Protein AF-0000000066778768 (afdb_homodimer)

Secondary structure (DSSP, 8-state):
--------------HHHHHHHHHHHHHIIIIIHHHHHHHHHHTB-TTSSB-SHHHHHHHT-HHHHHHHHHHHHHHHHHHHHHHHHHHHHHHHHHHS--TTHHHHHHHHHHHHTS-THHHHHHHHHHHSTTSHHHHHHHHHHT-SS-S---TTSHHHHHHHHHHHHHHHHHHHHHHHHTTS-HHHHHHHHHTT--HHHHIIIIIHHHHHHHHHHHHHHHHHHHHT--HHHHHHT-TT---HHHHHHIIIIIS--HHHHHHHHHHHHHHHHHHHHHHHHHHHHHHH--/--------------HHHHHHHHHHHHHIIIIIHHHHHHHHHHTB-TTSSB-SHHHHHHHT-HHHHHHHHHHHHHHHHHHHHHHHHHHHHHHHHHHS--TTHHHHHHHHHHHHTS-THHHHHHHHHHHSTTSHHHHHHHHHHT-SS-S---TTSHHHHHHHHHHHHHHHHHHHHHHHHTTS-HHHHHHHHHTT--HHHHIIIIIHHHHHHHHHHHHHHHHHHHHH--HHHHHHT-TT---HHHHHHIIIIIS--HHHHHHHHHHHHHHHHHHHHHHHHHHHHHHHT-

Radius of gyration: 27.24 Å; Cα contacts (8 Å, |Δi|>4): 718; chains: 2; bounding box: 98×98×71 Å

pLDDT: mean 83.71, std 12.96, range [35.28, 97.88]

Foldseek 3Di:
DPPPPPPPPPDPPCVVVVVVCVVVVVCCVVPVVVLVVLVLLLQADPVSDGHCVLVVVQVPDPLNVLQAVLLVVLLVLLLVLLLVVLLVVLVCLQPPPDPCSVVVLVVLVVLLPDDLLVLLVVCCQDQNFPHPPQVVCCVVVVDPGRPGDPCLDSVVLSVSLSVNLSSLLNVLQNVQQNVADVVVVVVCVVVVHDPVCCCVPPSCLSRLVSSLVSSLVSSLCSSQPDSNCVSSVRPSNHHLNNVLCCCCPVVVNSNSSSNSVVVSVCVSVVSSVVSNVVSVVVNVVD/DPPPPPVPPPDPPCVVVVVVCVVVVVCCVVPVVVLVVLVLLLQADPVSDGHCVLVVVQVPDPLNVLQAVLLVVLLVLLLVLLLVVLLVVLVCLQPPPDPCSVVVLVVLVVLLPDDLLVLLVVCCQDQNFPHPPQVVCCVVVVDPGRPGDPCLDSVVLSVSLSVNLSSLLNVLQNVQQNVADVVVVVVCVVVVHDPVCCCVPPSCLSRLVSSLVSSLVSSLCSSQPDSNCVSSVRPSHHHLNNVLCCCCPVVVNSNSSSNSVVVSVCVSVVSSVVSNVVSVVVNVVD

Organism: Klebsiella pneumoniae subsp. pneumoniae (strain HS11286) (NCBI:txid1125630)

Solvent-accessible surface area (backbone atoms only — not comparable to full-atom values): 29341 Å² total; per-residue (Å²): 134,84,75,73,74,72,71,69,70,70,72,76,71,58,60,67,52,58,65,45,45,50,52,49,46,48,46,41,51,64,59,46,41,37,54,50,48,32,49,50,43,21,34,31,43,98,86,66,43,83,36,63,60,55,51,54,56,46,71,70,28,65,68,47,50,50,12,49,51,43,28,50,49,40,15,51,52,19,29,50,44,14,50,51,52,14,47,56,44,26,52,52,58,66,73,38,95,53,93,55,53,64,57,51,51,49,52,44,53,53,54,63,60,46,52,65,37,56,53,42,59,22,40,45,52,38,44,25,67,86,6,53,52,24,48,49,48,24,69,75,67,66,47,92,58,57,81,51,75,49,48,54,32,68,62,28,48,27,51,51,46,21,61,59,44,16,51,57,26,21,53,46,28,37,60,39,52,67,66,52,57,64,64,58,53,49,49,38,51,71,72,61,53,52,68,66,53,49,41,63,67,50,49,41,66,54,29,44,65,26,47,38,54,21,41,28,51,37,32,28,48,47,44,45,53,43,52,45,56,61,66,49,56,21,77,90,60,45,32,50,52,50,46,26,46,43,26,39,70,76,62,62,35,50,48,57,16,23,35,47,44,46,50,46,49,50,48,36,53,47,53,29,47,51,45,47,52,56,41,51,57,60,58,66,73,102,133,83,76,73,72,71,72,70,70,70,70,76,68,57,58,67,53,57,63,44,46,51,52,49,46,48,48,41,51,62,60,46,42,37,56,50,49,32,48,50,44,22,33,31,43,98,86,66,42,83,36,63,62,55,51,53,56,45,71,69,29,66,68,48,51,50,11,49,50,44,28,50,50,41,15,53,53,19,29,51,45,13,51,51,53,16,48,55,46,28,53,52,57,66,74,39,95,54,94,56,51,64,56,52,51,50,50,43,54,52,56,64,60,46,53,66,37,56,54,42,59,22,42,43,53,38,44,25,69,85,5,54,51,23,48,48,48,24,68,73,67,65,45,92,58,57,81,50,76,49,49,54,34,67,63,27,48,26,50,50,46,22,62,59,43,14,52,56,27,21,52,47,29,37,60,39,52,66,67,52,58,62,66,59,54,50,50,39,52,73,72,62,53,53,67,67,54,47,40,62,68,50,50,42,66,52,28,42,66,25,46,39,53,21,41,29,51,37,33,29,49,48,46,46,54,43,54,45,55,61,66,50,54,22,77,90,61,45,30,50,52,51,47,26,46,44,25,38,69,75,62,63,36,50,47,57,15,22,37,49,46,46,51,48,49,52,48,34,53,48,54,30,50,50,45,48,52,56,42,52,55,60,59,65,72,104

InterPro domains:
  IPR000515 ABC transporter type 1, transmembrane domain MetI-like [PF00528] (84-282)
  IPR000515 ABC transporter type 1, transmembrane domain MetI-like [PS50928] (68-275)
  IPR000515 ABC transporter type 1, transmembrane domain MetI-like [cd06261] (68-269)
  IPR017636 2-aminoethylphosphonate ABC transporter system, permease protein PhnU [TIGR03226] (7-286)
  IPR035906 MetI-like superfamily [G3DSA:1.10.3720.10] (16-284)
  IPR035906 MetI-like superfamily [SSF161098] (12-277)

Structure (mmCIF, N/CA/C/O backbone):
data_AF-0000000066778768-model_v1
#
loop_
_entity.id
_entity.type
_entity.pdbx_description
1 polymer '2-aminoethylphosphonate transport system memrane component'
#
loop_
_atom_site.group_PDB
_atom_site.id
_atom_site.type_symbol
_atom_site.label_atom_id
_atom_site.label_alt_id
_atom_site.label_comp_id
_atom_site.label_asym_id
_atom_site.label_entity_id
_atom_site.label_seq_id
_atom_site.pdbx_PDB_ins_code
_atom_site.Cartn_x
_atom_site.Cartn_y
_atom_site.Cartn_z
_atom_site.occupancy
_atom_site.B_iso_or_equiv
_atom_site.auth_seq_id
_atom_site.auth_comp_id
_atom_site.auth_asym_id
_atom_site.auth_atom_id
_atom_site.pdbx_PDB_model_num
ATOM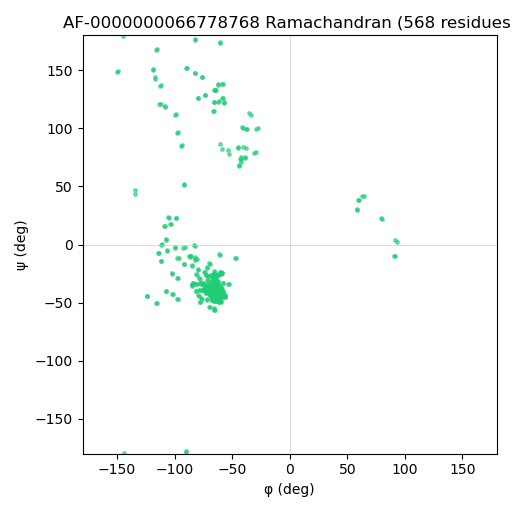 1 N N . MET A 1 1 ? -57.75 14.617 40.844 1 36.44 1 MET A N 1
ATOM 2 C CA . MET A 1 1 ? -57.531 13.391 40.094 1 36.44 1 MET A CA 1
ATOM 3 C C . MET A 1 1 ? -56.562 13.633 38.938 1 36.44 1 MET A C 1
ATOM 5 O O . MET A 1 1 ? -56.969 14.195 37.906 1 36.44 1 MET A O 1
ATOM 9 N N . ALA A 1 2 ? -55.25 13.891 39.188 1 47.84 2 ALA A N 1
ATOM 10 C CA . ALA A 1 2 ? -54.156 14.227 38.281 1 47.84 2 ALA A CA 1
ATOM 11 C C . ALA A 1 2 ? -53.938 13.109 37.281 1 47.84 2 ALA A C 1
ATOM 13 O O . ALA A 1 2 ? -53.688 11.953 37.656 1 47.84 2 ALA A O 1
ATOM 14 N N . GLN A 1 3 ? -54.688 13.102 36.125 1 45.66 3 GLN A N 1
ATOM 15 C CA . GLN A 1 3 ? -54.438 12.219 35 1 45.66 3 GLN A CA 1
ATOM 16 C C . GLN A 1 3 ? -52.969 12.148 34.656 1 45.66 3 GLN A C 1
ATOM 18 O O . GLN A 1 3 ? -52.344 13.164 34.312 1 45.66 3 GLN A O 1
ATOM 23 N N . THR A 1 4 ? -52.25 11.328 35.344 1 46.06 4 THR A N 1
ATOM 24 C CA . THR A 1 4 ? -50.906 10.938 34.938 1 46.06 4 THR A CA 1
ATOM 25 C C . THR A 1 4 ? -50.844 10.633 33.469 1 46.06 4 THR A C 1
ATOM 27 O O . THR A 1 4 ? -51.438 9.656 33 1 46.06 4 THR A O 1
ATOM 30 N N . LEU A 1 5 ? -51 11.664 32.594 1 44.91 5 LEU A N 1
ATOM 31 C CA . LEU A 1 5 ? -50.719 11.453 31.172 1 44.91 5 LEU A CA 1
ATOM 32 C C . LEU A 1 5 ? -49.438 10.625 30.984 1 44.91 5 LEU A C 1
ATOM 34 O O . LEU A 1 5 ? -48.344 11.039 31.406 1 44.91 5 LEU A O 1
ATOM 38 N N . THR A 1 6 ? -49.562 9.305 31.234 1 47.59 6 THR A N 1
ATOM 39 C CA . THR A 1 6 ? -48.5 8.398 30.844 1 47.59 6 THR A CA 1
ATOM 40 C C . THR A 1 6 ? -48 8.734 29.453 1 47.59 6 THR A C 1
ATOM 42 O O . THR A 1 6 ? -48.719 8.609 28.469 1 47.59 6 THR A O 1
ATOM 45 N N . LEU A 1 7 ? -47.281 9.797 29.328 1 48.59 7 LEU A N 1
ATOM 46 C CA . LEU A 1 7 ? -46.594 10.078 28.078 1 48.59 7 LEU A CA 1
ATOM 47 C C . LEU A 1 7 ? -46 8.805 27.484 1 48.59 7 LEU A C 1
ATOM 49 O O . LEU A 1 7 ? -45.219 8.117 28.125 1 48.59 7 LEU A O 1
ATOM 53 N N . ALA A 1 8 ? -46.812 8.07 26.766 1 45.66 8 ALA A N 1
ATOM 54 C CA . ALA A 1 8 ? -46.312 6.938 25.984 1 45.66 8 ALA A CA 1
ATOM 55 C C . ALA A 1 8 ? -44.938 7.254 25.375 1 45.66 8 ALA A C 1
ATOM 57 O O . ALA A 1 8 ? -44.781 8.297 24.734 1 45.66 8 ALA A O 1
ATOM 58 N N . ARG A 1 9 ? -43.969 6.773 26.031 1 49.91 9 ARG A N 1
ATOM 59 C CA . ARG A 1 9 ? -42.656 6.879 25.422 1 49.91 9 ARG A CA 1
ATOM 60 C C . ARG A 1 9 ? -42.719 6.598 23.938 1 49.91 9 ARG A C 1
ATOM 62 O O . ARG A 1 9 ? -43.281 5.594 23.5 1 49.91 9 ARG A O 1
ATOM 69 N N . PRO A 1 10 ? -42.719 7.582 23.094 1 48.91 10 PRO A N 1
ATOM 70 C CA . PRO A 1 10 ? -42.719 7.309 21.656 1 48.91 10 PRO A CA 1
ATOM 71 C C . PRO A 1 10 ? -41.938 6.055 21.281 1 48.91 10 PRO A C 1
ATOM 73 O O . PRO A 1 10 ? -41 5.688 21.984 1 48.91 10 PRO A O 1
ATOM 76 N N . ALA A 1 11 ? -42.594 5.066 20.844 1 46.16 11 ALA A N 1
ATOM 77 C CA . ALA A 1 11 ? -42 3.861 20.281 1 46.16 11 ALA A CA 1
ATOM 78 C C . ALA A 1 11 ? -40.656 4.172 19.625 1 46.16 11 ALA A C 1
ATOM 80 O O . ALA A 1 11 ? -40.531 5.125 18.859 1 46.16 11 ALA A O 1
ATOM 81 N N . ARG A 1 12 ? -39.656 3.881 20.359 1 49.19 12 ARG A N 1
ATOM 82 C CA . ARG A 1 12 ? -38.344 4.02 19.781 1 49.19 12 ARG A CA 1
ATOM 83 C C . ARG A 1 12 ? -38.312 3.58 18.328 1 49.19 12 ARG A C 1
ATOM 85 O O . ARG A 1 12 ? -38.594 2.418 18.016 1 49.19 12 ARG A O 1
ATOM 92 N N . ASN A 1 13 ? -38.812 4.32 17.359 1 50.97 13 ASN A N 1
ATOM 93 C CA . ASN A 1 13 ? -38.781 4.09 15.922 1 50.97 13 ASN A CA 1
ATOM 94 C C . ASN A 1 13 ? -37.531 3.348 15.492 1 50.97 13 ASN A C 1
ATOM 96 O O . ASN A 1 13 ? -36.406 3.893 15.578 1 50.97 13 ASN A O 1
ATOM 100 N N . LEU A 1 14 ? -37.562 2.057 15.719 1 52.25 14 LEU A N 1
ATOM 101 C CA . LEU A 1 14 ? -36.531 1.119 15.32 1 52.25 14 LEU A CA 1
ATOM 102 C C . LEU A 1 14 ? -36.125 1.349 13.867 1 52.25 14 LEU A C 1
ATOM 104 O O . LEU A 1 14 ? -35.188 0.698 13.367 1 52.25 14 LEU A O 1
ATOM 108 N N . ARG A 1 15 ? -36.875 2.139 13.156 1 57.22 15 ARG A N 1
ATOM 109 C CA . ARG A 1 15 ? -36.656 2.379 11.734 1 57.22 15 ARG A CA 1
ATOM 110 C C . ARG A 1 15 ? -35.25 2.893 11.461 1 57.22 15 ARG A C 1
ATOM 112 O O . ARG A 1 15 ? -34.594 2.443 10.523 1 57.22 15 ARG A O 1
ATOM 119 N N . PRO A 1 16 ? -34.875 3.762 12.281 1 59.44 16 PRO A N 1
ATOM 120 C CA . PRO A 1 16 ? -33.5 4.227 12 1 59.44 16 PRO A CA 1
ATOM 121 C C . PRO A 1 16 ? -32.469 3.113 12.109 1 59.44 16 PRO A C 1
ATOM 123 O O . PRO A 1 16 ? -31.484 3.098 11.359 1 59.44 16 PRO A O 1
ATOM 126 N N . TYR A 1 17 ? -32.812 2.107 12.93 1 60.81 17 TYR A N 1
ATOM 127 C CA . TYR A 1 17 ? -31.828 1.028 13.102 1 60.81 17 TYR A CA 1
ATOM 128 C C . TYR A 1 17 ? -31.828 0.103 11.891 1 60.81 17 TYR A C 1
ATOM 130 O O . TYR A 1 17 ? -30.781 -0.449 11.531 1 60.81 17 TYR A O 1
ATOM 138 N N . LEU A 1 18 ? -33 -0.078 11.305 1 62.75 18 LEU A N 1
ATOM 139 C CA . LEU A 1 18 ? -33.062 -0.951 10.133 1 62.75 18 LEU A CA 1
ATOM 140 C C . LEU A 1 18 ? -32.281 -0.357 8.969 1 62.75 18 LEU A C 1
ATOM 142 O O . LEU A 1 18 ? -31.625 -1.085 8.211 1 62.75 18 LEU A O 1
ATOM 146 N N . TRP A 1 19 ? -32.375 0.965 8.844 1 60.88 19 TRP A N 1
ATOM 147 C CA . TRP A 1 19 ? -31.625 1.604 7.77 1 60.88 19 TRP A CA 1
ATOM 148 C C . TRP A 1 19 ? -30.125 1.475 8.008 1 60.88 19 TRP A C 1
ATOM 150 O O . TRP A 1 19 ? -29.344 1.419 7.055 1 60.88 19 TRP A O 1
ATOM 160 N N . LEU A 1 20 ? -29.828 1.286 9.258 1 63.19 20 LEU A N 1
ATOM 161 C CA . LEU A 1 20 ? -28.422 1.13 9.602 1 63.19 20 LEU A CA 1
ATOM 162 C C . LEU A 1 20 ? -27.953 -0.296 9.336 1 63.19 20 LEU A C 1
ATOM 164 O O . LEU A 1 20 ? -26.75 -0.534 9.141 1 63.19 20 LEU A O 1
ATOM 168 N N . ALA A 1 21 ? -28.891 -1.095 9.391 1 71.25 21 ALA A N 1
ATOM 169 C CA . ALA A 1 21 ? -28.547 -2.506 9.242 1 71.25 21 ALA A CA 1
ATOM 170 C C . ALA A 1 21 ? -27.969 -2.785 7.852 1 71.25 21 ALA A C 1
ATOM 172 O O . ALA A 1 21 ? -27.047 -3.59 7.707 1 71.25 21 ALA A O 1
ATOM 173 N N . LEU A 1 22 ? -28.359 -1.954 6.941 1 70.38 22 LEU A N 1
ATOM 174 C CA . LEU A 1 22 ? -27.969 -2.27 5.57 1 70.38 22 LEU A CA 1
ATOM 175 C C . LEU A 1 22 ? -26.5 -1.898 5.324 1 70.38 22 LEU A C 1
ATOM 177 O O . LEU A 1 22 ? -25.703 -2.742 4.906 1 70.38 22 LEU A O 1
ATOM 181 N N . PRO A 1 23 ? -26.188 -0.627 5.73 1 69.75 23 PRO A N 1
ATOM 182 C CA . PRO A 1 23 ? -24.766 -0.31 5.508 1 69.75 23 PRO A CA 1
ATOM 183 C C . PRO A 1 23 ? -23.828 -1.135 6.387 1 69.75 23 PRO A C 1
ATOM 185 O O . PRO A 1 23 ? -22.75 -1.528 5.945 1 69.75 23 PRO A O 1
ATOM 188 N N . LEU A 1 24 ? -24.281 -1.385 7.535 1 72.56 24 LEU A N 1
ATOM 189 C CA . LEU A 1 24 ? -23.469 -2.197 8.43 1 72.56 24 LEU A CA 1
ATOM 190 C C . LEU A 1 24 ? -23.328 -3.621 7.898 1 72.56 24 LEU A C 1
ATOM 192 O O . LEU A 1 24 ? -22.266 -4.23 8.008 1 72.56 24 LEU A O 1
ATOM 196 N N . LEU A 1 25 ? -24.391 -4.066 7.367 1 73.81 25 LEU A N 1
ATOM 197 C CA . LEU A 1 25 ? -24.359 -5.402 6.785 1 73.81 25 LEU A CA 1
ATOM 198 C C . LEU A 1 25 ? -23.438 -5.449 5.57 1 73.81 25 LEU A C 1
ATOM 200 O O . LEU A 1 25 ? -22.688 -6.41 5.398 1 73.81 25 LEU A O 1
ATOM 204 N N . VAL A 1 26 ? -23.484 -4.41 4.871 1 73.5 26 VAL A N 1
ATOM 205 C CA . VAL A 1 26 ? -22.641 -4.348 3.686 1 73.5 26 VAL A CA 1
ATOM 206 C C . VAL A 1 26 ? -21.172 -4.254 4.102 1 73.5 26 VAL A C 1
ATOM 208 O O . VAL A 1 26 ? -20.312 -4.953 3.557 1 73.5 26 VAL A O 1
ATOM 211 N N . LEU A 1 27 ? -20.969 -3.416 5.086 1 73.62 27 LEU A N 1
ATOM 212 C CA . LEU A 1 27 ? -19.609 -3.266 5.59 1 73.62 27 LEU A CA 1
ATOM 213 C C . LEU A 1 27 ? -19.109 -4.566 6.211 1 73.62 27 LEU A C 1
ATOM 215 O O . LEU A 1 27 ? -17.984 -5.004 5.93 1 73.62 27 LEU A O 1
ATOM 219 N N . ALA A 1 28 ? -20 -5.125 7.012 1 73.62 28 ALA A N 1
ATOM 220 C CA . ALA A 1 28 ? -19.625 -6.379 7.664 1 73.62 28 ALA A CA 1
ATOM 221 C C . ALA A 1 28 ? -19.375 -7.477 6.637 1 73.62 28 ALA A C 1
ATOM 223 O O . ALA A 1 28 ? -18.406 -8.227 6.746 1 73.62 28 ALA A O 1
ATOM 224 N N . THR A 1 29 ? -20.219 -7.52 5.664 1 74.81 29 THR A N 1
ATOM 225 C CA . THR A 1 29 ? -20.109 -8.578 4.66 1 74.81 29 THR A CA 1
ATOM 226 C C . THR A 1 29 ? -18.906 -8.344 3.75 1 74.81 29 THR A C 1
ATOM 228 O O . THR A 1 29 ? -18.172 -9.281 3.453 1 74.81 29 THR A O 1
ATOM 231 N N . LEU A 1 30 ? -18.75 -7.098 3.414 1 74.94 30 LEU A N 1
ATOM 232 C CA . LEU A 1 30 ? -17.703 -6.809 2.438 1 74.94 30 LEU A CA 1
ATOM 233 C C . LEU A 1 30 ? -16.328 -6.828 3.092 1 74.94 30 LEU A C 1
ATOM 235 O O . LEU A 1 30 ? -15.359 -7.297 2.49 1 74.94 30 LEU A O 1
ATOM 239 N N . PHE A 1 31 ? -16.297 -6.414 4.371 1 74.69 31 PHE A N 1
ATOM 240 C CA . PHE A 1 31 ? -14.977 -6.227 4.965 1 74.69 31 PHE A CA 1
ATOM 241 C C . PHE A 1 31 ? -14.672 -7.332 5.965 1 74.69 31 PHE A C 1
ATOM 243 O O . PHE A 1 31 ? -13.594 -7.93 5.926 1 74.69 31 PHE A O 1
ATOM 250 N N . PHE A 1 32 ? -15.656 -7.773 6.777 1 76.94 32 PHE A N 1
ATOM 251 C CA . PHE A 1 32 ? -15.352 -8.672 7.887 1 76.94 32 PHE A CA 1
ATOM 252 C C . PHE A 1 32 ? -15.633 -10.117 7.508 1 76.94 32 PHE A C 1
ATOM 254 O O . PHE A 1 32 ? -14.961 -11.031 7.988 1 76.94 32 PHE A O 1
ATOM 261 N N . TYR A 1 33 ? -16.516 -10.234 6.676 1 82.38 33 TYR A N 1
ATOM 262 C CA . TYR A 1 33 ? -16.906 -11.602 6.328 1 82.38 33 TYR A CA 1
ATOM 263 C C . TYR A 1 33 ? -15.75 -12.344 5.672 1 82.38 33 TYR A C 1
ATOM 265 O O . TYR A 1 33 ? -15.438 -13.477 6.039 1 82.38 33 TYR A O 1
ATOM 273 N N . PRO A 1 34 ? -15.047 -11.703 4.738 1 82.69 34 PRO A N 1
ATOM 274 C CA . PRO A 1 34 ? -13.906 -12.406 4.141 1 82.69 34 PRO A CA 1
ATOM 275 C C . PRO A 1 34 ? -12.852 -12.797 5.168 1 82.69 34 PRO A C 1
ATOM 277 O O . PRO A 1 34 ? -12.273 -13.883 5.086 1 82.69 34 PRO A O 1
ATOM 280 N N . LEU A 1 35 ? -12.609 -11.969 6.086 1 82.56 35 LEU A N 1
ATOM 281 C CA . LEU A 1 35 ? -11.609 -12.25 7.109 1 82.56 35 LEU A CA 1
ATOM 282 C C . LEU A 1 35 ? -12.055 -13.391 8.016 1 82.56 35 LEU A C 1
ATOM 284 O O . LEU A 1 35 ? -11.242 -14.203 8.445 1 82.56 35 LEU A O 1
ATOM 288 N N . LEU A 1 36 ? -13.344 -13.406 8.281 1 87.06 36 LEU A N 1
ATOM 289 C CA . LEU A 1 36 ? -13.898 -14.477 9.102 1 87.06 36 LEU A CA 1
ATOM 290 C C . LEU A 1 36 ? -13.773 -15.82 8.391 1 87.06 36 LEU A C 1
ATOM 292 O O . LEU A 1 36 ? -13.57 -16.844 9.039 1 87.06 36 LEU A O 1
ATOM 296 N N . LEU A 1 37 ? -13.867 -15.789 7.121 1 87.81 37 LEU A N 1
ATOM 297 C CA . LEU A 1 37 ? -13.734 -17.016 6.355 1 87.81 37 LEU A CA 1
ATOM 298 C C . LEU A 1 37 ? -12.305 -17.547 6.43 1 87.81 37 LEU A C 1
ATOM 300 O O . LEU A 1 37 ? -12.094 -18.766 6.484 1 87.81 37 LEU A O 1
ATOM 304 N N . ILE A 1 38 ? -11.352 -16.625 6.391 1 90.31 38 ILE A N 1
ATOM 305 C CA . ILE A 1 38 ? -9.961 -17.031 6.543 1 90.31 38 ILE A CA 1
ATOM 306 C C . ILE A 1 38 ? -9.758 -17.688 7.906 1 90.31 38 ILE A C 1
ATOM 308 O O . ILE A 1 38 ? -9.156 -18.75 8 1 90.31 38 ILE A O 1
ATOM 312 N N . ALA A 1 39 ? -10.32 -17.094 8.914 1 91.44 39 ALA A N 1
ATOM 313 C CA . ALA A 1 39 ? -10.203 -17.625 10.266 1 91.44 39 ALA A CA 1
ATOM 314 C C . ALA A 1 39 ? -10.898 -18.984 10.383 1 91.44 39 ALA A C 1
ATOM 316 O O . ALA A 1 39 ? -10.375 -19.906 11.016 1 91.44 39 ALA A O 1
ATOM 317 N N . GLU A 1 40 ? -12.023 -19.094 9.797 1 90.88 40 GLU A N 1
ATOM 318 C CA . GLU A 1 40 ? -12.773 -20.344 9.828 1 90.88 40 GLU A CA 1
ATOM 319 C C . GLU A 1 40 ? -12.008 -21.469 9.133 1 90.88 40 GLU A C 1
ATOM 321 O O . GLU A 1 40 ? -11.938 -22.578 9.641 1 90.88 40 GLU A O 1
ATOM 326 N N . GLN A 1 41 ? -11.438 -21.141 8 1 90.38 41 GLN A N 1
ATOM 327 C CA . GLN A 1 41 ? -10.68 -22.141 7.246 1 90.38 41 GLN A CA 1
ATOM 328 C C . GLN A 1 41 ? -9.414 -22.547 7.996 1 90.38 41 GLN A C 1
ATOM 330 O O . GLN A 1 41 ? -8.969 -23.688 7.891 1 90.38 41 GLN A O 1
ATOM 335 N N . ALA A 1 42 ? -8.867 -21.594 8.703 1 92.81 42 ALA A N 1
ATOM 336 C CA . ALA A 1 42 ? -7.656 -21.859 9.469 1 92.81 42 ALA A CA 1
ATOM 337 C C . ALA A 1 42 ? -7.938 -22.812 10.625 1 92.81 42 ALA A C 1
ATOM 339 O O . ALA A 1 42 ? -7.062 -23.578 11.039 1 92.81 42 ALA A O 1
ATOM 340 N N . LEU A 1 43 ? -9.234 -22.812 11.102 1 93.69 43 LEU A N 1
ATOM 341 C CA . LEU A 1 43 ? -9.562 -23.562 12.32 1 93.69 43 LEU A CA 1
ATOM 342 C C . LEU A 1 43 ? -10.391 -24.797 12 1 93.69 43 LEU A C 1
ATOM 344 O O . LEU A 1 43 ? -11.023 -25.375 12.883 1 93.69 43 LEU A O 1
ATOM 348 N N . ARG A 1 44 ? -10.391 -25.156 10.758 1 88.62 44 ARG A N 1
ATOM 349 C CA . ARG A 1 44 ? -11.141 -26.359 10.375 1 88.62 44 ARG A CA 1
ATOM 350 C C . ARG A 1 44 ? -10.203 -27.422 9.828 1 88.62 44 ARG A C 1
ATOM 352 O O . ARG A 1 44 ? -9.195 -27.125 9.203 1 88.62 44 ARG A O 1
ATOM 359 N N . ASP A 1 45 ? -10.562 -28.641 10.164 1 83.06 45 ASP A N 1
ATOM 360 C CA . ASP A 1 45 ? -9.797 -29.766 9.617 1 83.06 45 ASP A CA 1
ATOM 361 C C . ASP A 1 45 ? -10.391 -30.234 8.289 1 83.06 45 ASP A C 1
ATOM 363 O O . ASP A 1 45 ? -11.258 -29.578 7.719 1 83.06 45 ASP A O 1
ATOM 367 N N . ALA A 1 46 ? -9.828 -31.266 7.688 1 78.12 46 ALA A N 1
ATOM 368 C CA . ALA A 1 46 ? -10.227 -31.781 6.379 1 78.12 46 ALA A CA 1
ATOM 369 C C . ALA A 1 46 ? -11.688 -32.219 6.391 1 78.12 46 ALA A C 1
ATOM 371 O O . ALA A 1 46 ? -12.367 -32.188 5.359 1 78.12 46 ALA A O 1
ATOM 372 N N . SER A 1 47 ? -12.156 -32.562 7.559 1 80.12 47 SER A N 1
ATOM 373 C CA . SER A 1 47 ? -13.531 -33.031 7.688 1 80.12 47 SER A CA 1
ATOM 374 C C . SER A 1 47 ? -14.492 -31.891 7.98 1 80.12 47 SER A C 1
ATOM 376 O O . SER A 1 47 ? -15.711 -32.094 8.047 1 80.12 47 SER A O 1
ATOM 378 N N . GLY A 1 48 ? -13.984 -30.688 8.125 1 80.88 48 GLY A N 1
ATOM 379 C CA . GLY A 1 48 ? -14.828 -29.516 8.344 1 80.88 48 GLY A CA 1
ATOM 380 C C . GLY A 1 48 ? -15.062 -29.219 9.812 1 80.88 48 GLY A C 1
ATOM 381 O O . GLY A 1 48 ? -15.742 -28.25 10.148 1 80.88 48 GLY A O 1
ATOM 382 N N . ASN A 1 49 ? -14.461 -29.953 10.719 1 87.31 49 ASN A N 1
ATOM 383 C CA . ASN A 1 49 ? -14.609 -29.75 12.156 1 87.31 49 ASN A CA 1
ATOM 384 C C . ASN A 1 49 ? -13.562 -28.781 12.703 1 87.31 49 ASN A C 1
ATOM 386 O O . ASN A 1 49 ? -12.508 -28.594 12.094 1 87.31 49 ASN A O 1
ATOM 390 N N . LEU A 1 50 ? -14.07 -28.188 13.75 1 90.62 50 LEU A N 1
ATOM 391 C CA . LEU A 1 50 ? -13.133 -27.297 14.422 1 90.62 50 LEU A CA 1
ATOM 392 C C . LEU A 1 50 ? -11.922 -28.078 14.93 1 90.62 50 LEU A C 1
ATOM 394 O O . LEU A 1 50 ? -12.062 -29.156 15.516 1 90.62 50 LEU A O 1
ATOM 398 N N . SER A 1 51 ? -10.758 -27.688 14.523 1 91 51 SER A N 1
ATOM 399 C CA . SER A 1 51 ? -9.531 -28.375 14.914 1 91 51 SER A CA 1
ATOM 400 C C . SER A 1 51 ? -8.352 -27.406 14.961 1 91 51 SER A C 1
ATOM 402 O O . SER A 1 51 ? -8.344 -26.391 14.25 1 91 51 SER A O 1
ATOM 404 N N . LEU A 1 52 ? -7.434 -27.703 15.859 1 92.94 52 LEU A N 1
ATOM 405 C CA . LEU A 1 52 ? -6.203 -26.922 15.953 1 92.94 52 LEU A CA 1
ATOM 406 C C . LEU A 1 52 ? -5.031 -27.672 15.336 1 92.94 52 LEU A C 1
ATOM 408 O O . LEU A 1 52 ? -3.873 -27.312 15.555 1 92.94 52 LEU A O 1
ATOM 412 N N . GLU A 1 53 ? -5.336 -28.625 14.562 1 92.31 53 GLU A N 1
ATOM 413 C CA . GLU A 1 53 ? -4.309 -29.469 13.945 1 92.31 53 GLU A CA 1
ATOM 414 C C . GLU A 1 53 ? -3.418 -28.656 13.016 1 92.31 53 GLU A C 1
ATOM 416 O O . GLU A 1 53 ? -2.193 -28.781 13.031 1 92.31 53 GLU A O 1
ATOM 421 N N . THR A 1 54 ? -4.039 -27.828 12.25 1 94.19 54 THR A N 1
ATOM 422 C CA . THR A 1 54 ? -3.281 -27 11.32 1 94.19 54 THR A CA 1
ATOM 423 C C . THR A 1 54 ? -2.381 -26.031 12.07 1 94.19 54 THR A C 1
ATOM 425 O O . THR A 1 54 ? -1.265 -25.75 11.633 1 94.19 54 THR A O 1
ATOM 428 N N . PHE A 1 55 ? -2.865 -25.578 13.164 1 95.31 55 PHE A N 1
ATOM 429 C CA . PHE A 1 55 ? -2.08 -24.672 13.984 1 95.31 55 PHE A CA 1
ATOM 430 C C . PHE A 1 55 ? -0.796 -25.344 14.461 1 95.31 55 PHE A C 1
ATOM 432 O O . PHE A 1 55 ? 0.293 -24.781 14.32 1 95.31 55 PHE A O 1
ATOM 439 N N . TRP A 1 56 ? -0.904 -26.484 14.953 1 94.44 56 TRP A N 1
ATOM 440 C CA . TRP A 1 56 ? 0.258 -27.203 15.469 1 94.44 56 TRP A CA 1
ATOM 441 C C . TRP A 1 56 ? 1.206 -27.578 14.336 1 94.44 56 TRP A C 1
ATOM 443 O O . TRP A 1 56 ? 2.428 -27.531 14.5 1 94.44 56 TRP A O 1
ATOM 453 N N . GLN A 1 57 ? 0.66 -27.922 13.234 1 93.88 57 GLN A N 1
ATOM 454 C CA . GLN A 1 57 ? 1.464 -28.234 12.062 1 93.88 57 GLN A CA 1
ATOM 455 C C . GLN A 1 57 ? 2.309 -27.031 11.641 1 93.88 57 GLN A C 1
ATOM 457 O O . GLN A 1 57 ? 3.488 -27.172 11.312 1 93.88 57 GLN A O 1
ATOM 462 N N . VAL A 1 58 ? 1.711 -25.891 11.688 1 95.69 58 VAL A N 1
ATOM 463 C CA . VAL A 1 58 ? 2.369 -24.672 11.242 1 95.69 58 VAL A CA 1
ATOM 464 C C . VAL A 1 58 ? 3.439 -24.266 12.258 1 95.69 58 VAL A C 1
ATOM 466 O O . VAL A 1 58 ? 4.578 -23.969 11.875 1 95.69 58 VAL A O 1
ATOM 469 N N . ILE A 1 59 ? 3.156 -24.359 13.562 1 95.5 59 ILE A N 1
ATOM 470 C CA . ILE A 1 59 ? 4.062 -23.859 14.594 1 95.5 59 ILE A CA 1
ATOM 471 C C . ILE A 1 59 ? 5.258 -24.812 14.719 1 95.5 59 ILE A C 1
ATOM 473 O O . ILE A 1 59 ? 6.34 -24.391 15.141 1 95.5 59 ILE A O 1
ATOM 477 N N . ASP A 1 60 ? 5.121 -26.016 14.336 1 95.19 60 ASP A N 1
ATOM 478 C CA . ASP A 1 60 ? 6.184 -27.016 14.445 1 95.19 60 ASP A CA 1
ATOM 479 C C . ASP A 1 60 ? 7.105 -26.969 13.234 1 95.19 60 ASP A C 1
ATOM 481 O O . ASP A 1 60 ? 8.195 -27.547 13.25 1 95.19 60 ASP A O 1
ATOM 485 N N . SER A 1 61 ? 6.711 -26.25 12.281 1 95.81 61 SER A N 1
ATOM 486 C CA . SER A 1 61 ? 7.504 -26.156 11.055 1 95.81 61 SER A CA 1
ATOM 487 C C . SER A 1 61 ? 8.664 -25.188 11.227 1 95.81 61 SER A C 1
ATOM 489 O O . SER A 1 61 ? 8.461 -24.016 11.562 1 95.81 61 SER A O 1
ATOM 491 N N . LYS A 1 62 ? 9.867 -25.672 10.938 1 95.5 62 LYS A N 1
ATOM 492 C CA . LYS A 1 62 ? 11.055 -24.812 10.984 1 95.5 62 LYS A CA 1
ATOM 493 C C . LYS A 1 62 ? 10.961 -23.688 9.953 1 95.5 62 LYS A C 1
ATOM 495 O O . LYS A 1 62 ? 11.43 -22.578 10.195 1 95.5 62 LYS A O 1
ATOM 500 N N . ARG A 1 63 ? 10.359 -24 8.875 1 95 63 ARG A N 1
ATOM 501 C CA . ARG A 1 63 ? 10.188 -23.016 7.824 1 95 63 ARG A CA 1
ATOM 502 C C . ARG A 1 63 ? 9.297 -21.859 8.297 1 95 63 ARG A C 1
ATOM 504 O O . ARG A 1 63 ? 9.578 -20.703 8.008 1 95 63 ARG A O 1
ATOM 511 N N . PHE A 1 64 ? 8.25 -22.281 9.039 1 97.12 64 PHE A N 1
ATOM 512 C CA . PHE A 1 64 ? 7.344 -21.266 9.555 1 97.12 64 PHE A CA 1
ATOM 513 C C . PHE A 1 64 ? 8.047 -20.391 10.578 1 97.12 64 PHE A C 1
ATOM 515 O O . PHE A 1 64 ? 7.934 -19.156 10.539 1 97.12 64 PHE A O 1
ATOM 522 N N . ILE A 1 65 ? 8.797 -20.969 11.438 1 97.25 65 ILE A N 1
ATOM 523 C CA . ILE A 1 65 ? 9.492 -20.219 12.484 1 97.25 65 ILE A CA 1
A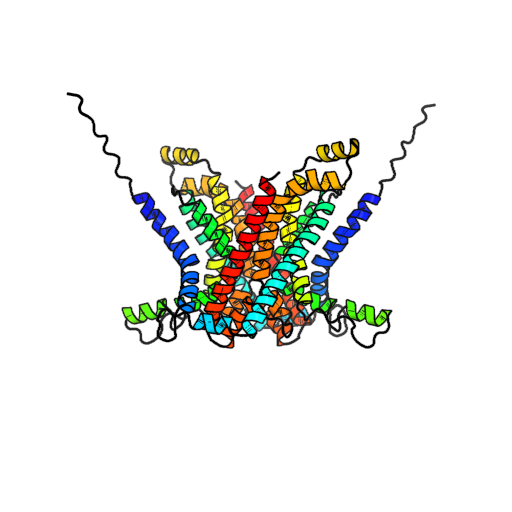TOM 524 C C . ILE A 1 65 ? 10.516 -19.281 11.852 1 97.25 65 ILE A C 1
ATOM 526 O O . ILE A 1 65 ? 10.672 -18.141 12.297 1 97.25 65 ILE A O 1
ATOM 530 N N . GLY A 1 66 ? 11.25 -19.766 10.891 1 96.56 66 GLY A N 1
ATOM 531 C CA . GLY A 1 66 ? 12.164 -18.906 10.156 1 96.56 66 GLY A CA 1
ATOM 532 C C . GLY A 1 66 ? 11.484 -17.719 9.523 1 96.56 66 GLY A C 1
ATOM 533 O O . GLY A 1 66 ? 11.977 -16.594 9.625 1 96.56 66 GLY A O 1
ATOM 534 N N . ALA A 1 67 ? 10.352 -17.922 8.891 1 97.25 67 ALA A N 1
ATOM 535 C CA . ALA A 1 67 ? 9.594 -16.844 8.258 1 97.25 67 ALA A CA 1
ATOM 536 C C . ALA A 1 67 ? 9.086 -15.844 9.289 1 97.25 67 ALA A C 1
ATOM 538 O O . ALA A 1 67 ? 9.07 -14.633 9.039 1 97.25 67 ALA A O 1
ATOM 539 N N . LEU A 1 68 ? 8.641 -16.422 10.414 1 97.5 68 LEU A N 1
ATOM 540 C CA . LEU A 1 68 ? 8.164 -15.57 11.5 1 97.5 68 LEU A CA 1
ATOM 541 C C . LEU A 1 68 ? 9.281 -14.672 12.016 1 97.5 68 LEU A C 1
ATOM 543 O O . LEU A 1 68 ? 9.078 -13.469 12.18 1 97.5 68 LEU A O 1
ATOM 547 N N . LEU A 1 69 ? 10.406 -15.219 12.211 1 97.12 69 LEU A N 1
ATOM 548 C CA . LEU A 1 69 ? 11.547 -14.461 12.727 1 97.12 69 LEU A CA 1
ATOM 549 C C . LEU A 1 69 ? 12.023 -13.438 11.695 1 97.12 69 LEU A C 1
ATOM 551 O O . LEU A 1 69 ? 12.383 -12.312 12.055 1 97.12 69 LEU A O 1
ATOM 555 N N . ASN A 1 70 ? 12.047 -13.828 10.445 1 97.5 70 ASN A N 1
ATOM 556 C CA . ASN A 1 70 ? 12.383 -12.883 9.391 1 97.5 70 ASN A CA 1
ATOM 557 C C . ASN A 1 70 ? 11.406 -11.711 9.344 1 97.5 70 ASN A C 1
ATOM 559 O O . ASN A 1 70 ? 11.812 -10.562 9.219 1 97.5 70 ASN A O 1
ATOM 563 N N . THR A 1 71 ? 10.125 -12.031 9.445 1 97.69 71 THR A N 1
ATOM 564 C CA . THR A 1 71 ? 9.102 -11 9.422 1 97.69 71 THR A CA 1
ATOM 565 C C . THR A 1 71 ? 9.281 -10.023 10.578 1 97.69 71 THR A C 1
ATOM 567 O O . THR A 1 71 ? 9.25 -8.812 10.383 1 97.69 71 THR A O 1
ATOM 570 N N . LEU A 1 72 ? 9.555 -10.578 11.711 1 97.25 72 LEU A N 1
ATOM 571 C CA . LEU A 1 72 ? 9.734 -9.75 12.898 1 97.25 72 LEU A CA 1
ATOM 572 C C . LEU A 1 72 ? 10.992 -8.891 12.773 1 97.25 72 LEU A C 1
ATOM 574 O O . LEU A 1 72 ? 10.969 -7.699 13.078 1 97.25 72 LEU A O 1
ATOM 578 N N . GLN A 1 73 ? 12.023 -9.492 12.352 1 97.25 73 GLN A N 1
ATOM 579 C CA . GLN A 1 73 ? 13.289 -8.773 12.195 1 97.25 73 GLN A CA 1
ATOM 580 C C . GLN A 1 73 ? 13.148 -7.633 11.195 1 97.25 73 GLN A C 1
ATOM 582 O O . GLN A 1 73 ? 13.586 -6.512 11.469 1 97.25 73 GLN A O 1
ATOM 587 N N . ILE A 1 74 ? 12.586 -7.891 10.102 1 97.5 74 ILE A N 1
ATOM 588 C CA . ILE A 1 74 ? 12.406 -6.883 9.062 1 97.5 74 ILE A CA 1
ATOM 589 C C . ILE A 1 74 ? 11.5 -5.766 9.578 1 97.5 74 ILE A C 1
ATOM 591 O O . ILE A 1 74 ? 11.828 -4.582 9.445 1 97.5 74 ILE A O 1
ATOM 595 N N . ALA A 1 75 ? 10.422 -6.164 10.172 1 97.19 75 ALA A N 1
ATOM 596 C CA . ALA A 1 75 ? 9.445 -5.191 10.656 1 97.19 75 ALA A CA 1
ATOM 597 C C . ALA A 1 75 ? 10.07 -4.254 11.688 1 97.19 75 ALA A C 1
ATOM 599 O O . ALA A 1 75 ? 9.914 -3.035 11.602 1 97.19 75 ALA A O 1
ATOM 600 N N . VAL A 1 76 ? 10.805 -4.797 12.602 1 96.44 76 VAL A N 1
ATOM 601 C CA . VAL A 1 76 ? 11.359 -4.016 13.703 1 96.44 76 VAL A CA 1
ATOM 602 C C . VAL A 1 76 ? 12.477 -3.115 13.188 1 96.44 76 VAL A C 1
ATOM 604 O O . VAL A 1 76 ? 12.477 -1.906 13.43 1 96.44 76 VAL A O 1
ATOM 607 N N . PHE A 1 77 ? 13.359 -3.633 12.422 1 97.88 77 PHE A N 1
ATOM 608 C CA . PHE A 1 77 ? 14.523 -2.865 11.992 1 97.88 77 PHE A CA 1
ATOM 609 C C . PHE A 1 77 ? 14.148 -1.86 10.914 1 97.88 77 PHE A C 1
ATOM 611 O O . PHE A 1 77 ? 14.695 -0.756 10.867 1 97.88 77 PHE A O 1
ATOM 618 N N . ALA A 1 78 ? 13.297 -2.238 10.023 1 97.69 78 ALA A N 1
ATOM 619 C CA . ALA A 1 78 ? 12.836 -1.283 9.016 1 97.69 78 ALA A CA 1
ATOM 620 C C . ALA A 1 78 ? 12.086 -0.122 9.664 1 97.69 78 ALA A C 1
ATOM 622 O O . ALA A 1 78 ? 12.305 1.039 9.312 1 97.69 78 ALA A O 1
ATOM 623 N N . THR A 1 79 ? 11.219 -0.47 10.625 1 96.94 79 THR A N 1
ATOM 624 C CA . THR A 1 79 ? 10.477 0.578 11.32 1 96.94 79 THR A CA 1
ATOM 625 C C . THR A 1 79 ? 11.422 1.492 12.086 1 96.94 79 THR A C 1
ATOM 627 O O . THR A 1 79 ? 11.305 2.717 12.023 1 96.94 79 THR A O 1
ATOM 630 N N . LEU A 1 80 ? 12.352 0.918 12.766 1 97 80 LEU A N 1
ATOM 631 C CA . LEU A 1 80 ? 13.344 1.709 13.492 1 97 80 LEU A CA 1
ATOM 632 C C . LEU A 1 80 ? 14.133 2.6 12.531 1 97 80 LEU A C 1
ATOM 634 O O . LEU A 1 80 ? 14.383 3.768 12.836 1 97 80 LEU A O 1
ATOM 638 N N . GLY A 1 81 ? 14.523 2.059 11.414 1 97.12 81 GLY A N 1
ATOM 639 C CA . GLY A 1 81 ? 15.211 2.844 10.406 1 97.12 81 GLY A CA 1
ATOM 640 C C . GLY A 1 81 ? 14.391 4.008 9.891 1 97.12 81 GLY A C 1
ATOM 641 O O . GLY A 1 81 ? 14.906 5.117 9.727 1 97.12 81 GLY A O 1
ATOM 642 N N . CYS A 1 82 ? 13.156 3.775 9.641 1 96.12 82 CYS A N 1
ATOM 643 C CA . CYS A 1 82 ? 12.258 4.824 9.18 1 96.12 82 CYS A CA 1
ATOM 644 C C . CYS A 1 82 ? 12.102 5.918 10.227 1 96.12 82 CYS A C 1
ATOM 646 O O . CYS A 1 82 ? 12.07 7.105 9.891 1 96.12 82 CYS A O 1
ATOM 648 N N . LEU A 1 83 ? 11.961 5.477 11.477 1 95.38 83 LEU A N 1
ATOM 649 C CA . LEU A 1 83 ? 11.797 6.438 12.562 1 95.38 83 LEU A CA 1
ATOM 650 C C . LEU A 1 83 ? 13.039 7.309 12.703 1 95.38 83 LEU A C 1
ATOM 652 O O . LEU A 1 83 ? 12.938 8.531 12.852 1 95.38 83 LEU A O 1
ATOM 656 N N . VAL A 1 84 ? 14.172 6.73 12.633 1 94.88 84 VAL A N 1
ATOM 657 C CA . VAL A 1 84 ? 15.422 7.461 12.797 1 94.88 84 VAL A CA 1
ATOM 658 C C . VAL A 1 84 ? 15.648 8.367 11.594 1 94.88 84 VAL A C 1
ATOM 660 O O . VAL A 1 84 ? 15.82 9.578 11.742 1 94.88 84 VAL A O 1
ATOM 663 N N . LEU A 1 85 ? 15.617 7.816 10.422 1 93.06 85 LEU A N 1
ATOM 664 C CA . LEU A 1 85 ? 15.883 8.578 9.203 1 93.06 85 LEU A CA 1
ATOM 665 C C . LEU A 1 85 ? 14.812 9.641 8.984 1 93.06 85 LEU A C 1
ATOM 667 O O . LEU A 1 85 ? 15.133 10.789 8.656 1 93.06 85 LEU A O 1
ATOM 671 N N . GLY A 1 86 ? 13.562 9.203 9.125 1 92.5 86 GLY A N 1
ATOM 672 C CA . GLY A 1 86 ? 12.469 10.156 8.977 1 92.5 86 GLY A CA 1
ATOM 673 C C . GLY A 1 86 ? 12.555 11.312 9.961 1 92.5 86 GLY A C 1
ATOM 674 O O . GLY A 1 86 ? 12.297 12.461 9.594 1 92.5 86 GLY A O 1
ATOM 675 N N . SER A 1 87 ? 12.922 11.031 11.18 1 92.25 87 SER A N 1
ATOM 676 C CA . SER A 1 87 ? 13.047 12.062 12.195 1 92.25 87 SER A CA 1
ATOM 677 C C . SER A 1 87 ? 14.188 13.023 11.875 1 92.25 87 SER A C 1
ATOM 679 O O . SER A 1 87 ? 14.023 14.242 11.961 1 92.25 87 SER A O 1
ATOM 681 N N . VAL A 1 88 ? 15.305 12.492 11.531 1 88.56 88 VAL A N 1
ATOM 682 C CA . VAL A 1 88 ? 16.469 13.312 11.219 1 88.56 88 VAL A CA 1
ATOM 683 C C . VAL A 1 88 ? 16.172 14.219 10.023 1 88.56 88 VAL A C 1
ATOM 685 O O . VAL A 1 88 ? 16.406 15.422 10.07 1 88.56 88 VAL A O 1
ATOM 688 N N . LEU A 1 89 ? 15.578 13.711 9 1 87.62 89 LEU A N 1
ATOM 689 C CA . LEU A 1 89 ? 15.281 14.477 7.793 1 87.62 89 LEU A CA 1
ATOM 690 C C . LEU A 1 89 ? 14.203 15.523 8.07 1 87.62 89 LEU A C 1
ATOM 692 O O . LEU A 1 89 ? 14.305 16.656 7.602 1 87.62 89 LEU A O 1
ATOM 696 N N . ALA A 1 90 ? 13.172 15.086 8.805 1 87.62 90 ALA A N 1
ATOM 697 C CA . ALA A 1 90 ? 12.102 16.031 9.133 1 87.62 90 ALA A CA 1
ATOM 698 C C . ALA A 1 90 ? 12.641 17.203 9.945 1 87.62 90 ALA A C 1
ATOM 700 O O . ALA A 1 90 ? 12.281 18.359 9.695 1 87.62 90 ALA A O 1
ATOM 701 N N . LEU A 1 91 ? 13.5 16.969 10.914 1 84.38 91 LEU A N 1
ATOM 702 C CA . LEU A 1 91 ? 14.086 18.016 11.75 1 84.38 91 LEU A CA 1
ATOM 703 C C . LEU A 1 91 ? 14.922 18.969 10.906 1 84.38 91 LEU A C 1
ATOM 705 O O . LEU A 1 91 ? 14.82 20.188 11.078 1 84.38 91 LEU A O 1
ATOM 709 N N . ILE A 1 92 ? 15.641 18.469 10.039 1 80.75 92 ILE A N 1
ATOM 710 C CA . ILE A 1 92 ? 16.5 19.281 9.195 1 80.75 92 ILE A CA 1
ATOM 711 C C . ILE A 1 92 ? 15.656 20.141 8.266 1 80.75 92 ILE A C 1
ATOM 713 O O . ILE A 1 92 ? 15.914 21.344 8.109 1 80.75 92 ILE A O 1
ATOM 717 N N . LEU A 1 93 ? 14.656 19.562 7.738 1 81.12 93 LEU A N 1
ATOM 718 C CA . LEU A 1 93 ? 13.867 20.25 6.723 1 81.12 93 LEU A CA 1
ATOM 719 C C . LEU A 1 93 ? 12.977 21.312 7.352 1 81.12 93 LEU A C 1
ATOM 721 O O . LEU A 1 93 ? 12.695 22.344 6.73 1 81.12 93 LEU A O 1
ATOM 725 N N . VAL A 1 94 ? 12.508 21.078 8.547 1 80.75 94 VAL A N 1
ATOM 726 C CA . VAL A 1 94 ? 11.586 22 9.195 1 80.75 94 VAL A CA 1
ATOM 727 C C . VAL A 1 94 ? 12.367 23.156 9.812 1 80.75 94 VAL A C 1
ATOM 729 O O . VAL A 1 94 ? 11.914 24.312 9.789 1 80.75 94 VAL A O 1
ATOM 732 N N . PHE A 1 95 ? 13.438 23.016 10.391 1 77 95 PHE A N 1
ATOM 733 C CA . PHE A 1 95 ? 14.109 24.047 11.172 1 77 95 PHE A CA 1
ATOM 734 C C . PHE A 1 95 ? 15.219 24.703 10.359 1 77 95 PHE A C 1
ATOM 736 O O . PHE A 1 95 ? 15.844 25.656 10.82 1 77 95 PHE A O 1
ATOM 743 N N . ILE A 1 96 ? 15.383 24.219 9.242 1 70.19 96 ILE A N 1
ATOM 744 C CA . ILE A 1 96 ? 16.281 24.938 8.344 1 70.19 96 ILE A CA 1
ATOM 745 C C . ILE A 1 96 ? 15.469 25.797 7.367 1 70.19 96 ILE A C 1
ATOM 747 O O . ILE A 1 96 ? 14.555 25.281 6.711 1 70.19 96 ILE A O 1
ATOM 751 N N . PRO A 1 97 ? 15.516 27.094 7.449 1 61.56 97 PRO A N 1
ATOM 752 C CA . PRO A 1 97 ? 14.719 28 6.625 1 61.56 97 PRO A CA 1
ATOM 753 C C . PRO A 1 97 ? 14.867 27.734 5.129 1 61.56 97 PRO A C 1
ATOM 755 O O . PRO A 1 97 ? 15.961 27.859 4.578 1 61.56 97 PRO A O 1
ATOM 758 N N . PHE A 1 98 ? 14.219 26.812 4.523 1 60.34 98 PHE A N 1
ATOM 759 C CA . PHE A 1 98 ? 14.305 26.531 3.098 1 60.34 98 PHE A CA 1
ATOM 760 C C . PHE A 1 98 ? 12.984 26.828 2.4 1 60.34 98 PHE A C 1
ATOM 762 O O . PHE A 1 98 ? 11.914 26.484 2.902 1 60.34 98 PHE A O 1
ATOM 769 N N . PRO A 1 99 ? 13.016 27.734 1.424 1 59.06 99 PRO A N 1
ATOM 770 C CA . PRO A 1 99 ? 11.789 28.016 0.674 1 59.06 99 PRO A CA 1
ATOM 771 C C . PRO A 1 99 ? 11.25 26.797 -0.073 1 59.06 99 PRO A C 1
ATOM 773 O O . PRO A 1 99 ? 10.109 26.828 -0.546 1 59.06 99 PRO A O 1
ATOM 776 N N . GLY A 1 100 ? 11.961 25.672 -0.149 1 62.38 100 GLY A N 1
ATOM 777 C CA . GLY A 1 100 ? 11.531 24.562 -0.983 1 62.38 100 GLY A CA 1
ATOM 778 C C . GLY A 1 100 ? 10.82 23.469 -0.202 1 62.38 100 GLY A C 1
ATOM 779 O O . GLY A 1 100 ? 10.836 22.312 -0.608 1 62.38 100 GLY A O 1
ATOM 780 N N . SER A 1 101 ? 10.289 23.891 0.943 1 65.88 101 SER A N 1
ATOM 781 C CA . SER A 1 101 ? 9.641 22.906 1.807 1 65.88 101 SER A CA 1
ATOM 782 C C . SER A 1 101 ? 8.414 22.312 1.133 1 65.88 101 SER A C 1
ATOM 784 O O . SER A 1 101 ? 8.156 21.109 1.247 1 65.88 101 SER A O 1
ATOM 786 N N . GLN A 1 102 ? 7.82 23.094 0.35 1 69.69 102 GLN A N 1
ATOM 787 C CA . GLN A 1 102 ? 6.633 22.609 -0.346 1 69.69 102 GLN A CA 1
ATOM 788 C C . GLN A 1 102 ? 7.004 21.609 -1.435 1 69.69 102 GLN A C 1
ATOM 790 O O . GLN A 1 102 ? 6.289 20.641 -1.655 1 69.69 102 GLN A O 1
ATOM 795 N N . LEU A 1 103 ? 8.078 21.891 -2.043 1 71.44 103 LEU A N 1
ATOM 796 C CA . LEU A 1 103 ? 8.523 21 -3.1 1 71.44 103 LEU A CA 1
ATOM 797 C C . LEU A 1 103 ? 8.914 19.641 -2.525 1 71.44 103 LEU A C 1
ATOM 799 O O . LEU A 1 103 ? 8.602 18.594 -3.109 1 71.44 103 LEU A O 1
ATOM 803 N N . VAL A 1 104 ? 9.531 19.688 -1.381 1 72.38 104 VAL A N 1
ATOM 804 C CA . VAL A 1 104 ? 9.969 18.453 -0.733 1 72.38 104 VAL A CA 1
ATOM 805 C C . VAL A 1 104 ? 8.75 17.609 -0.349 1 72.38 104 VAL A C 1
ATOM 807 O O . VAL A 1 104 ? 8.742 16.406 -0.562 1 72.38 104 VAL A O 1
ATOM 810 N N . SER A 1 105 ? 7.777 18.297 0.1 1 72.81 105 SER A N 1
ATOM 811 C CA . SER A 1 105 ? 6.559 17.594 0.489 1 72.81 105 SER A CA 1
ATOM 812 C C . SER A 1 105 ? 5.883 16.938 -0.717 1 72.81 105 SER A C 1
ATOM 814 O O . SER A 1 105 ? 5.398 15.812 -0.634 1 72.81 105 SER A O 1
ATOM 816 N N . ARG A 1 106 ? 5.953 17.594 -1.781 1 72 106 ARG A N 1
ATOM 817 C CA . ARG A 1 106 ? 5.34 17.062 -2.998 1 72 106 ARG A CA 1
ATOM 818 C C . ARG A 1 106 ? 6.094 15.844 -3.506 1 72 106 ARG A C 1
ATOM 820 O O . ARG A 1 106 ? 5.48 14.875 -3.967 1 72 106 ARG A O 1
ATOM 827 N N . VAL A 1 107 ? 7.32 15.961 -3.443 1 72.44 107 VAL A N 1
ATOM 828 C CA . VAL A 1 107 ? 8.164 14.859 -3.896 1 72.44 107 VAL A CA 1
ATOM 829 C C . VAL A 1 107 ? 7.945 13.641 -3.004 1 72.44 107 VAL A C 1
ATOM 831 O O . VAL A 1 107 ? 7.816 12.523 -3.496 1 72.44 107 VAL A O 1
ATOM 834 N N . ILE A 1 108 ? 7.871 13.922 -1.767 1 75.12 108 ILE A N 1
ATOM 835 C CA . ILE A 1 108 ? 7.652 12.859 -0.796 1 75.12 108 ILE A CA 1
ATOM 836 C C . ILE A 1 108 ? 6.309 12.18 -1.07 1 75.12 108 ILE A C 1
ATOM 838 O O . ILE A 1 108 ? 6.223 10.953 -1.102 1 75.12 108 ILE A O 1
ATOM 842 N N . ASP A 1 109 ? 5.344 12.953 -1.355 1 72.38 109 ASP A N 1
ATOM 843 C CA . ASP A 1 109 ? 4.012 12.422 -1.617 1 72.38 109 ASP A CA 1
ATOM 844 C C . ASP A 1 109 ? 3.996 11.57 -2.889 1 72.38 109 ASP A C 1
ATOM 846 O O . ASP A 1 109 ? 3.336 10.531 -2.939 1 72.38 109 ASP A O 1
ATOM 850 N N . THR A 1 110 ? 4.703 12.062 -3.84 1 72.31 110 THR A N 1
ATOM 851 C CA . THR A 1 110 ? 4.785 11.344 -5.105 1 72.31 110 THR A CA 1
ATOM 852 C C . THR A 1 110 ? 5.465 9.992 -4.914 1 72.31 110 THR A C 1
ATOM 854 O O . THR A 1 110 ? 5.035 8.984 -5.488 1 72.31 110 THR A O 1
ATOM 857 N N . PHE A 1 111 ? 6.445 9.961 -4.141 1 77 111 PHE A N 1
ATOM 858 C CA . PHE A 1 111 ? 7.199 8.734 -3.906 1 77 111 PHE A CA 1
ATOM 859 C C . PHE A 1 111 ? 6.332 7.695 -3.199 1 77 111 PHE A C 1
ATOM 861 O O . PHE A 1 111 ? 6.371 6.508 -3.539 1 77 111 PHE A O 1
ATOM 868 N N . ILE A 1 112 ? 5.582 8.164 -2.246 1 74.44 112 ILE A N 1
ATOM 869 C CA . ILE A 1 112 ? 4.723 7.273 -1.476 1 74.44 112 ILE A CA 1
ATOM 870 C C . ILE A 1 112 ? 3.725 6.59 -2.406 1 74.44 112 ILE A C 1
ATOM 872 O O . ILE A 1 112 ? 3.32 5.449 -2.164 1 74.44 112 ILE A O 1
ATOM 876 N N . ALA A 1 113 ? 3.508 7.238 -3.488 1 72.5 113 ALA A N 1
ATOM 877 C CA . ALA A 1 113 ? 2.469 6.762 -4.398 1 72.5 113 ALA A CA 1
ATOM 878 C C . ALA A 1 113 ? 3.027 5.73 -5.375 1 72.5 113 ALA A C 1
ATOM 880 O O . ALA A 1 113 ? 2.268 5.055 -6.074 1 72.5 113 ALA A O 1
ATOM 881 N N . LEU A 1 114 ? 4.258 5.574 -5.418 1 81.44 114 LEU A N 1
ATOM 882 C CA . LEU A 1 114 ? 4.867 4.637 -6.355 1 81.44 114 LEU A CA 1
ATOM 883 C C . LEU A 1 114 ? 4.832 3.215 -5.801 1 81.44 114 LEU A C 1
ATOM 885 O O . LEU A 1 114 ? 4.895 3.016 -4.586 1 81.44 114 LEU A O 1
ATOM 889 N N . PRO A 1 115 ? 4.715 2.205 -6.672 1 81.38 115 PRO A N 1
ATOM 890 C CA . PRO A 1 115 ? 4.793 0.818 -6.203 1 81.38 115 PRO A CA 1
ATOM 891 C C . PRO A 1 115 ? 6.113 0.509 -5.496 1 81.38 115 PRO A C 1
ATOM 893 O O . PRO A 1 115 ? 7.176 0.917 -5.965 1 81.38 115 PRO A O 1
ATOM 896 N N . THR A 1 116 ? 5.961 -0.199 -4.445 1 85 116 THR A N 1
ATOM 897 C CA . THR A 1 116 ? 7.117 -0.429 -3.586 1 85 116 THR A CA 1
ATOM 898 C C . THR A 1 116 ? 8.156 -1.291 -4.297 1 85 116 THR A C 1
ATOM 900 O O . THR A 1 116 ? 9.359 -1.146 -4.062 1 85 116 THR A O 1
ATOM 903 N N . PHE A 1 117 ? 7.695 -2.094 -5.191 1 84.25 117 PHE A N 1
ATOM 904 C CA . PHE A 1 117 ? 8.609 -3.043 -5.816 1 84.25 117 PHE A CA 1
ATOM 905 C C . PHE A 1 117 ? 9.562 -2.33 -6.766 1 84.25 117 PHE A C 1
ATOM 907 O O . PHE A 1 117 ? 10.602 -2.881 -7.141 1 84.25 117 PHE A O 1
ATOM 914 N N . LEU A 1 118 ? 9.219 -1.113 -7.219 1 86.38 118 LEU A N 1
ATOM 915 C CA . LEU A 1 118 ? 10.078 -0.373 -8.133 1 86.38 118 LEU A CA 1
ATOM 916 C C . LEU A 1 118 ? 11.406 -0.03 -7.477 1 86.38 118 LEU A C 1
ATOM 918 O O . LEU A 1 118 ? 12.438 0.058 -8.156 1 86.38 118 LEU A O 1
ATOM 922 N N . ILE A 1 119 ? 11.344 0.084 -6.18 1 89.25 119 ILE A N 1
ATOM 923 C CA . ILE A 1 119 ? 12.57 0.413 -5.461 1 89.25 119 ILE A CA 1
ATOM 924 C C . ILE A 1 119 ? 13.547 -0.758 -5.543 1 89.25 119 ILE A C 1
ATOM 926 O O . ILE A 1 119 ? 14.758 -0.557 -5.621 1 89.25 119 ILE A O 1
ATOM 930 N N . THR A 1 120 ? 13.016 -1.932 -5.535 1 89.69 120 THR A N 1
ATOM 931 C CA . THR A 1 120 ? 13.867 -3.111 -5.621 1 89.69 120 THR A CA 1
ATOM 932 C C . THR A 1 120 ? 14.547 -3.188 -6.988 1 89.69 120 THR A C 1
ATOM 934 O O . THR A 1 120 ? 15.711 -3.564 -7.09 1 89.69 120 THR A O 1
ATOM 937 N N . LEU A 1 121 ? 13.781 -2.865 -7.969 1 89.31 121 LEU A N 1
ATOM 938 C CA . LEU A 1 121 ? 14.344 -2.812 -9.312 1 89.31 121 LEU A CA 1
ATOM 939 C C . LEU A 1 121 ? 15.469 -1.785 -9.383 1 89.31 121 LEU A C 1
ATOM 941 O O . LEU A 1 121 ? 16.531 -2.062 -9.945 1 89.31 121 LEU A O 1
ATOM 945 N N . ALA A 1 122 ? 15.289 -0.675 -8.82 1 89.81 122 ALA A N 1
ATOM 946 C CA . ALA A 1 122 ? 16.312 0.372 -8.797 1 89.81 122 ALA A CA 1
ATOM 947 C C . ALA A 1 122 ? 17.547 -0.078 -8.023 1 89.81 122 ALA A C 1
ATOM 949 O O . ALA A 1 122 ? 18.672 0.193 -8.43 1 89.81 122 ALA A O 1
ATOM 950 N N . PHE A 1 123 ? 17.312 -0.727 -6.922 1 90.38 123 PHE A N 1
ATOM 951 C CA . PHE A 1 123 ? 18.406 -1.193 -6.074 1 90.38 123 PHE A CA 1
ATOM 952 C C . PHE A 1 123 ? 19.281 -2.188 -6.824 1 90.38 123 PHE A C 1
ATOM 954 O O . PHE A 1 123 ? 20.484 -2.281 -6.566 1 90.38 123 PHE A O 1
ATOM 961 N N . THR A 1 124 ? 18.688 -2.939 -7.723 1 88.44 124 THR A N 1
ATOM 962 C CA . THR A 1 124 ? 19.469 -3.857 -8.539 1 88.44 124 THR A CA 1
ATOM 963 C C . THR A 1 124 ? 20.547 -3.102 -9.32 1 88.44 124 THR A C 1
ATOM 965 O O . THR A 1 124 ? 21.672 -3.582 -9.469 1 88.44 124 THR A O 1
ATOM 968 N N . PHE A 1 125 ? 20.281 -1.881 -9.727 1 88.38 125 PHE A N 1
ATOM 969 C CA . PHE A 1 125 ? 21.203 -1.096 -10.523 1 88.38 125 PHE A CA 1
ATOM 970 C C . PHE A 1 125 ? 22.219 -0.378 -9.633 1 88.38 125 PHE A C 1
ATOM 972 O O . PHE A 1 125 ? 23.281 0.047 -10.102 1 88.38 125 PHE A O 1
ATOM 979 N N . ILE A 1 126 ? 21.891 -0.262 -8.391 1 87.94 126 ILE A N 1
ATOM 980 C CA . ILE A 1 126 ? 22.797 0.436 -7.473 1 87.94 12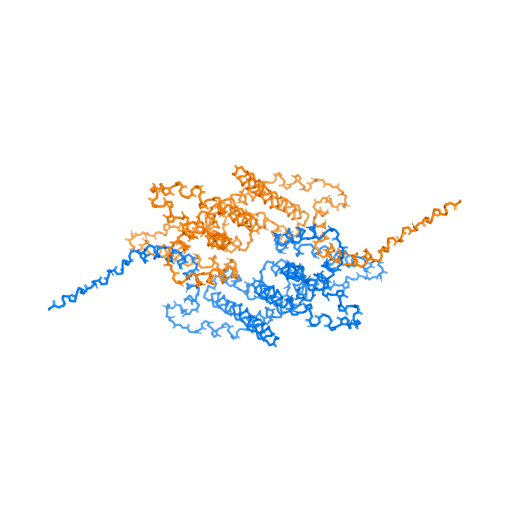6 ILE A CA 1
ATOM 981 C C . ILE A 1 126 ? 23.656 -0.576 -6.727 1 87.94 126 ILE A C 1
ATOM 983 O O . ILE A 1 126 ? 24.891 -0.465 -6.719 1 87.94 126 ILE A O 1
ATOM 987 N N . TYR A 1 127 ? 23.016 -1.585 -6.238 1 88.25 127 TYR A N 1
ATOM 988 C CA . TYR A 1 127 ? 23.672 -2.461 -5.281 1 88.25 127 TYR A CA 1
ATOM 989 C C . TYR A 1 127 ? 23.859 -3.859 -5.859 1 88.25 127 TYR A C 1
ATOM 991 O O . TYR A 1 127 ? 24.469 -4.727 -5.223 1 88.25 127 TYR A O 1
ATOM 999 N N . GLY A 1 128 ? 23.328 -4.156 -7 1 85.88 128 GLY A N 1
ATOM 1000 C CA . GLY A 1 128 ? 23.547 -5.453 -7.625 1 85.88 128 GLY A CA 1
ATOM 1001 C C . GLY A 1 128 ? 25 -5.742 -7.922 1 85.88 128 GLY A C 1
ATOM 1002 O O . GLY A 1 128 ? 25.859 -4.875 -7.742 1 85.88 128 GLY A O 1
ATOM 1003 N N . SER A 1 129 ? 25.25 -6.988 -8.391 1 85.56 129 SER A N 1
ATOM 1004 C CA . SER A 1 129 ? 26.609 -7.41 -8.664 1 85.56 129 SER A CA 1
ATOM 1005 C C . SER A 1 129 ? 27.266 -6.52 -9.711 1 85.56 129 SER A C 1
ATOM 1007 O O . SER A 1 129 ? 28.453 -6.199 -9.602 1 85.56 129 SER A O 1
ATOM 1009 N N . ALA A 1 130 ? 26.562 -6.109 -10.664 1 80.94 130 ALA A N 1
ATOM 1010 C CA . ALA A 1 130 ? 27.062 -5.227 -11.711 1 80.94 130 ALA A CA 1
ATOM 1011 C C . ALA A 1 130 ? 26.547 -3.803 -11.531 1 80.94 130 ALA A C 1
ATOM 1013 O O . ALA A 1 130 ? 26.469 -3.037 -12.5 1 80.94 130 ALA A O 1
ATOM 1014 N N . GLY A 1 131 ? 26.172 -3.473 -10.336 1 85.19 131 GLY A N 1
ATOM 1015 C CA . GLY A 1 131 ? 25.578 -2.176 -10.07 1 85.19 131 GLY A CA 1
ATOM 1016 C C . GLY A 1 131 ? 26.594 -1.068 -9.891 1 85.19 131 GLY A C 1
ATOM 1017 O O . GLY A 1 131 ? 27.812 -1.317 -9.938 1 85.19 131 GLY A O 1
ATOM 1018 N N . LEU A 1 132 ? 26.156 0.109 -9.719 1 84.75 132 LEU A N 1
ATOM 1019 C CA . LEU A 1 132 ? 26.953 1.319 -9.633 1 84.75 132 LEU A CA 1
ATOM 1020 C C . LEU A 1 132 ? 27.938 1.235 -8.469 1 84.75 132 LEU A C 1
ATOM 1022 O O . LEU A 1 132 ? 29.109 1.588 -8.617 1 84.75 132 LEU A O 1
ATOM 1026 N N . LEU A 1 133 ? 27.453 0.754 -7.359 1 85.12 133 LEU A N 1
ATOM 1027 C CA . LEU A 1 133 ? 28.297 0.693 -6.168 1 85.12 133 LEU A CA 1
ATOM 1028 C C . LEU A 1 133 ? 29.453 -0.284 -6.371 1 85.12 133 LEU A C 1
ATOM 1030 O O . LEU A 1 133 ? 30.625 0.076 -6.184 1 85.12 133 LEU A O 1
ATOM 1034 N N . ASN A 1 134 ? 29.109 -1.465 -6.719 1 85.25 134 ASN A N 1
ATOM 1035 C CA . ASN A 1 134 ? 30.141 -2.473 -6.945 1 85.25 134 ASN A CA 1
ATOM 1036 C C . ASN A 1 134 ? 31.062 -2.08 -8.094 1 85.25 134 ASN A C 1
ATOM 1038 O O . ASN A 1 134 ? 32.281 -2.266 -8.008 1 85.25 134 ASN A O 1
ATOM 1042 N N . GLY A 1 135 ? 30.531 -1.542 -9.117 1 86.12 135 GLY A N 1
ATOM 1043 C CA . GLY A 1 135 ? 31.344 -1.078 -10.234 1 86.12 135 GLY A CA 1
ATOM 1044 C C . GLY A 1 135 ? 32.344 -0.009 -9.836 1 86.12 135 GLY A C 1
ATOM 1045 O O . GLY A 1 135 ? 33.531 -0.077 -10.211 1 86.12 135 GLY A O 1
ATOM 1046 N N . THR A 1 136 ? 31.875 0.92 -9.086 1 87.62 136 THR A N 1
ATOM 1047 C CA . THR A 1 136 ? 32.75 2.016 -8.641 1 87.62 136 THR A CA 1
ATOM 1048 C C . THR A 1 136 ? 33.812 1.507 -7.688 1 87.62 136 THR A C 1
ATOM 1050 O O . THR A 1 136 ? 34.969 1.878 -7.809 1 87.62 136 THR A O 1
ATOM 1053 N N . LEU A 1 137 ? 33.406 0.684 -6.797 1 88.31 137 LEU A N 1
ATOM 1054 C CA . LEU A 1 137 ? 34.344 0.149 -5.828 1 88.31 137 LEU A CA 1
ATOM 1055 C C . LEU A 1 137 ? 35.406 -0.728 -6.512 1 88.31 137 LEU A C 1
ATOM 1057 O O . LEU A 1 137 ? 36.594 -0.689 -6.16 1 88.31 137 LEU A O 1
ATOM 1061 N N . MET A 1 138 ? 34.938 -1.499 -7.402 1 88.94 138 MET A N 1
ATOM 1062 C CA . MET A 1 138 ? 35.875 -2.354 -8.141 1 88.94 138 MET A CA 1
ATOM 1063 C C . MET A 1 138 ? 36.844 -1.518 -8.953 1 88.94 138 MET A C 1
ATOM 1065 O O . MET A 1 138 ? 38.031 -1.84 -9.023 1 88.94 138 MET A O 1
ATOM 1069 N N . ALA A 1 139 ? 36.406 -0.43 -9.539 1 89.31 139 ALA A N 1
ATOM 1070 C CA . ALA A 1 139 ? 37.25 0.455 -10.328 1 89.31 139 ALA A CA 1
ATOM 1071 C C . ALA A 1 139 ? 38.219 1.215 -9.43 1 89.31 139 ALA A C 1
ATOM 1073 O O . ALA A 1 139 ? 39.406 1.372 -9.781 1 89.31 139 ALA A O 1
ATOM 1074 N N . LEU A 1 140 ? 37.75 1.606 -8.312 1 90.38 140 LEU A N 1
ATOM 1075 C CA . LEU A 1 140 ? 38.531 2.443 -7.426 1 90.38 140 LEU A CA 1
ATOM 1076 C C . LEU A 1 140 ? 39.562 1.606 -6.66 1 90.38 140 LEU A C 1
ATOM 1078 O O . LEU A 1 140 ? 40.688 2.059 -6.414 1 90.38 140 LEU A O 1
ATOM 1082 N N . PHE A 1 141 ? 39.094 0.448 -6.297 1 91.06 141 PHE A N 1
ATOM 1083 C CA . PHE A 1 141 ? 39.969 -0.329 -5.418 1 91.06 141 PHE A CA 1
ATOM 1084 C C . PHE A 1 141 ? 40.5 -1.562 -6.137 1 91.06 141 PHE A C 1
ATOM 1086 O O . PHE A 1 141 ? 41.188 -2.389 -5.535 1 91.06 141 PHE A O 1
ATOM 1093 N N . ALA A 1 142 ? 40.156 -1.793 -7.332 1 89.31 142 ALA A N 1
ATOM 1094 C CA . ALA A 1 142 ? 40.656 -2.873 -8.188 1 89.31 142 ALA A CA 1
ATOM 1095 C C . ALA A 1 142 ? 40.25 -4.234 -7.625 1 89.31 142 ALA A C 1
ATOM 1097 O O . ALA A 1 142 ? 41.094 -5.145 -7.543 1 89.31 142 ALA A O 1
ATOM 1098 N N . PHE A 1 143 ? 39.094 -4.281 -7.191 1 85.94 143 PHE A N 1
ATOM 1099 C CA . PHE A 1 143 ? 38.562 -5.562 -6.742 1 85.94 143 PHE A CA 1
ATOM 1100 C C . PHE A 1 143 ? 38.188 -6.441 -7.93 1 85.94 143 PHE A C 1
ATOM 1102 O O . PHE A 1 143 ? 37.688 -5.949 -8.938 1 85.94 143 PHE A O 1
ATOM 1109 N N . GLU A 1 144 ? 38.375 -7.754 -7.859 1 85.81 144 GLU A N 1
ATOM 1110 C CA . GLU A 1 144 ? 38.062 -8.672 -8.945 1 85.81 144 GLU A CA 1
ATOM 1111 C C . GLU A 1 144 ? 36.594 -9.07 -8.906 1 85.81 144 GLU A C 1
ATOM 1113 O O . GLU A 1 144 ? 35.969 -9.281 -9.953 1 85.81 144 GLU A O 1
ATOM 1118 N N . LEU A 1 145 ? 36.125 -9.148 -7.586 1 85.81 145 LEU A N 1
ATOM 1119 C CA . LEU A 1 145 ? 34.75 -9.539 -7.41 1 85.81 145 LEU A CA 1
ATOM 1120 C C . LEU A 1 145 ? 33.938 -8.43 -6.715 1 85.81 145 LEU A C 1
ATOM 1122 O O . LEU A 1 145 ? 34.531 -7.613 -5.992 1 85.81 145 LEU A O 1
ATOM 1126 N N . PRO A 1 146 ? 32.688 -8.398 -7.023 1 85.81 146 PRO A N 1
ATOM 1127 C CA . PRO A 1 146 ? 31.891 -7.391 -6.332 1 85.81 146 PRO A CA 1
ATOM 1128 C C . PRO A 1 146 ? 31.953 -7.527 -4.812 1 85.81 146 PRO A C 1
ATOM 1130 O O . PRO A 1 146 ? 31.594 -8.578 -4.27 1 85.81 146 PRO A O 1
ATOM 1133 N N . PRO A 1 147 ? 32.344 -6.523 -4.223 1 84.12 147 PRO A N 1
ATOM 1134 C CA . PRO A 1 147 ? 32.562 -6.625 -2.781 1 84.12 147 PRO A CA 1
ATOM 1135 C C . PRO A 1 147 ? 31.281 -6.531 -1.969 1 84.12 147 PRO A C 1
ATOM 1137 O O . PRO A 1 147 ? 31.25 -6.953 -0.81 1 84.12 147 PRO A O 1
ATOM 1140 N N . VAL A 1 148 ? 30.312 -5.992 -2.547 1 85.12 148 VAL A N 1
ATOM 1141 C CA . VAL A 1 148 ? 29.062 -5.793 -1.817 1 85.12 148 VAL A CA 1
ATOM 1142 C C . VAL A 1 148 ? 28 -6.75 -2.344 1 85.12 148 VAL A C 1
ATOM 1144 O O . VAL A 1 148 ? 27.75 -6.805 -3.549 1 85.12 148 VAL A O 1
ATOM 1147 N N . ASP A 1 149 ? 27.469 -7.66 -1.434 1 84.94 149 ASP A N 1
ATOM 1148 C CA . ASP A 1 149 ? 26.453 -8.617 -1.854 1 84.94 149 ASP A CA 1
ATOM 1149 C C . ASP A 1 149 ? 25.312 -8.68 -0.843 1 84.94 149 ASP A C 1
ATOM 1151 O O . ASP A 1 149 ? 24.812 -9.766 -0.525 1 84.94 149 ASP A O 1
ATOM 1155 N N . PHE A 1 150 ? 24.906 -7.512 -0.406 1 88.69 150 PHE A N 1
ATOM 1156 C CA . PHE A 1 150 ? 23.906 -7.527 0.659 1 88.69 150 PHE A CA 1
ATOM 1157 C C . PHE A 1 150 ? 22.5 -7.379 0.09 1 88.69 150 PHE A C 1
ATOM 1159 O O . PHE A 1 150 ? 21.516 -7.625 0.786 1 88.69 150 PHE A O 1
ATOM 1166 N N . LEU A 1 151 ? 22.375 -7.031 -1.147 1 87.62 151 LEU A N 1
ATOM 1167 C CA . LEU A 1 151 ? 21.078 -6.738 -1.72 1 87.62 151 LEU A CA 1
ATOM 1168 C C . LEU A 1 151 ? 20.141 -7.945 -1.611 1 87.62 151 LEU A C 1
ATOM 1170 O O . LEU A 1 151 ? 19 -7.816 -1.186 1 87.62 151 LEU A O 1
ATOM 1174 N N . TYR A 1 152 ? 20.656 -9.078 -1.911 1 89.38 152 TYR A N 1
ATOM 1175 C CA . TYR A 1 152 ? 19.844 -10.281 -1.902 1 89.38 152 TYR A CA 1
ATOM 1176 C C . TYR A 1 152 ? 19.906 -10.984 -0.549 1 89.38 152 TYR A C 1
ATOM 1178 O O . TYR A 1 152 ? 20.234 -12.172 -0.474 1 89.38 152 TYR A O 1
ATOM 1186 N N . SER A 1 153 ? 19.672 -10.227 0.43 1 93.81 153 SER A N 1
ATOM 1187 C CA . SER A 1 153 ? 19.625 -10.656 1.823 1 93.81 153 SER A CA 1
ATOM 1188 C C . SER A 1 153 ? 18.562 -9.898 2.607 1 93.81 153 SER A C 1
ATOM 1190 O O . SER A 1 153 ? 17.859 -9.055 2.049 1 93.81 153 SER A O 1
ATOM 1192 N N . ILE A 1 154 ? 18.469 -10.227 3.871 1 95.38 154 ILE A N 1
ATOM 1193 C CA . ILE A 1 154 ? 17.484 -9.578 4.734 1 95.38 154 ILE A CA 1
ATOM 1194 C C . ILE A 1 154 ? 17.812 -8.094 4.867 1 95.38 154 ILE A C 1
ATOM 1196 O O . ILE A 1 154 ? 16.922 -7.254 4.973 1 95.38 154 ILE A O 1
ATOM 1200 N N . ASN A 1 155 ? 19.047 -7.766 4.73 1 95.31 155 ASN A N 1
ATOM 1201 C CA . ASN A 1 155 ? 19.469 -6.375 4.836 1 95.31 155 ASN A CA 1
ATOM 1202 C C . ASN A 1 155 ? 19.016 -5.555 3.631 1 95.31 155 ASN A C 1
ATOM 1204 O O . ASN A 1 155 ? 18.719 -4.367 3.76 1 95.31 155 ASN A O 1
ATOM 1208 N N . GLY A 1 156 ? 19.094 -6.23 2.479 1 94.38 156 GLY A N 1
ATOM 1209 C CA . GLY A 1 156 ? 18.562 -5.559 1.297 1 94.38 156 GLY A CA 1
ATOM 1210 C C . GLY A 1 156 ? 17.094 -5.234 1.4 1 94.38 156 GLY A C 1
ATOM 1211 O O . GLY A 1 156 ? 16.656 -4.152 0.994 1 94.38 156 GLY A O 1
ATOM 1212 N N . VAL A 1 157 ? 16.344 -6.168 1.998 1 95.75 157 VAL A N 1
ATOM 1213 C CA . VAL A 1 157 ? 14.906 -5.977 2.188 1 95.75 157 VAL A CA 1
ATOM 1214 C C . VAL A 1 157 ? 14.664 -4.836 3.17 1 95.75 157 VAL A C 1
ATOM 1216 O O . VAL A 1 157 ? 13.836 -3.951 2.914 1 95.75 157 VAL A O 1
ATOM 1219 N N . ILE A 1 158 ? 15.406 -4.809 4.223 1 96.94 158 ILE A N 1
ATOM 1220 C CA . ILE A 1 158 ? 15.266 -3.795 5.262 1 96.94 158 ILE A CA 1
ATOM 1221 C C . ILE A 1 158 ? 15.578 -2.416 4.684 1 96.94 158 ILE A C 1
ATOM 1223 O O . ILE A 1 158 ? 14.82 -1.465 4.891 1 96.94 158 ILE A O 1
ATOM 1227 N N . LEU A 1 159 ? 16.625 -2.338 3.932 1 94 159 LEU A N 1
ATOM 1228 C CA . LEU A 1 159 ? 17 -1.062 3.336 1 94 159 LEU A CA 1
ATOM 1229 C C . LEU A 1 159 ? 15.938 -0.574 2.365 1 94 159 LEU A C 1
ATOM 1231 O O . LEU A 1 159 ? 15.617 0.617 2.332 1 94 159 LEU A O 1
ATOM 1235 N N . ALA A 1 160 ? 15.461 -1.494 1.534 1 93.5 160 ALA A N 1
ATOM 1236 C CA . ALA A 1 160 ? 14.422 -1.138 0.577 1 93.5 160 ALA A CA 1
ATOM 1237 C C . ALA A 1 160 ? 13.172 -0.62 1.291 1 93.5 160 ALA A C 1
ATOM 1239 O O . ALA A 1 160 ? 12.586 0.386 0.882 1 93.5 160 ALA A O 1
ATOM 1240 N N . GLU A 1 161 ? 12.797 -1.244 2.383 1 95 161 GLU A N 1
ATOM 1241 C CA . GLU A 1 161 ? 11.609 -0.835 3.125 1 95 161 GLU A CA 1
ATOM 1242 C C . GLU A 1 161 ? 11.828 0.503 3.824 1 95 161 GLU A C 1
ATOM 1244 O O . GLU A 1 161 ? 10.922 1.332 3.887 1 95 161 GLU A O 1
ATOM 1249 N N . ILE A 1 162 ? 12.984 0.688 4.328 1 94.5 162 ILE A N 1
ATOM 1250 C CA . ILE A 1 162 ? 13.305 1.979 4.926 1 94.5 162 ILE A CA 1
ATOM 1251 C C . ILE A 1 162 ? 13.141 3.086 3.885 1 94.5 162 ILE A C 1
ATOM 1253 O O . ILE A 1 162 ? 12.547 4.129 4.164 1 94.5 162 ILE A O 1
ATOM 1257 N N . THR A 1 163 ? 13.648 2.822 2.744 1 91.81 163 THR A N 1
ATOM 1258 C CA . THR A 1 163 ? 13.602 3.811 1.671 1 91.81 163 THR A CA 1
ATOM 1259 C C . THR A 1 163 ? 12.156 4.137 1.296 1 91.81 163 THR A C 1
ATOM 1261 O O . THR A 1 163 ? 11.805 5.305 1.124 1 91.81 163 THR A O 1
ATOM 1264 N N . VAL A 1 164 ? 11.344 3.146 1.291 1 91.75 164 VAL A N 1
ATOM 1265 C CA . VAL A 1 164 ? 9.977 3.299 0.8 1 91.75 164 VAL A CA 1
ATOM 1266 C C . VAL A 1 164 ? 9.102 3.912 1.891 1 91.75 164 VAL A C 1
ATOM 1268 O O . VAL A 1 164 ? 8.242 4.754 1.609 1 91.75 164 VAL A O 1
ATOM 1271 N N . PHE A 1 165 ? 9.328 3.619 3.168 1 93.06 165 PHE A N 1
ATOM 1272 C CA . PHE A 1 165 ? 8.344 3.943 4.191 1 93.06 165 PHE A CA 1
ATOM 1273 C C . PHE A 1 165 ? 8.805 5.125 5.035 1 93.06 165 PHE A C 1
ATOM 1275 O O . PHE A 1 165 ? 8.031 5.672 5.824 1 93.06 165 PHE A O 1
ATOM 1282 N N . THR A 1 166 ? 9.969 5.605 4.824 1 92.81 166 THR A N 1
ATOM 1283 C CA . THR A 1 166 ? 10.484 6.746 5.574 1 92.81 166 THR A CA 1
ATOM 1284 C C . THR A 1 166 ? 9.578 7.961 5.398 1 92.81 166 THR A C 1
ATOM 1286 O O . THR A 1 166 ? 9.273 8.664 6.367 1 92.81 166 THR A O 1
ATOM 1289 N N . PRO A 1 167 ? 9.094 8.219 4.215 1 89.31 167 PRO A N 1
ATOM 1290 C CA . PRO A 1 167 ? 8.219 9.375 4.023 1 89.31 167 PRO A CA 1
ATOM 1291 C C . PRO A 1 167 ? 6.965 9.32 4.887 1 89.31 167 PRO A C 1
ATOM 1293 O O . PRO A 1 167 ? 6.402 10.359 5.238 1 89.31 167 PRO A O 1
ATOM 1296 N N . LEU A 1 168 ? 6.543 8.156 5.289 1 89.44 168 LEU A N 1
ATOM 1297 C CA . LEU A 1 168 ? 5.34 7.992 6.094 1 89.44 168 LEU A CA 1
ATOM 1298 C C . LEU A 1 168 ? 5.555 8.516 7.508 1 89.44 168 LEU A C 1
ATOM 1300 O O . LEU A 1 168 ? 4.602 8.914 8.18 1 89.44 168 LEU A O 1
ATOM 1304 N N . VAL A 1 169 ? 6.742 8.477 7.902 1 91.56 169 VAL A N 1
ATOM 1305 C CA . VAL A 1 169 ? 7.098 9.047 9.195 1 91.56 169 VAL A CA 1
ATOM 1306 C C . VAL A 1 169 ? 7.363 10.547 9.047 1 91.56 169 VAL A C 1
ATOM 1308 O O . VAL A 1 169 ? 6.961 11.336 9.906 1 91.56 169 VAL A O 1
ATOM 1311 N N . MET A 1 170 ? 7.922 10.922 7.926 1 90.44 170 MET A N 1
ATOM 1312 C CA . MET A 1 170 ? 8.352 12.297 7.703 1 90.44 170 MET A CA 1
ATOM 1313 C C . MET A 1 170 ? 7.152 13.227 7.594 1 90.44 170 MET A C 1
ATOM 1315 O O . MET A 1 170 ? 7.156 14.32 8.164 1 90.44 170 MET A O 1
ATOM 1319 N N . ARG A 1 171 ? 6.125 12.797 6.98 1 87.44 171 ARG A N 1
ATOM 1320 C CA . ARG A 1 171 ? 5 13.672 6.664 1 87.44 171 ARG A CA 1
ATOM 1321 C C . ARG A 1 171 ? 4.301 14.148 7.934 1 87.44 171 ARG A C 1
ATOM 1323 O O . ARG A 1 171 ? 4.191 15.352 8.18 1 87.44 171 ARG A O 1
ATOM 1330 N N . PRO A 1 172 ? 3.859 13.289 8.758 1 86.75 172 PRO A N 1
ATOM 1331 C CA . PRO A 1 172 ? 3.205 13.766 9.984 1 86.75 172 PRO A CA 1
ATOM 1332 C C . PRO A 1 172 ? 4.172 14.469 10.93 1 86.75 172 PRO A C 1
ATOM 1334 O O . PRO A 1 172 ? 3.771 15.391 11.656 1 86.75 172 PRO A O 1
ATOM 1337 N N . LEU A 1 173 ? 5.395 14.102 10.906 1 90.31 173 LEU A N 1
ATOM 1338 C CA . LEU A 1 173 ? 6.383 14.742 11.758 1 90.31 173 LEU A CA 1
ATOM 1339 C C . LEU A 1 173 ? 6.609 16.188 11.344 1 90.31 173 LEU A C 1
ATOM 1341 O O . LEU A 1 173 ? 6.664 17.094 12.188 1 90.31 173 LEU A O 1
ATOM 1345 N N . MET A 1 174 ? 6.793 16.422 10.094 1 88.12 174 MET A N 1
ATOM 1346 C CA . MET A 1 174 ? 6.977 17.781 9.594 1 88.12 174 MET A CA 1
ATOM 1347 C C . MET A 1 174 ? 5.75 18.641 9.883 1 88.12 174 MET A C 1
ATOM 1349 O O . MET A 1 174 ? 5.879 19.797 10.266 1 88.12 174 MET A O 1
ATOM 1353 N N . ALA A 1 175 ? 4.586 18.031 9.703 1 83.62 175 ALA A N 1
ATOM 1354 C CA . ALA A 1 175 ? 3.357 18.75 10.008 1 83.62 175 ALA A CA 1
ATOM 1355 C C . ALA A 1 175 ? 3.297 19.125 11.484 1 83.62 175 ALA A C 1
ATOM 1357 O O . ALA A 1 175 ? 2.904 20.234 11.836 1 83.62 175 ALA A O 1
ATOM 1358 N N . GLY A 1 176 ? 3.701 18.266 12.352 1 85.38 176 GLY A N 1
ATOM 1359 C CA . GLY A 1 176 ? 3.699 18.516 13.789 1 85.38 176 GLY A CA 1
ATOM 1360 C C . GLY A 1 176 ? 4.758 19.516 14.219 1 85.38 176 GLY A C 1
ATOM 1361 O O . GLY A 1 176 ? 4.496 20.391 15.055 1 85.38 176 GLY A O 1
ATOM 1362 N N . LEU A 1 177 ? 5.871 19.438 13.68 1 87 177 LEU A N 1
ATOM 1363 C CA . LEU A 1 177 ? 6.984 20.297 14.047 1 87 177 LEU A CA 1
ATOM 1364 C C . LEU A 1 177 ? 6.75 21.734 13.578 1 87 177 LEU A C 1
ATOM 1366 O O . LEU A 1 177 ? 7.215 22.688 14.211 1 87 177 LEU A O 1
ATOM 1370 N N . ARG A 1 178 ? 6.062 21.828 12.539 1 85.44 178 ARG A N 1
ATOM 1371 C CA . ARG A 1 178 ? 5.785 23.141 11.992 1 85.44 178 ARG A CA 1
ATOM 1372 C C . ARG A 1 178 ? 4.812 23.906 12.891 1 85.44 178 ARG A C 1
ATOM 1374 O O . ARG A 1 178 ? 4.688 25.125 12.781 1 85.44 178 ARG A O 1
ATOM 1381 N N . GLN A 1 179 ? 4.211 23.172 13.727 1 83.31 179 GLN A N 1
ATOM 1382 C CA . GLN A 1 179 ? 3.273 23.828 14.641 1 83.31 179 GLN A CA 1
ATOM 1383 C C . GLN A 1 179 ? 4 24.438 15.828 1 83.31 179 GLN A C 1
ATOM 1385 O O . GLN A 1 179 ? 3.422 25.234 16.578 1 83.31 179 GLN A O 1
ATOM 1390 N N . ILE A 1 180 ? 5.234 24.125 15.977 1 83.5 180 ILE A N 1
ATOM 1391 C CA . ILE A 1 180 ? 6.023 24.672 17.078 1 83.5 180 ILE A CA 1
ATOM 1392 C C . ILE A 1 180 ? 6.348 26.141 16.797 1 83.5 180 ILE A C 1
ATOM 1394 O O . ILE A 1 180 ? 6.781 26.484 15.695 1 83.5 180 ILE A O 1
ATOM 1398 N N . ASP A 1 181 ? 6.055 26.953 17.781 1 79.75 181 ASP A N 1
ATOM 1399 C CA . ASP A 1 181 ? 6.387 28.359 17.672 1 79.75 181 ASP A CA 1
ATOM 1400 C C . ASP A 1 181 ? 7.898 28.578 17.656 1 79.75 181 ASP A C 1
ATOM 1402 O O . ASP A 1 181 ? 8.586 28.297 18.625 1 79.75 181 ASP A O 1
ATOM 1406 N N . LYS A 1 182 ? 8.359 29.031 16.609 1 77.19 182 LYS A N 1
ATOM 1407 C CA . LYS A 1 182 ? 9.789 29.266 16.438 1 77.19 182 LYS A CA 1
ATOM 1408 C C . LYS A 1 182 ? 10.297 30.281 17.469 1 77.19 182 LYS A C 1
ATOM 1410 O O . LYS A 1 182 ? 11.477 30.234 17.844 1 77.19 182 LYS A O 1
ATOM 1415 N N . SER A 1 183 ? 9.359 31.094 17.906 1 79.31 183 SER A N 1
ATOM 1416 C CA . SER A 1 183 ? 9.742 32.094 18.906 1 79.31 183 SER A CA 1
ATOM 1417 C C . SER A 1 183 ? 10.148 31.406 20.219 1 79.31 183 SER A C 1
ATOM 1419 O O . SER A 1 183 ? 11.055 31.875 20.906 1 79.31 183 SER A O 1
ATOM 1421 N N . GLN A 1 184 ? 9.492 30.281 20.422 1 77.38 184 GLN A N 1
ATOM 1422 C CA . GLN A 1 184 ? 9.828 29.516 21.625 1 77.38 184 GLN A CA 1
ATOM 1423 C C . GLN A 1 184 ? 11.234 28.922 21.531 1 77.38 184 GLN A C 1
ATOM 1425 O O . GLN A 1 184 ? 11.977 28.906 22.516 1 77.38 184 GLN A O 1
ATOM 1430 N N . LEU A 1 185 ? 11.531 28.594 20.391 1 77.81 185 LEU A N 1
ATOM 1431 C CA . LEU A 1 185 ? 12.844 28 20.172 1 77.81 185 LEU A CA 1
ATOM 1432 C C . LEU A 1 185 ? 13.938 29.062 20.234 1 77.81 185 LEU A C 1
ATOM 1434 O O . LEU A 1 185 ? 15.016 28.828 20.781 1 77.81 185 LEU A O 1
ATOM 1438 N N . GLU A 1 186 ? 13.594 30.172 19.703 1 77.75 186 GLU A N 1
ATOM 1439 C CA . GLU A 1 186 ? 14.523 31.297 19.766 1 77.75 186 GLU A CA 1
ATOM 1440 C C . GLU A 1 186 ? 14.742 31.75 21.203 1 77.75 186 GLU A C 1
ATOM 1442 O O . GLU A 1 186 ? 15.867 32.031 21.609 1 77.75 186 GLU A O 1
ATOM 1447 N N . ALA A 1 187 ? 13.68 31.781 21.844 1 75.75 187 ALA A N 1
ATOM 1448 C CA . ALA A 1 187 ? 13.75 32.188 23.234 1 75.75 187 ALA A CA 1
ATOM 1449 C C . ALA A 1 187 ? 14.625 31.234 24.047 1 75.75 187 ALA A C 1
ATOM 1451 O O . ALA A 1 187 ? 15.43 31.672 24.875 1 75.75 187 ALA A O 1
ATOM 1452 N N . ALA A 1 188 ? 14.477 30 23.75 1 78.06 188 ALA A N 1
ATOM 1453 C CA . ALA A 1 188 ? 15.281 29 24.453 1 78.06 188 ALA A CA 1
ATOM 1454 C C . ALA A 1 188 ? 16.766 29.141 24.109 1 78.06 188 ALA A C 1
ATOM 1456 O O . ALA A 1 188 ? 17.625 28.984 24.969 1 78.06 188 ALA A O 1
ATOM 1457 N N . SER A 1 189 ? 17.016 29.547 22.906 1 77.62 189 SER A N 1
ATOM 1458 C CA . SER A 1 189 ? 18.391 29.766 22.469 1 77.62 189 SER A CA 1
ATOM 1459 C C . SER A 1 189 ? 19 30.984 23.125 1 77.62 189 SER A C 1
ATOM 1461 O O . SER A 1 189 ? 20.172 30.984 23.531 1 77.62 189 SER A O 1
ATOM 1463 N N . ILE A 1 190 ? 18.141 31.922 23.266 1 77.44 190 ILE A N 1
ATOM 1464 C CA . ILE A 1 190 ? 18.578 33.156 23.891 1 77.44 190 ILE A CA 1
ATOM 1465 C C . ILE A 1 190 ? 18.891 32.906 25.359 1 77.44 190 ILE A C 1
ATOM 1467 O O . ILE A 1 190 ? 19.859 33.469 25.891 1 77.44 190 ILE A O 1
ATOM 1471 N N . LEU A 1 191 ? 18.172 32.031 25.922 1 82.81 191 LEU A N 1
ATOM 1472 C CA . LEU A 1 191 ? 18.344 31.734 27.344 1 82.81 191 LEU A CA 1
ATOM 1473 C C . LEU A 1 191 ? 19.5 30.75 27.547 1 82.81 191 LEU A C 1
ATOM 1475 O O . LEU A 1 191 ? 19.844 30.422 28.688 1 82.81 191 LEU A O 1
ATOM 1479 N N . GLY A 1 192 ? 20.109 30.359 26.453 1 79.69 192 GLY A N 1
ATOM 1480 C CA . GLY A 1 192 ? 21.281 29.516 26.5 1 79.69 192 GLY A CA 1
ATOM 1481 C C . GLY A 1 192 ? 20.953 28.047 26.703 1 79.69 192 GLY A C 1
ATOM 1482 O O . GLY A 1 192 ? 21.75 27.297 27.297 1 79.69 192 GLY A O 1
ATOM 1483 N N . ALA A 1 193 ? 19.781 27.719 26.375 1 79.75 193 ALA A N 1
ATOM 1484 C CA . ALA A 1 193 ? 19.391 26.328 26.562 1 79.75 193 ALA A CA 1
ATOM 1485 C C . ALA A 1 193 ? 20.219 25.406 25.656 1 79.75 193 ALA A C 1
ATOM 1487 O O . ALA A 1 193 ? 20.5 25.734 24.516 1 79.75 193 ALA A O 1
ATOM 1488 N N . HIS A 1 194 ? 20.703 24.344 26.281 1 84.56 194 HIS A N 1
ATOM 1489 C CA . HIS A 1 194 ? 21.422 23.328 25.516 1 84.56 194 HIS A CA 1
ATOM 1490 C C . HIS A 1 194 ? 20.531 22.688 24.469 1 84.56 194 HIS A C 1
ATOM 1492 O O . HIS A 1 194 ? 19.344 22.422 24.719 1 84.56 194 HIS A O 1
ATOM 1498 N N . PRO A 1 195 ? 21.094 22.484 23.266 1 80.75 195 PRO A N 1
ATOM 1499 C CA . PRO A 1 195 ? 20.297 21.922 22.172 1 80.75 195 PRO A CA 1
ATOM 1500 C C . PRO A 1 195 ? 19.609 20.609 22.562 1 80.75 195 PRO A C 1
ATOM 1502 O O . PRO A 1 195 ? 18.484 20.344 22.141 1 80.75 195 PRO A O 1
ATOM 1505 N N . LEU A 1 196 ? 20.25 19.875 23.359 1 82.69 196 LEU A N 1
ATOM 1506 C CA . LEU A 1 196 ? 19.672 18.609 23.781 1 82.69 196 LEU A CA 1
ATOM 1507 C C . LEU A 1 196 ? 18.438 18.828 24.656 1 82.69 196 LEU A C 1
ATOM 1509 O O . LEU A 1 196 ? 17.5 18.031 24.609 1 82.69 196 LEU A O 1
ATOM 1513 N N . ARG A 1 197 ? 18.484 19.875 25.406 1 83.06 197 ARG A N 1
ATOM 1514 C CA . ARG A 1 197 ? 17.344 20.188 26.25 1 83.06 197 ARG A CA 1
ATOM 1515 C C . ARG A 1 197 ? 16.156 20.672 25.422 1 83.06 197 ARG A C 1
ATOM 1517 O O . ARG A 1 197 ? 15.008 20.328 25.703 1 83.06 197 ARG A O 1
ATOM 1524 N N . VAL A 1 198 ? 16.484 21.469 24.406 1 82.25 198 VAL A N 1
ATOM 1525 C CA . VAL A 1 198 ? 15.438 21.953 23.516 1 82.25 198 VAL A CA 1
ATOM 1526 C C . VAL A 1 198 ? 14.812 20.781 22.766 1 82.25 198 VAL A C 1
ATOM 1528 O O . VAL A 1 198 ? 13.586 20.719 22.625 1 82.25 198 VAL A O 1
ATOM 1531 N N . ILE A 1 199 ? 15.664 19.844 22.359 1 81.5 199 ILE A N 1
ATOM 1532 C CA . ILE A 1 199 ? 15.195 18.672 21.609 1 81.5 199 ILE A CA 1
ATOM 1533 C C . ILE A 1 199 ? 14.328 17.797 22.516 1 81.5 199 ILE A C 1
ATOM 1535 O O . ILE A 1 199 ? 13.227 17.406 22.125 1 81.5 199 ILE A O 1
ATOM 1539 N N . THR A 1 200 ? 14.734 17.562 23.656 1 82.88 200 THR A N 1
ATOM 1540 C CA . THR A 1 200 ? 14.047 16.625 24.547 1 82.88 200 THR A CA 1
ATOM 1541 C C . THR A 1 200 ? 12.812 17.266 25.172 1 82.88 200 THR A C 1
ATOM 1543 O O . THR A 1 200 ? 11.812 16.594 25.406 1 82.88 200 THR A O 1
ATOM 1546 N N . GLN A 1 201 ? 12.828 18.641 25.359 1 82.69 201 GLN A N 1
ATOM 1547 C CA . GLN A 1 201 ? 11.75 19.281 26.125 1 82.69 201 GLN A CA 1
ATOM 1548 C C . GLN A 1 201 ? 10.742 19.953 25.188 1 82.69 201 GLN A C 1
ATOM 1550 O O . GLN A 1 201 ? 9.586 20.172 25.562 1 82.69 201 GLN A O 1
ATOM 1555 N N . VAL A 1 202 ? 11.211 20.281 24.094 1 81.38 202 VAL A N 1
ATOM 1556 C CA . VAL A 1 202 ? 10.305 21.031 23.219 1 81.38 202 VAL A CA 1
ATOM 1557 C C . VAL A 1 202 ? 10 20.219 21.969 1 81.38 202 VAL A C 1
ATOM 1559 O O . VAL A 1 202 ? 8.836 19.906 21.703 1 81.38 202 VAL A O 1
ATOM 1562 N N . ILE A 1 203 ? 11.016 19.719 21.328 1 85.19 203 ILE A 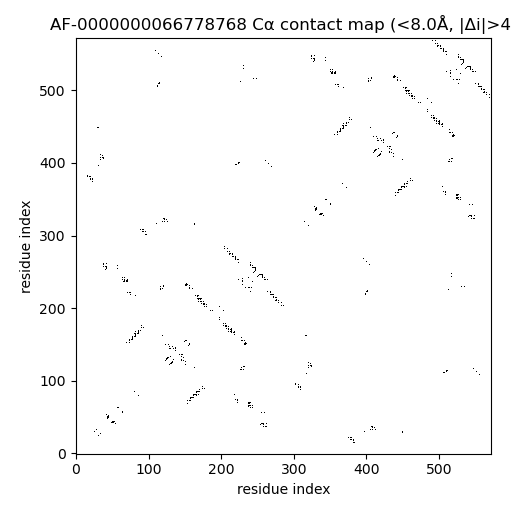N 1
ATOM 1563 C CA . ILE A 1 203 ? 10.859 19.094 20.016 1 85.19 203 ILE A CA 1
ATOM 1564 C C . ILE A 1 203 ? 10.266 17.703 20.172 1 85.19 203 ILE A C 1
ATOM 1566 O O . ILE A 1 203 ? 9.289 17.359 19.516 1 85.19 203 ILE A O 1
ATOM 1570 N N . PHE A 1 204 ? 10.773 16.938 21.094 1 85.19 204 PHE A N 1
ATOM 1571 C CA . PHE A 1 204 ? 10.398 15.531 21.219 1 85.19 204 PHE A CA 1
ATOM 1572 C C . PHE A 1 204 ? 8.945 15.406 21.656 1 85.19 204 PHE A C 1
ATOM 1574 O O . PHE A 1 204 ? 8.172 14.648 21.062 1 85.19 204 PHE A O 1
ATOM 1581 N N . PRO A 1 205 ? 8.539 16.156 22.656 1 83 205 PRO A N 1
ATOM 1582 C CA . PRO A 1 205 ? 7.129 16.078 23.062 1 83 205 PRO A CA 1
ATOM 1583 C C . PRO A 1 205 ? 6.176 16.5 21.938 1 83 205 PRO A C 1
ATOM 1585 O O . PRO A 1 205 ? 5.082 15.945 21.812 1 83 205 PRO A O 1
ATOM 1588 N N . ALA A 1 206 ? 6.586 17.422 21.188 1 83.12 206 ALA A N 1
ATOM 1589 C CA . ALA A 1 206 ? 5.758 17.891 20.078 1 83.12 206 ALA A CA 1
ATOM 1590 C C . ALA A 1 206 ? 5.734 16.859 18.938 1 83.12 206 ALA A C 1
ATOM 1592 O O . ALA A 1 206 ? 4.742 16.766 18.219 1 83.12 206 ALA A O 1
ATOM 1593 N N . ALA A 1 207 ? 6.758 16.078 18.844 1 88.62 207 ALA A N 1
ATOM 1594 C CA . ALA A 1 207 ? 6.926 15.133 17.734 1 88.62 207 ALA A CA 1
ATOM 1595 C C . ALA A 1 207 ? 6.332 13.773 18.094 1 88.62 207 ALA A C 1
ATOM 1597 O O . ALA A 1 207 ? 6.051 12.961 17.203 1 88.62 207 ALA A O 1
ATOM 1598 N N . LEU A 1 208 ? 6.102 13.539 19.297 1 88.31 208 LEU A N 1
ATOM 1599 C CA . LEU A 1 208 ? 5.809 12.203 19.812 1 88.31 208 LEU A CA 1
ATOM 1600 C C . LEU A 1 208 ? 4.527 11.656 19.188 1 88.31 208 LEU A C 1
ATOM 1602 O O . LEU A 1 208 ? 4.5 10.523 18.703 1 88.31 208 LEU A O 1
ATOM 1606 N N . PRO A 1 209 ? 3.43 12.453 19.125 1 85.88 209 PRO A N 1
ATOM 1607 C CA . PRO A 1 209 ? 2.217 11.922 18.5 1 85.88 209 PRO A CA 1
ATOM 1608 C C . PRO A 1 209 ? 2.426 11.531 17.047 1 85.88 209 PRO A C 1
ATOM 1610 O O . PRO A 1 209 ? 1.922 10.5 16.594 1 85.88 209 PRO A O 1
ATOM 1613 N N . ALA A 1 210 ? 3.127 12.32 16.375 1 88 210 ALA A N 1
ATOM 1614 C CA . ALA A 1 210 ? 3.41 12.047 14.969 1 88 210 ALA A CA 1
ATOM 1615 C C . ALA A 1 210 ? 4.305 10.812 14.812 1 88 210 ALA A C 1
ATOM 1617 O O . ALA A 1 210 ? 4.113 10.008 13.898 1 88 210 ALA A O 1
ATOM 1618 N N . LEU A 1 211 ? 5.238 10.703 15.695 1 90.5 211 LEU A N 1
ATOM 1619 C CA . LEU A 1 211 ? 6.137 9.547 15.664 1 90.5 211 LEU A CA 1
ATOM 1620 C C . LEU A 1 211 ? 5.379 8.258 15.953 1 90.5 211 LEU A C 1
ATOM 1622 O O . LEU A 1 211 ? 5.633 7.23 15.328 1 90.5 211 LEU A O 1
ATOM 1626 N N . MET A 1 212 ? 4.488 8.352 16.844 1 88.38 212 MET A N 1
ATOM 1627 C CA . MET A 1 212 ? 3.695 7.172 17.188 1 88.38 212 MET A CA 1
ATOM 1628 C C . MET A 1 212 ? 2.777 6.781 16.031 1 88.38 212 MET A C 1
ATOM 1630 O O . MET A 1 212 ? 2.668 5.602 15.695 1 88.38 212 MET A O 1
ATOM 1634 N N . ALA A 1 213 ? 2.145 7.754 15.453 1 84.44 213 ALA A N 1
ATOM 1635 C CA . ALA A 1 213 ? 1.24 7.48 14.336 1 84.44 213 ALA A CA 1
ATOM 1636 C C . ALA A 1 213 ? 2.004 6.957 13.125 1 84.44 213 ALA A C 1
ATOM 1638 O O . ALA A 1 213 ? 1.648 5.918 12.562 1 84.44 213 ALA A O 1
ATOM 1639 N N . GLY A 1 214 ? 3.053 7.664 12.805 1 88.31 214 GLY A N 1
ATOM 1640 C CA . GLY A 1 214 ? 3.867 7.25 11.672 1 88.31 214 GLY A CA 1
ATOM 1641 C C . GLY A 1 214 ? 4.578 5.93 11.906 1 88.31 214 GLY A C 1
ATOM 1642 O O . GLY A 1 214 ? 4.633 5.082 11.016 1 88.31 214 GLY A O 1
ATOM 1643 N N . GLY A 1 215 ? 5.09 5.773 13.094 1 91.94 215 GLY A N 1
ATOM 1644 C CA . GLY A 1 215 ? 5.793 4.543 13.43 1 91.94 215 GLY A CA 1
ATOM 1645 C C . GLY A 1 215 ? 4.891 3.322 13.422 1 91.94 215 GLY A C 1
ATOM 1646 O O . GLY A 1 215 ? 5.281 2.262 12.938 1 91.94 215 GLY A O 1
ATOM 1647 N N . SER A 1 216 ? 3.721 3.479 13.992 1 90.06 216 SER A N 1
ATOM 1648 C CA . SER A 1 216 ? 2.789 2.357 14.023 1 90.06 216 SER A CA 1
ATOM 1649 C C . SER A 1 216 ? 2.354 1.967 12.609 1 90.06 216 SER A C 1
ATOM 1651 O O . SER A 1 216 ? 2.242 0.78 12.297 1 90.06 216 SER A O 1
ATOM 1653 N N . LEU A 1 217 ? 2.131 2.949 11.828 1 87.12 217 LEU A N 1
ATOM 1654 C CA . LEU A 1 217 ? 1.755 2.674 10.445 1 87.12 217 LEU A CA 1
ATOM 1655 C C . LEU A 1 217 ? 2.887 1.973 9.703 1 87.12 217 LEU A C 1
ATOM 1657 O O . LEU A 1 217 ? 2.652 1.013 8.961 1 87.12 217 LEU A O 1
ATOM 1661 N N . CYS A 1 218 ? 4.078 2.441 9.914 1 92.38 218 CYS A N 1
ATOM 1662 C CA . CYS A 1 218 ? 5.238 1.817 9.289 1 92.38 218 CYS A CA 1
ATOM 1663 C C . CYS A 1 218 ? 5.383 0.367 9.734 1 92.38 218 CYS A C 1
ATOM 1665 O O . CYS A 1 218 ? 5.68 -0.509 8.922 1 92.38 218 CYS A O 1
ATOM 1667 N N . LEU A 1 219 ? 5.211 0.186 11.008 1 93.19 219 LEU A N 1
ATOM 1668 C CA . LEU A 1 219 ? 5.312 -1.167 11.547 1 93.19 219 LEU A CA 1
ATOM 1669 C C . LEU A 1 219 ? 4.293 -2.09 10.891 1 93.19 219 LEU A C 1
ATOM 1671 O O . LEU A 1 219 ? 4.617 -3.225 10.523 1 93.19 219 LEU A O 1
ATOM 1675 N N . LEU A 1 220 ? 3.164 -1.619 10.758 1 90.5 220 LEU A N 1
ATOM 1676 C CA . LEU A 1 220 ? 2.102 -2.389 10.117 1 90.5 220 LEU A CA 1
ATOM 1677 C C . LEU A 1 220 ? 2.451 -2.701 8.664 1 90.5 220 LEU A C 1
ATOM 1679 O O . LEU A 1 220 ? 2.34 -3.848 8.227 1 90.5 220 LEU A O 1
ATOM 1683 N N . LEU A 1 221 ? 2.906 -1.77 7.945 1 90.62 221 LEU A N 1
ATOM 1684 C CA . LEU A 1 221 ? 3.174 -1.925 6.52 1 90.62 221 LEU A CA 1
ATOM 1685 C C . LEU A 1 221 ? 4.395 -2.807 6.289 1 90.62 221 LEU A C 1
ATOM 1687 O O . LEU A 1 221 ? 4.406 -3.629 5.367 1 90.62 221 LEU A O 1
ATOM 1691 N N . THR A 1 222 ? 5.379 -2.639 7.113 1 94.56 222 THR A N 1
ATOM 1692 C CA . THR A 1 222 ? 6.578 -3.457 6.977 1 94.56 222 THR A CA 1
ATOM 1693 C C . THR A 1 222 ? 6.277 -4.914 7.312 1 94.56 222 THR A C 1
ATOM 1695 O O . THR A 1 222 ? 6.844 -5.828 6.703 1 94.56 222 THR A O 1
ATOM 1698 N N . THR A 1 223 ? 5.422 -5.113 8.273 1 94.75 223 THR A N 1
ATOM 1699 C CA . THR A 1 223 ? 5.047 -6.473 8.648 1 94.75 223 THR A CA 1
ATOM 1700 C C . THR A 1 223 ? 4.312 -7.164 7.504 1 94.75 223 THR A C 1
ATOM 1702 O O . THR A 1 223 ? 4.469 -8.367 7.293 1 94.75 223 THR A O 1
ATOM 1705 N N . ASN A 1 224 ? 3.631 -6.41 6.75 1 92.56 224 ASN A N 1
ATOM 1706 C CA . ASN A 1 224 ? 2.754 -6.988 5.738 1 92.56 224 ASN A CA 1
ATOM 1707 C C . ASN A 1 224 ? 3.32 -6.805 4.332 1 92.56 224 ASN A C 1
ATOM 1709 O O . ASN A 1 224 ? 2.666 -7.145 3.346 1 92.56 224 ASN A O 1
ATOM 1713 N N . GLU A 1 225 ? 4.484 -6.262 4.285 1 91.44 225 GLU A N 1
ATOM 1714 C CA . GLU A 1 225 ? 5.074 -5.988 2.979 1 91.44 225 GLU A CA 1
ATOM 1715 C C . GLU A 1 225 ? 5.348 -7.277 2.213 1 91.44 225 GLU A C 1
ATOM 1717 O O . GLU A 1 225 ? 5.91 -8.227 2.764 1 91.44 225 GLU A O 1
ATOM 1722 N N . PHE A 1 226 ? 4.965 -7.332 0.951 1 90.31 226 PHE A N 1
ATOM 1723 C CA . PHE A 1 226 ? 5.039 -8.516 0.106 1 90.31 226 PHE A CA 1
ATOM 1724 C C . PHE A 1 226 ? 5.848 -8.234 -1.154 1 90.31 226 PHE A C 1
ATOM 1726 O O . PHE A 1 226 ? 6.73 -9.016 -1.52 1 90.31 226 PHE A O 1
ATOM 1733 N N . GLY A 1 227 ? 5.633 -7.145 -1.774 1 89.06 227 GLY A N 1
ATOM 1734 C CA . GLY A 1 227 ? 6.199 -6.832 -3.076 1 89.06 227 GLY A CA 1
ATOM 1735 C C . GLY A 1 227 ? 7.711 -6.727 -3.059 1 89.06 227 GLY A C 1
ATOM 1736 O O . GLY A 1 227 ? 8.391 -7.305 -3.912 1 89.06 227 GLY A O 1
ATOM 1737 N N . ILE A 1 228 ? 8.211 -6.082 -2.107 1 92.94 228 ILE A N 1
ATOM 1738 C CA . ILE A 1 228 ? 9.656 -5.883 -2 1 92.94 228 ILE A CA 1
ATOM 1739 C C . ILE A 1 228 ? 10.344 -7.234 -1.819 1 92.94 228 ILE A C 1
ATOM 1741 O O . ILE A 1 228 ? 11.344 -7.52 -2.484 1 92.94 228 ILE A O 1
ATOM 1745 N N . VAL A 1 229 ? 9.797 -8.078 -0.974 1 93.44 229 VAL A N 1
ATOM 1746 C CA . VAL A 1 229 ? 10.406 -9.367 -0.676 1 93.44 229 VAL A CA 1
ATOM 1747 C C . VAL A 1 229 ? 10.383 -10.25 -1.921 1 93.44 229 VAL A C 1
ATOM 1749 O O . VAL A 1 229 ? 11.375 -10.906 -2.248 1 93.44 229 VAL A O 1
ATOM 1752 N N . LEU A 1 230 ? 9.328 -10.227 -2.584 1 91.75 230 LEU A N 1
ATOM 1753 C CA . LEU A 1 230 ? 9.203 -11.031 -3.789 1 91.75 230 LEU A CA 1
ATOM 1754 C C . LEU A 1 230 ? 10.203 -10.594 -4.852 1 91.75 230 LEU A C 1
ATOM 1756 O O . LEU A 1 230 ? 10.883 -11.422 -5.461 1 91.75 230 LEU A O 1
ATOM 1760 N N . PHE A 1 231 ? 10.328 -9.289 -5.043 1 91.12 231 PHE A N 1
ATOM 1761 C CA . PHE A 1 231 ? 11.148 -8.758 -6.125 1 91.12 231 PHE A CA 1
ATOM 1762 C C . PHE A 1 231 ? 12.625 -8.945 -5.82 1 91.12 231 PHE A C 1
ATOM 1764 O O . PHE A 1 231 ? 13.43 -9.164 -6.73 1 91.12 231 PHE A O 1
ATOM 1771 N N . ILE A 1 232 ? 12.953 -8.758 -4.586 1 90.44 232 ILE A N 1
ATOM 1772 C CA . ILE A 1 232 ? 14.352 -8.953 -4.219 1 90.44 232 ILE A CA 1
ATOM 1773 C C . ILE A 1 232 ? 14.711 -10.438 -4.348 1 90.44 232 ILE A C 1
ATOM 1775 O O . ILE A 1 232 ? 15.812 -10.773 -4.785 1 90.44 232 ILE A O 1
ATOM 1779 N N . GLY A 1 233 ? 13.805 -11.289 -3.982 1 88 233 GLY A N 1
ATOM 1780 C CA . GLY A 1 233 ? 14.016 -12.719 -4.156 1 88 233 GLY A CA 1
ATOM 1781 C C . GLY A 1 233 ? 15.227 -13.242 -3.41 1 88 233 GLY A C 1
ATOM 1782 O O . GLY A 1 233 ? 15.992 -14.047 -3.939 1 88 233 GLY A O 1
ATOM 1783 N N . ALA A 1 234 ? 15.383 -12.68 -2.248 1 85.5 234 ALA A N 1
ATOM 1784 C CA . ALA A 1 234 ? 16.531 -13.125 -1.461 1 85.5 234 ALA A CA 1
ATOM 1785 C C . ALA A 1 234 ? 16.375 -14.586 -1.043 1 85.5 234 ALA A C 1
ATOM 1787 O O . ALA A 1 234 ? 15.367 -14.969 -0.455 1 85.5 234 ALA A O 1
ATOM 1788 N N . LYS A 1 235 ? 17.406 -15.297 -1.487 1 85.5 235 LYS A N 1
ATOM 1789 C CA . LYS A 1 235 ? 17.391 -16.703 -1.114 1 85.5 235 LYS A CA 1
ATOM 1790 C C . LYS A 1 235 ? 17.359 -16.875 0.403 1 85.5 235 LYS A C 1
ATOM 1792 O O . LYS A 1 235 ? 18.141 -16.234 1.113 1 85.5 235 LYS A O 1
ATOM 1797 N N . GLY A 1 236 ? 16.484 -17.562 0.938 1 84.94 236 GLY A N 1
ATOM 1798 C CA . GLY A 1 236 ? 16.438 -17.875 2.359 1 84.94 236 GLY A CA 1
ATOM 1799 C C . GLY A 1 236 ? 15.633 -16.859 3.158 1 84.94 236 GLY A C 1
ATOM 1800 O O . GLY A 1 236 ? 15.445 -17.016 4.367 1 84.94 236 GLY A O 1
ATOM 1801 N N . VAL A 1 237 ? 15.305 -15.805 2.504 1 90.62 237 VAL A N 1
ATOM 1802 C CA . VAL A 1 237 ? 14.531 -14.797 3.217 1 90.62 237 VAL A CA 1
ATOM 1803 C C . VAL A 1 237 ? 13.047 -14.961 2.889 1 90.62 237 VAL A C 1
ATOM 1805 O O . VAL A 1 237 ? 12.578 -14.477 1.854 1 90.62 237 VAL A O 1
ATOM 1808 N N . ASN A 1 238 ? 12.422 -15.641 3.748 1 94.56 238 ASN A N 1
ATOM 1809 C CA . ASN A 1 238 ? 10.984 -15.828 3.635 1 94.56 238 ASN A CA 1
ATOM 1810 C C . ASN A 1 238 ? 10.234 -15.102 4.742 1 94.56 238 ASN A C 1
ATOM 1812 O O . ASN A 1 238 ? 10.727 -14.984 5.867 1 94.56 238 ASN A O 1
ATOM 1816 N N . THR A 1 239 ? 9.156 -14.453 4.391 1 96.94 239 THR A N 1
ATOM 1817 C CA . THR A 1 239 ? 8.305 -13.773 5.355 1 96.94 239 THR A CA 1
ATOM 1818 C C . THR A 1 239 ? 6.918 -14.414 5.398 1 96.94 239 THR A C 1
ATOM 1820 O O . THR A 1 239 ? 6.594 -15.258 4.562 1 96.94 239 THR A O 1
ATOM 1823 N N . LEU A 1 240 ? 6.16 -14.062 6.395 1 97 240 LEU A N 1
ATOM 1824 C CA . LEU A 1 240 ? 4.832 -14.648 6.559 1 97 240 LEU A CA 1
ATOM 1825 C C . LEU A 1 240 ? 3.951 -14.336 5.352 1 97 240 LEU A C 1
ATOM 1827 O O . LEU A 1 240 ? 3.318 -15.234 4.793 1 97 240 LEU A O 1
ATOM 1831 N N . PRO A 1 241 ? 3.947 -13.078 4.852 1 94.94 241 PRO A N 1
ATOM 1832 C CA . PRO A 1 241 ? 3.148 -12.812 3.652 1 94.94 241 PRO A CA 1
ATOM 1833 C C . PRO A 1 241 ? 3.578 -13.664 2.459 1 94.94 241 PRO A C 1
ATOM 1835 O O . PRO A 1 241 ? 2.73 -14.172 1.723 1 94.94 241 PRO A O 1
ATOM 1838 N N . MET A 1 242 ? 4.863 -13.891 2.324 1 94.62 242 MET A N 1
ATOM 1839 C CA . MET A 1 242 ? 5.371 -14.719 1.234 1 94.62 242 MET A CA 1
ATOM 1840 C C . MET A 1 242 ? 4.941 -16.172 1.408 1 94.62 242 MET A C 1
ATOM 1842 O O . MET A 1 242 ? 4.664 -16.859 0.427 1 94.62 242 MET A O 1
ATOM 1846 N N . MET A 1 243 ? 4.934 -16.594 2.611 1 95.94 243 MET A N 1
ATOM 1847 C CA . MET A 1 243 ? 4.539 -17.969 2.877 1 95.94 243 MET A CA 1
ATOM 1848 C C . MET A 1 243 ? 3.061 -18.188 2.574 1 95.94 243 MET A C 1
ATOM 1850 O O . MET A 1 243 ? 2.66 -19.266 2.131 1 95.94 243 MET A O 1
ATOM 1854 N N . VAL A 1 244 ? 2.236 -17.188 2.865 1 95.44 244 VAL A N 1
ATOM 1855 C CA . VAL A 1 244 ? 0.828 -17.281 2.498 1 95.44 244 VAL A CA 1
ATOM 1856 C C . VAL A 1 244 ? 0.697 -17.453 0.986 1 95.44 244 VAL A C 1
ATOM 1858 O O . VAL A 1 244 ? -0.076 -18.297 0.52 1 95.44 244 VAL A O 1
ATOM 1861 N N . TYR A 1 245 ? 1.495 -16.75 0.275 1 92.75 245 TYR A N 1
ATOM 1862 C CA . TYR A 1 245 ? 1.487 -16.828 -1.181 1 92.75 245 TYR A CA 1
ATOM 1863 C C . TYR A 1 245 ? 1.917 -18.219 -1.647 1 92.75 245 TYR A C 1
ATOM 1865 O O . TYR A 1 245 ? 1.253 -18.828 -2.488 1 92.75 245 TYR A O 1
ATOM 1873 N N . SER A 1 246 ? 3.018 -18.703 -1.103 1 94.44 246 SER A N 1
ATOM 1874 C CA . SER A 1 246 ? 3.549 -20 -1.514 1 94.44 246 SER A CA 1
ATOM 1875 C C . SER A 1 246 ? 2.568 -21.125 -1.204 1 94.44 246 SER A C 1
ATOM 1877 O O . SER A 1 246 ? 2.291 -21.969 -2.061 1 94.44 246 SER A O 1
ATOM 1879 N N . LYS A 1 247 ? 1.982 -21.078 -0.07 1 95.25 247 LYS A N 1
ATOM 1880 C CA . LYS A 1 247 ? 1.088 -22.141 0.346 1 95.25 247 LYS A CA 1
ATOM 1881 C C . LYS A 1 247 ? -0.251 -22.062 -0.381 1 95.25 247 LYS A C 1
ATOM 1883 O O . LYS A 1 247 ? -0.804 -23.078 -0.797 1 95.25 247 LYS A O 1
ATOM 1888 N N . ALA A 1 248 ? -0.752 -20.859 -0.583 1 92.06 248 ALA A N 1
ATOM 1889 C CA . ALA A 1 248 ? -2.07 -20.703 -1.19 1 92.06 248 ALA A CA 1
ATOM 1890 C C . ALA A 1 248 ? -2 -20.859 -2.705 1 92.06 248 ALA A C 1
ATOM 1892 O O . ALA A 1 248 ? -2.803 -21.594 -3.293 1 92.06 248 ALA A O 1
ATOM 1893 N N . ILE A 1 249 ? -1.031 -20.281 -3.326 1 87.56 249 ILE A N 1
ATOM 1894 C CA . ILE A 1 249 ? -1.043 -20.141 -4.777 1 87.56 249 ILE A CA 1
ATOM 1895 C C . ILE A 1 249 ? -0.125 -21.188 -5.406 1 87.56 249 ILE A C 1
ATOM 1897 O O . ILE A 1 249 ? -0.507 -21.859 -6.363 1 87.56 249 ILE A O 1
ATOM 1901 N N . LEU A 1 250 ? 1.029 -21.406 -4.84 1 89.75 250 LEU A N 1
ATOM 1902 C CA . LEU A 1 250 ? 1.988 -22.328 -5.445 1 89.75 250 LEU A CA 1
ATOM 1903 C C . LEU A 1 250 ? 1.694 -23.766 -5.043 1 89.75 250 LEU A C 1
ATOM 1905 O O . LEU A 1 250 ? 1.807 -24.688 -5.859 1 89.75 250 LEU A O 1
ATOM 1909 N N . GLU A 1 251 ? 1.188 -23.969 -3.805 1 94.12 251 GLU A N 1
ATOM 1910 C CA . GLU A 1 251 ? 1.013 -25.328 -3.301 1 94.12 251 GLU A CA 1
ATOM 1911 C C . GLU A 1 251 ? -0.465 -25.688 -3.158 1 94.12 251 GLU A C 1
ATOM 1913 O O . GLU A 1 251 ? -0.817 -26.844 -2.965 1 94.12 251 GLU A O 1
ATOM 1918 N N . SER A 1 252 ? -1.322 -24.766 -3.209 1 91.25 252 SER A N 1
ATOM 1919 C CA . SER A 1 252 ? -2.764 -24.938 -3.068 1 91.25 252 SER A CA 1
ATOM 1920 C C . SER A 1 252 ? -3.113 -25.578 -1.731 1 91.25 252 SER A C 1
ATOM 1922 O O . SER A 1 252 ? -3.992 -26.453 -1.662 1 91.25 252 SER A O 1
ATOM 1924 N N . ASP A 1 253 ? -2.283 -25.297 -0.758 1 93.25 253 ASP A N 1
ATOM 1925 C CA . ASP A 1 253 ? -2.576 -25.688 0.619 1 93.25 253 ASP A CA 1
ATOM 1926 C C . ASP A 1 253 ? -3.266 -24.547 1.373 1 93.25 253 ASP A C 1
ATOM 1928 O O . ASP A 1 253 ? -2.633 -23.859 2.17 1 93.25 253 ASP A O 1
ATOM 1932 N N . TYR A 1 254 ? -4.535 -24.516 1.187 1 90.88 254 TYR A N 1
ATOM 1933 C CA . TYR A 1 254 ? -5.297 -23.375 1.654 1 90.88 254 TYR A CA 1
ATOM 1934 C C . TYR A 1 254 ? -5.426 -23.375 3.174 1 90.88 254 TYR A C 1
ATOM 1936 O O . TYR A 1 254 ? -5.43 -22.328 3.809 1 90.88 254 TYR A O 1
ATOM 1944 N N . SER A 1 255 ? -5.516 -24.531 3.727 1 92.62 255 SER A N 1
ATOM 1945 C CA . SER A 1 255 ? -5.652 -24.609 5.176 1 92.62 255 SER A CA 1
ATOM 1946 C C . SER A 1 255 ? -4.438 -24.016 5.883 1 92.62 255 SER A C 1
ATOM 1948 O O . SER A 1 255 ? -4.574 -23.172 6.77 1 92.62 255 SER A O 1
ATOM 1950 N N . VAL A 1 256 ? -3.285 -24.422 5.414 1 94.94 256 VAL A N 1
ATOM 1951 C CA . VAL A 1 256 ? -2.049 -23.922 6 1 94.94 256 VAL A CA 1
ATOM 1952 C C . VAL A 1 256 ? -1.887 -22.438 5.68 1 94.94 256 VAL A C 1
ATOM 1954 O O . VAL A 1 256 ? -1.487 -21.641 6.539 1 94.94 256 VAL A O 1
ATOM 1957 N N . ALA A 1 257 ? -2.227 -22.078 4.453 1 95.25 257 ALA A N 1
ATOM 1958 C CA . ALA A 1 257 ? -2.146 -20.672 4.047 1 95.25 257 ALA A CA 1
ATOM 1959 C C . ALA A 1 257 ? -3.021 -19.797 4.934 1 95.25 257 ALA A C 1
ATOM 1961 O O . ALA A 1 257 ? -2.592 -18.734 5.375 1 95.25 257 ALA A O 1
ATOM 1962 N N . CYS A 1 258 ? -4.199 -20.266 5.223 1 94.94 258 CYS A N 1
ATOM 1963 C CA . CYS A 1 258 ? -5.133 -19.5 6.039 1 94.94 258 CYS A CA 1
ATOM 1964 C C . CYS A 1 258 ? -4.641 -19.406 7.48 1 94.94 258 CYS A C 1
ATOM 1966 O O . CYS A 1 258 ? -4.793 -18.359 8.125 1 94.94 258 CYS A O 1
ATOM 1968 N N . MET A 1 259 ? -4.109 -20.453 7.922 1 96.19 259 MET A N 1
ATOM 1969 C CA . MET A 1 259 ? -3.559 -20.422 9.273 1 96.19 259 MET A CA 1
ATOM 1970 C C . MET A 1 259 ? -2.412 -19.406 9.367 1 96.19 259 MET A C 1
ATOM 1972 O O . MET A 1 259 ? -2.361 -18.609 10.297 1 96.19 259 MET A O 1
ATOM 1976 N N . ILE A 1 260 ? -1.506 -19.438 8.43 1 96.81 260 ILE A N 1
ATOM 1977 C CA . ILE A 1 260 ? -0.391 -18.484 8.406 1 96.81 260 ILE A CA 1
ATOM 1978 C C . ILE A 1 260 ? -0.919 -17.062 8.281 1 96.81 260 ILE A C 1
ATOM 1980 O O . ILE A 1 260 ? -0.426 -16.141 8.938 1 96.81 260 ILE A O 1
ATOM 1984 N N . ALA A 1 261 ? -1.902 -16.906 7.426 1 95.44 261 ALA A N 1
ATOM 1985 C CA . ALA A 1 261 ? -2.529 -15.594 7.25 1 95.44 261 ALA A CA 1
ATOM 1986 C C . ALA A 1 261 ? -3.123 -15.094 8.562 1 95.44 261 ALA A C 1
ATOM 1988 O O . ALA A 1 261 ? -2.971 -13.914 8.914 1 95.44 261 ALA A O 1
ATOM 1989 N N . LEU A 1 262 ? -3.777 -15.961 9.242 1 94.19 262 LEU A N 1
ATOM 1990 C CA . LEU A 1 262 ? -4.379 -15.594 10.516 1 94.19 262 LEU A CA 1
ATOM 1991 C C . LEU A 1 262 ? -3.311 -15.172 11.523 1 94.19 262 LEU A C 1
ATOM 1993 O O . LEU A 1 262 ? -3.459 -14.156 12.203 1 94.19 262 LEU A O 1
ATOM 1997 N N . ILE A 1 263 ? -2.309 -15.898 11.602 1 95.81 263 ILE A N 1
ATOM 1998 C CA . ILE A 1 263 ? -1.212 -15.562 12.5 1 95.81 263 ILE A CA 1
ATOM 1999 C C . ILE A 1 263 ? -0.589 -14.234 12.094 1 95.81 263 ILE A C 1
ATOM 2001 O O . ILE A 1 263 ? -0.26 -13.406 12.953 1 95.81 263 ILE A O 1
ATOM 2005 N N . ASN A 1 264 ? -0.372 -14.07 10.812 1 94.69 264 ASN A N 1
ATOM 2006 C CA . ASN A 1 264 ? 0.173 -12.82 10.312 1 94.69 264 ASN A CA 1
ATOM 2007 C C . ASN A 1 264 ? -0.713 -11.633 10.68 1 94.69 264 ASN A C 1
ATOM 2009 O O . ASN A 1 264 ? -0.211 -10.57 11.047 1 94.69 264 ASN A O 1
ATOM 2013 N N . ILE A 1 265 ? -2.004 -11.797 10.555 1 91.75 265 ILE A N 1
ATOM 2014 C CA . ILE A 1 265 ? -2.961 -10.758 10.922 1 91.75 265 ILE A CA 1
ATOM 2015 C C . ILE A 1 265 ? -2.83 -10.438 12.406 1 91.75 265 ILE A C 1
ATOM 2017 O O . ILE A 1 265 ? -2.74 -9.266 12.789 1 91.75 265 ILE A O 1
ATOM 2021 N N . LEU A 1 266 ? -2.795 -11.438 13.203 1 92.44 266 LEU A N 1
ATOM 2022 C CA . LEU A 1 266 ? -2.682 -11.258 14.648 1 92.44 266 LEU A CA 1
ATOM 2023 C C . LEU A 1 266 ? -1.357 -10.594 15.008 1 92.44 266 LEU A C 1
ATOM 2025 O O . LEU A 1 266 ? -1.311 -9.734 15.898 1 92.44 266 LEU A O 1
ATOM 2029 N N . LEU A 1 267 ? -0.341 -11.008 14.312 1 93.62 267 LEU A N 1
ATOM 2030 C CA . LEU A 1 267 ? 0.963 -10.391 14.531 1 93.62 267 LEU A CA 1
ATOM 2031 C C . LEU A 1 267 ? 0.936 -8.906 14.172 1 93.62 267 LEU A C 1
ATOM 2033 O O . LEU A 1 267 ? 1.417 -8.07 14.938 1 93.62 267 LEU A O 1
ATOM 2037 N N . SER A 1 268 ? 0.409 -8.641 13.023 1 91.19 268 SER A N 1
ATOM 2038 C CA . SER A 1 268 ? 0.339 -7.262 12.539 1 91.19 268 SER A CA 1
ATOM 2039 C C . SER A 1 268 ? -0.475 -6.383 13.484 1 91.19 268 SER A C 1
ATOM 2041 O O . SER A 1 268 ? -0.023 -5.309 13.883 1 91.19 268 SER A O 1
ATOM 2043 N N . LEU A 1 269 ? -1.632 -6.828 13.859 1 87.44 269 LEU A N 1
ATOM 2044 C CA . LEU A 1 269 ? -2.498 -6.074 14.758 1 87.44 269 LEU A CA 1
ATOM 2045 C C . LEU A 1 269 ? -1.885 -5.977 16.156 1 87.44 269 LEU A C 1
ATOM 2047 O O . LEU A 1 269 ? -1.987 -4.934 16.812 1 87.44 269 LEU A O 1
ATOM 2051 N N . GLY A 1 270 ? -1.291 -7.07 16.578 1 89.94 270 GLY A N 1
ATOM 2052 C CA . GLY A 1 270 ? -0.624 -7.062 17.859 1 89.94 270 GLY A CA 1
ATOM 2053 C C . GLY A 1 270 ? 0.513 -6.062 17.938 1 89.94 270 GLY A C 1
ATOM 2054 O O . GLY A 1 270 ? 0.599 -5.285 18.891 1 89.94 270 GLY A O 1
ATOM 2055 N N . LEU A 1 271 ? 1.37 -6.094 16.953 1 87.88 271 LEU A N 1
ATOM 2056 C CA . LEU A 1 271 ? 2.49 -5.16 16.922 1 87.88 271 LEU A CA 1
ATOM 2057 C C . LEU A 1 271 ? 1.993 -3.721 16.828 1 87.88 271 LEU A C 1
ATOM 2059 O O . LEU A 1 271 ? 2.529 -2.83 17.484 1 87.88 271 LEU A O 1
ATOM 2063 N N . PHE A 1 272 ? 1.022 -3.557 16.094 1 83 272 PHE A N 1
ATOM 2064 C CA . PHE A 1 272 ? 0.437 -2.232 15.922 1 83 272 PHE A CA 1
ATOM 2065 C C . PHE A 1 272 ? -0.134 -1.718 17.234 1 83 272 PHE A C 1
ATOM 2067 O O . PHE A 1 272 ? 0.132 -0.581 17.625 1 83 272 PHE A O 1
ATOM 2074 N N . MET A 1 273 ? -0.843 -2.506 17.938 1 84.44 273 MET A N 1
ATOM 2075 C CA . MET A 1 273 ? -1.448 -2.133 19.203 1 84.44 273 MET A CA 1
ATOM 2076 C C . MET A 1 273 ? -0.38 -1.909 20.266 1 84.44 273 MET A C 1
ATOM 2078 O O . MET A 1 273 ? -0.482 -0.979 21.078 1 84.44 273 MET A O 1
ATOM 2082 N N . LEU A 1 274 ? 0.526 -2.775 20.281 1 83.94 274 LEU A N 1
ATOM 2083 C CA . LEU A 1 274 ? 1.614 -2.643 21.234 1 83.94 274 LEU A CA 1
ATOM 2084 C C . LEU A 1 274 ? 2.348 -1.32 21.047 1 83.94 274 LEU A C 1
ATOM 2086 O O . LEU A 1 274 ? 2.662 -0.635 22.031 1 83.94 274 LEU A O 1
ATOM 2090 N N . TYR A 1 275 ? 2.592 -1.026 19.828 1 80.88 275 TYR A N 1
ATOM 2091 C CA . TYR A 1 275 ? 3.271 0.231 19.531 1 80.88 275 TYR A CA 1
ATOM 2092 C C . TYR A 1 275 ? 2.426 1.422 19.969 1 80.88 275 TYR A C 1
ATOM 2094 O O . TYR A 1 275 ? 2.934 2.363 20.578 1 80.88 275 TYR A O 1
ATOM 2102 N N . ARG A 1 276 ? 1.193 1.41 19.766 1 77.88 276 ARG A N 1
ATOM 2103 C CA . ARG A 1 276 ? 0.297 2.51 20.109 1 77.88 276 ARG A CA 1
ATOM 2104 C C . ARG A 1 276 ? 0.187 2.682 21.625 1 77.88 276 ARG A C 1
ATOM 2106 O O . ARG A 1 276 ? 0.156 3.807 22.125 1 77.88 276 ARG A O 1
ATOM 2113 N N . LEU A 1 277 ? 0.097 1.558 22.297 1 82.06 277 LEU A N 1
ATOM 2114 C CA . LEU A 1 277 ? -0.005 1.595 23.75 1 82.06 277 LEU A CA 1
ATOM 2115 C C . LEU A 1 277 ? 1.287 2.111 24.375 1 82.06 277 LEU A C 1
ATOM 2117 O O . LEU A 1 277 ? 1.253 2.883 25.344 1 82.06 277 LEU A O 1
ATOM 2121 N N . ALA A 1 278 ? 2.361 1.671 23.859 1 77.06 278 ALA A N 1
ATOM 2122 C CA . ALA A 1 278 ? 3.656 2.135 24.344 1 77.06 278 ALA A CA 1
ATOM 2123 C C . ALA A 1 278 ? 3.828 3.633 24.109 1 77.06 278 ALA A C 1
ATOM 2125 O O . ALA A 1 278 ? 4.34 4.352 24.969 1 77.06 278 ALA A O 1
ATOM 2126 N N . ALA A 1 279 ? 3.359 4.066 23.031 1 72.88 279 ALA A N 1
ATOM 2127 C CA . ALA A 1 279 ? 3.479 5.477 22.688 1 72.88 279 ALA A CA 1
ATOM 2128 C C . ALA A 1 279 ? 2.539 6.336 23.531 1 72.88 279 ALA A C 1
ATOM 2130 O O . ALA A 1 279 ? 2.877 7.465 23.891 1 72.88 279 ALA A O 1
ATOM 2131 N N . ALA A 1 280 ? 1.365 5.812 23.781 1 70.12 280 ALA A N 1
ATOM 2132 C CA . ALA A 1 280 ? 0.397 6.523 24.625 1 70.12 280 ALA A CA 1
ATOM 2133 C C . ALA A 1 280 ? 0.914 6.68 26.047 1 70.12 280 ALA A C 1
ATOM 2135 O O . ALA A 1 280 ? 0.624 7.676 26.719 1 70.12 280 ALA A O 1
ATOM 2136 N N . ARG A 1 281 ? 1.588 5.754 26.469 1 68.25 281 ARG A N 1
ATOM 2137 C CA . ARG A 1 281 ? 2.123 5.801 27.828 1 68.25 281 ARG A CA 1
ATOM 2138 C C . ARG A 1 281 ? 3.25 6.82 27.938 1 68.25 281 ARG A C 1
ATOM 2140 O O . ARG A 1 281 ? 3.441 7.426 29 1 68.25 281 ARG A O 1
ATOM 2147 N N . THR A 1 282 ? 3.99 6.918 26.922 1 61.47 282 THR A N 1
ATOM 2148 C CA . THR A 1 282 ? 5.062 7.91 26.953 1 61.47 282 THR A CA 1
ATOM 2149 C C . THR A 1 282 ? 4.5 9.32 26.812 1 61.47 282 THR A C 1
ATOM 2151 O O . THR A 1 282 ? 5.086 10.281 27.312 1 61.47 282 THR A O 1
ATOM 2154 N N . GLY A 1 283 ? 3.471 9.578 26.016 1 56.5 283 GLY A N 1
ATOM 2155 C CA . GLY A 1 283 ? 2.84 10.883 25.922 1 56.5 283 GLY A CA 1
ATOM 2156 C C . GLY A 1 283 ? 2.123 11.297 27.188 1 56.5 283 GLY A C 1
ATOM 2157 O O . GLY A 1 283 ? 1.92 12.484 27.438 1 56.5 283 GLY A O 1
ATOM 2158 N N . VAL A 1 284 ? 1.408 10.438 27.875 1 48.31 284 VAL A N 1
ATOM 2159 C CA . VAL A 1 284 ? 0.704 10.812 29.094 1 48.31 284 VAL A CA 1
ATOM 2160 C C . VAL A 1 284 ? 1.712 11.164 30.188 1 48.31 284 VAL A C 1
ATOM 2162 O O . VAL A 1 284 ? 1.402 11.938 31.109 1 48.31 284 VAL A O 1
ATOM 2165 N N . ARG A 1 285 ? 2.889 10.719 30.219 1 42.72 285 ARG A N 1
ATOM 2166 C CA . ARG A 1 285 ? 3.682 11.07 31.391 1 42.72 285 ARG A CA 1
ATOM 2167 C C . ARG A 1 285 ? 4.285 12.461 31.25 1 42.72 285 ARG A C 1
ATOM 2169 O O . ARG A 1 285 ? 4.941 12.953 32.156 1 42.72 285 ARG A O 1
ATOM 2176 N N . SER A 1 286 ? 4.262 13.039 30.078 1 35.28 286 SER A N 1
ATOM 2177 C CA . SER A 1 286 ? 4.727 14.414 30.266 1 35.28 286 SER A CA 1
ATOM 2178 C C . SER A 1 286 ? 3.564 15.359 30.562 1 35.28 286 SER A C 1
ATOM 2180 O O . SER A 1 286 ? 2.455 15.156 30.062 1 35.28 286 SER A O 1
ATOM 2182 N N . MET B 1 1 ? 29.062 65.75 3.928 1 37.94 1 MET B N 1
ATOM 2183 C CA . MET B 1 1 ? 29.688 64.562 3.389 1 37.94 1 MET B CA 1
ATOM 2184 C C . MET B 1 1 ? 29.078 63.281 3.982 1 37.94 1 MET B C 1
ATOM 2186 O O . MET B 1 1 ? 29.359 62.938 5.129 1 37.94 1 MET B O 1
ATOM 2190 N N . ALA B 1 2 ? 27.797 62.969 3.635 1 50.47 2 ALA B N 1
ATOM 2191 C CA . ALA B 1 2 ? 26.938 61.875 4.082 1 50.47 2 ALA B CA 1
ATOM 2192 C C . ALA B 1 2 ? 27.594 60.5 3.77 1 50.47 2 ALA B C 1
ATOM 2194 O O . ALA B 1 2 ? 27.875 60.219 2.607 1 50.47 2 ALA B O 1
ATOM 2195 N N . GLN B 1 3 ? 28.531 60.031 4.656 1 47.06 3 GLN B N 1
ATOM 2196 C CA . GLN B 1 3 ? 29.078 58.688 4.574 1 47.06 3 GLN B CA 1
ATOM 2197 C C . GLN B 1 3 ? 27.984 57.656 4.34 1 47.06 3 GLN B C 1
ATOM 2199 O O . GLN B 1 3 ? 27.078 57.5 5.164 1 47.06 3 GLN B O 1
ATOM 2204 N N . THR B 1 4 ? 27.609 57.469 3.1 1 46.78 4 THR B N 1
ATOM 2205 C CA . THR B 1 4 ? 26.797 56.344 2.676 1 46.78 4 THR B CA 1
ATOM 2206 C C . THR B 1 4 ? 27.297 55.031 3.318 1 46.78 4 THR B C 1
ATOM 2208 O O . THR B 1 4 ? 28.406 54.594 3.008 1 46.78 4 THR B O 1
ATOM 2211 N N . LEU B 1 5 ? 27.156 54.906 4.664 1 45.09 5 LEU B N 1
ATOM 2212 C CA . LEU B 1 5 ? 27.422 53.594 5.262 1 45.09 5 LEU B CA 1
ATOM 2213 C C . LEU B 1 5 ? 26.828 52.469 4.406 1 45.09 5 LEU B C 1
ATOM 2215 O O . LEU B 1 5 ? 25.609 52.406 4.207 1 45.09 5 LEU B O 1
ATOM 2219 N N . THR B 1 6 ? 27.516 52.219 3.254 1 48.03 6 THR B N 1
ATOM 2220 C CA . THR B 1 6 ? 27.188 51 2.5 1 48.03 6 THR B CA 1
ATOM 2221 C C . THR B 1 6 ? 27 49.812 3.436 1 48.03 6 THR B C 1
ATOM 2223 O O . THR B 1 6 ? 27.953 49.406 4.105 1 48.03 6 THR B O 1
ATOM 2226 N N . LEU B 1 7 ? 25.938 49.812 4.168 1 48.72 7 LEU B N 1
ATOM 2227 C CA . LEU B 1 7 ? 25.594 48.625 4.93 1 48.72 7 LEU B CA 1
ATOM 2228 C C . LEU B 1 7 ? 25.922 47.344 4.129 1 48.72 7 LEU B C 1
ATOM 2230 O O . LEU B 1 7 ? 25.406 47.156 3.027 1 48.72 7 LEU B O 1
ATOM 2234 N N . ALA B 1 8 ? 27.156 46.906 4.172 1 47.53 8 ALA B N 1
ATOM 2235 C CA . ALA B 1 8 ? 27.531 45.625 3.607 1 47.53 8 ALA B CA 1
ATOM 2236 C C . ALA B 1 8 ? 26.438 44.594 3.846 1 47.53 8 ALA B C 1
ATOM 2238 O O . ALA B 1 8 ? 25.969 44.406 4.973 1 47.53 8 ALA B O 1
ATOM 2239 N N . ARG B 1 9 ? 25.688 44.406 2.844 1 51.12 9 ARG B N 1
ATOM 2240 C CA . ARG B 1 9 ? 24.734 43.312 2.926 1 51.12 9 ARG B CA 1
ATOM 2241 C C . ARG B 1 9 ? 25.375 42.094 3.574 1 51.12 9 ARG B C 1
ATOM 2243 O O . ARG B 1 9 ? 26.453 41.656 3.186 1 51.12 9 ARG B O 1
ATOM 2250 N N . PRO B 1 10 ? 25.125 41.844 4.828 1 49.34 10 PRO B N 1
ATOM 2251 C CA . PRO B 1 10 ? 25.703 40.656 5.438 1 49.34 10 PRO B CA 1
ATOM 2252 C C . PRO B 1 10 ? 25.781 39.469 4.465 1 49.34 10 PRO B C 1
ATOM 2254 O O . PRO B 1 10 ? 24.969 39.375 3.537 1 49.34 10 PRO B O 1
ATOM 2257 N N . ALA B 1 11 ? 26.938 39.094 4.121 1 47.19 11 ALA B N 1
ATOM 2258 C CA . ALA B 1 11 ? 27.188 37.875 3.336 1 47.19 11 ALA B CA 1
ATOM 2259 C C . ALA B 1 11 ? 26.109 36.844 3.574 1 47.19 11 ALA B C 1
ATOM 2261 O O . ALA B 1 11 ? 25.781 36.531 4.723 1 47.19 11 ALA B O 1
ATOM 2262 N N . ARG B 1 12 ? 25.234 36.781 2.682 1 49.34 12 ARG B N 1
ATOM 2263 C CA . ARG B 1 12 ? 24.234 35.719 2.758 1 49.34 12 ARG B CA 1
ATOM 2264 C C . ARG B 1 12 ? 24.859 34.406 3.238 1 49.34 12 ARG B C 1
ATOM 2266 O O . ARG B 1 12 ? 25.75 33.875 2.576 1 49.34 12 ARG B O 1
ATOM 2273 N N . ASN B 1 13 ? 25.203 34.219 4.488 1 50.72 13 ASN B N 1
ATOM 2274 C CA . ASN B 1 13 ? 25.703 33 5.113 1 50.72 13 ASN B CA 1
ATOM 2275 C C . ASN B 1 13 ? 25.156 31.75 4.426 1 50.72 13 ASN B C 1
ATOM 2277 O O . ASN B 1 13 ? 23.969 31.453 4.508 1 50.72 13 ASN B O 1
ATOM 2281 N N . LEU B 1 14 ? 25.781 31.453 3.314 1 52.47 14 LEU B N 1
ATOM 2282 C CA . LEU B 1 14 ? 25.516 30.25 2.523 1 52.47 14 LEU B CA 1
ATOM 2283 C C . LEU B 1 14 ? 25.469 29.016 3.41 1 52.47 14 LEU B C 1
ATOM 2285 O O . LEU B 1 14 ? 25.172 27.906 2.934 1 52.47 14 LEU B O 1
ATOM 2289 N N . ARG B 1 15 ? 25.891 29.156 4.637 1 57.38 15 ARG B N 1
ATOM 2290 C CA . ARG B 1 15 ? 26 28.047 5.574 1 57.38 15 ARG B CA 1
ATOM 2291 C C . ARG B 1 15 ? 24.656 27.328 5.738 1 57.38 15 ARG B C 1
ATOM 2293 O O . ARG B 1 15 ? 24.609 26.094 5.75 1 57.38 15 ARG B O 1
ATOM 2300 N N . PRO B 1 16 ? 23.688 28.109 5.84 1 59.56 16 PRO B N 1
ATOM 2301 C CA . PRO B 1 16 ? 22.422 27.391 5.992 1 59.56 16 PRO B CA 1
ATOM 2302 C C . PRO B 1 16 ? 22.094 26.531 4.777 1 59.56 16 PRO B C 1
ATOM 2304 O O . PRO B 1 16 ? 21.5 25.453 4.922 1 59.56 16 PRO B O 1
ATOM 2307 N N . TYR B 1 17 ? 22.625 26.938 3.623 1 60.94 17 TYR B N 1
ATOM 2308 C CA . TYR B 1 17 ? 22.328 26.172 2.42 1 60.94 17 TYR B CA 1
ATOM 2309 C C . TYR B 1 17 ? 23.125 24.875 2.385 1 60.94 17 TYR B C 1
ATOM 2311 O O . TYR B 1 17 ? 22.641 23.859 1.882 1 60.94 17 TYR B O 1
ATOM 2319 N N . LEU B 1 18 ? 24.344 24.922 2.893 1 62.84 18 LEU B N 1
ATOM 2320 C CA . LEU B 1 18 ? 25.156 23.719 2.893 1 62.84 18 LEU B CA 1
ATOM 2321 C C . LEU B 1 18 ? 24.547 22.656 3.809 1 62.84 18 LEU B C 1
ATOM 2323 O O . LEU B 1 18 ? 24.578 21.469 3.492 1 62.84 18 LEU B O 1
ATOM 2327 N N . TRP B 1 19 ? 24.031 23.125 4.949 1 61.19 19 TRP B N 1
ATOM 2328 C CA . TRP B 1 19 ? 23.406 22.172 5.852 1 61.19 19 TRP B CA 1
ATOM 2329 C C . TRP B 1 19 ? 22.172 21.562 5.215 1 61.19 19 TRP B C 1
ATOM 2331 O O . TRP B 1 19 ? 21.812 20.406 5.504 1 61.19 19 TRP B O 1
ATOM 2341 N N . LEU B 1 20 ? 21.656 22.312 4.281 1 63.09 20 LEU B N 1
ATOM 2342 C CA . LEU B 1 20 ? 20.484 21.812 3.592 1 63.09 20 LEU B CA 1
ATOM 2343 C C . LEU B 1 20 ? 20.859 20.812 2.5 1 63.09 20 LEU B C 1
ATOM 2345 O O . LEU B 1 20 ? 20.047 19.984 2.098 1 63.09 20 LEU B O 1
ATOM 2349 N N . ALA B 1 21 ? 22 21.031 2.09 1 71.5 21 ALA B N 1
ATOM 2350 C CA . ALA B 1 21 ? 22.453 20.188 0.977 1 71.5 21 ALA B CA 1
ATOM 2351 C C . ALA B 1 21 ? 22.5 18.719 1.383 1 71.5 21 ALA B C 1
ATOM 2353 O O . ALA B 1 21 ? 22.172 17.844 0.587 1 71.5 21 ALA B O 1
ATOM 2354 N N . LEU B 1 22 ? 22.672 18.516 2.654 1 70.56 22 LEU B N 1
ATOM 2355 C CA . LEU B 1 22 ? 22.875 17.141 3.072 1 70.56 22 LEU B CA 1
ATOM 2356 C C . LEU B 1 22 ? 21.562 16.375 3.109 1 70.56 22 LEU B C 1
ATOM 2358 O O . LEU B 1 22 ? 21.438 15.328 2.473 1 70.56 22 LEU B O 1
ATOM 2362 N N . PRO B 1 23 ? 20.562 17.047 3.793 1 69.88 23 PRO B N 1
ATOM 2363 C CA . PRO B 1 23 ? 19.312 16.297 3.785 1 69.88 23 PRO B CA 1
ATOM 2364 C C . PRO B 1 23 ? 18.688 16.188 2.391 1 69.88 23 PRO B C 1
ATOM 2366 O O . PRO B 1 23 ? 18.109 15.164 2.043 1 69.88 23 PRO B O 1
ATOM 2369 N N . LEU B 1 24 ? 18.859 17.203 1.679 1 72.81 24 LEU B N 1
ATOM 2370 C CA . LEU B 1 24 ? 18.328 17.172 0.32 1 72.81 24 LEU B CA 1
ATOM 2371 C C . LEU B 1 24 ? 19.078 16.141 -0.531 1 72.81 24 LEU B C 1
ATOM 2373 O O . LEU B 1 24 ? 18.469 15.469 -1.361 1 72.81 24 LEU B O 1
ATOM 2377 N N . LEU B 1 25 ? 20.312 16.078 -0.288 1 73.88 25 LEU B N 1
ATOM 2378 C CA . LEU B 1 25 ? 21.109 15.102 -1.011 1 73.88 25 LEU B CA 1
ATOM 2379 C C . LEU B 1 25 ? 20.703 13.68 -0.616 1 73.88 25 LEU B C 1
ATOM 2381 O O . LEU B 1 25 ? 20.609 12.797 -1.472 1 73.88 25 LEU B O 1
ATOM 2385 N N . VAL B 1 26 ? 20.422 13.562 0.611 1 73.5 26 VAL B N 1
ATOM 2386 C CA . VAL B 1 26 ? 20.031 12.242 1.096 1 73.5 26 VAL B CA 1
ATOM 2387 C C . VAL B 1 26 ? 18.656 11.883 0.534 1 73.5 26 VAL B C 1
ATOM 2389 O O . VAL B 1 26 ? 18.453 10.758 0.057 1 73.5 26 VAL B O 1
ATOM 2392 N N . LEU B 1 27 ? 17.812 12.875 0.573 1 73.38 27 LEU B N 1
ATOM 2393 C CA . LEU B 1 27 ? 16.469 12.648 0.035 1 73.38 27 LEU B CA 1
ATOM 2394 C C . LEU B 1 27 ? 16.531 12.383 -1.466 1 73.38 27 LEU B C 1
ATOM 2396 O O . LEU B 1 27 ? 15.898 11.438 -1.955 1 73.38 27 LEU B O 1
ATOM 2400 N N . ALA B 1 28 ? 17.297 13.234 -2.107 1 73.44 28 ALA B N 1
ATOM 2401 C CA . ALA B 1 28 ? 17.438 13.078 -3.553 1 73.44 28 ALA B CA 1
ATOM 2402 C C . ALA B 1 28 ? 18.062 11.727 -3.902 1 73.44 28 ALA B C 1
ATOM 2404 O O . ALA B 1 28 ? 17.594 11.039 -4.82 1 73.44 28 ALA B O 1
ATOM 2405 N N . THR B 1 29 ? 19.031 11.359 -3.16 1 74.56 29 THR B N 1
ATOM 2406 C CA . THR B 1 29 ? 19.75 10.125 -3.447 1 74.56 29 THR B CA 1
ATOM 2407 C C . THR B 1 29 ? 18.891 8.906 -3.092 1 74.56 29 THR B C 1
ATOM 2409 O O . THR B 1 29 ? 18.828 7.945 -3.855 1 74.56 29 THR B O 1
ATOM 2412 N N . LEU B 1 30 ? 18.234 9.055 -1.979 1 74.88 30 LEU B N 1
ATOM 2413 C CA . LEU B 1 30 ? 17.484 7.898 -1.498 1 74.88 30 LEU B CA 1
ATOM 2414 C C . LEU B 1 30 ? 16.188 7.723 -2.277 1 74.88 30 LEU B C 1
ATOM 2416 O O . LEU B 1 30 ? 15.781 6.598 -2.572 1 74.88 30 LEU B O 1
ATOM 2420 N N . PHE B 1 31 ? 15.609 8.867 -2.688 1 74.38 31 PHE B N 1
ATOM 2421 C CA . PHE B 1 31 ? 14.266 8.758 -3.256 1 74.38 31 PHE B CA 1
ATOM 2422 C C . PHE B 1 31 ? 14.305 8.961 -4.766 1 74.38 31 PHE B C 1
ATOM 2424 O O . PHE B 1 31 ? 13.734 8.172 -5.516 1 74.38 31 PHE B O 1
ATOM 2431 N N . PHE B 1 32 ? 15.109 9.914 -5.289 1 76.62 32 PHE B N 1
ATOM 2432 C CA . PHE B 1 32 ? 15.016 10.289 -6.695 1 76.62 32 PHE B CA 1
ATOM 2433 C C . PHE B 1 32 ? 16.062 9.555 -7.52 1 76.62 32 PHE B C 1
ATOM 2435 O O . PHE B 1 32 ? 15.82 9.219 -8.68 1 76.62 32 PHE B O 1
ATOM 2442 N N . TYR B 1 33 ? 17.078 9.273 -6.891 1 82.12 33 TYR B N 1
ATOM 2443 C CA . TYR B 1 33 ? 18.156 8.656 -7.645 1 82.12 33 TYR B CA 1
ATOM 2444 C C . TYR B 1 33 ? 17.75 7.285 -8.164 1 82.12 33 TYR B C 1
ATOM 2446 O O . TYR B 1 33 ? 17.953 6.973 -9.344 1 82.12 33 TYR B O 1
ATOM 2454 N N . PRO B 1 34 ? 17.109 6.473 -7.34 1 82.5 34 PRO B N 1
ATOM 2455 C CA . PRO B 1 34 ? 16.672 5.176 -7.859 1 82.5 34 PRO B CA 1
ATOM 2456 C C . PRO B 1 34 ? 15.711 5.305 -9.039 1 82.5 34 PRO B C 1
ATOM 2458 O O . PRO B 1 34 ? 15.797 4.531 -9.992 1 82.5 34 PRO B O 1
ATOM 2461 N N . LEU B 1 35 ? 14.859 6.234 -8.977 1 82.19 35 LEU B N 1
ATOM 2462 C CA . LEU B 1 35 ? 13.891 6.434 -10.047 1 82.19 35 LEU B CA 1
ATOM 2463 C C . LEU B 1 35 ? 14.586 6.906 -11.328 1 82.19 35 LEU B C 1
ATOM 2465 O O . LEU B 1 35 ? 14.195 6.516 -12.43 1 82.19 35 LEU B O 1
ATOM 2469 N N . LEU B 1 36 ? 15.586 7.73 -11.133 1 87 36 LEU B N 1
ATOM 2470 C CA . LEU B 1 36 ? 16.344 8.219 -12.273 1 87 36 LEU B CA 1
ATOM 2471 C C . LEU B 1 36 ? 17.094 7.078 -12.953 1 87 36 LEU B C 1
ATOM 2473 O O . LEU B 1 36 ? 17.266 7.074 -14.172 1 87 36 LEU B O 1
ATOM 2477 N N . LEU B 1 37 ? 17.516 6.152 -12.172 1 87.81 37 LEU B N 1
ATOM 2478 C CA . LEU B 1 37 ? 18.219 5.008 -12.734 1 87.81 37 LEU B CA 1
ATOM 2479 C C . LEU B 1 37 ? 17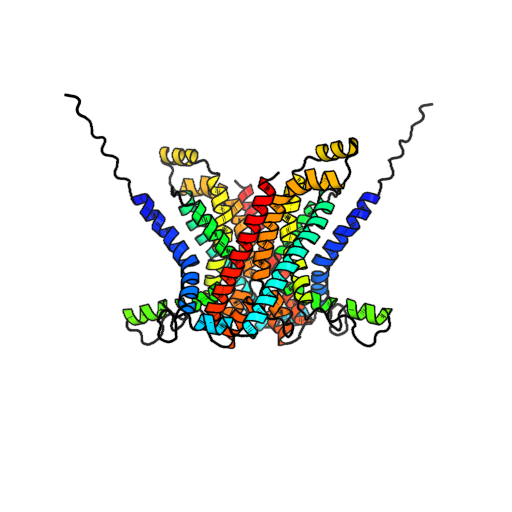.281 4.152 -13.586 1 87.81 37 LEU B C 1
ATOM 2481 O O . LEU B 1 37 ? 17.703 3.609 -14.609 1 87.81 37 LEU B O 1
ATOM 2485 N N . ILE B 1 38 ? 16.047 4.016 -13.102 1 90.19 38 ILE B N 1
ATOM 2486 C CA . ILE B 1 38 ? 15.062 3.287 -13.891 1 90.19 38 ILE B CA 1
ATOM 2487 C C . ILE B 1 38 ? 14.852 3.986 -15.227 1 90.19 38 ILE B C 1
ATOM 2489 O O . ILE B 1 38 ? 14.852 3.342 -16.281 1 90.19 38 ILE B O 1
ATOM 2493 N N . ALA B 1 39 ? 14.742 5.277 -15.188 1 91.44 39 ALA B N 1
ATOM 2494 C CA . ALA B 1 39 ? 14.539 6.059 -16.406 1 91.44 39 ALA B CA 1
ATOM 2495 C C . ALA B 1 39 ? 15.75 5.953 -17.328 1 91.44 39 ALA B C 1
ATOM 2497 O O . ALA B 1 39 ? 15.602 5.832 -18.547 1 91.44 39 ALA B O 1
ATOM 2498 N N . GLU B 1 40 ? 16.891 6.027 -16.766 1 90.81 40 GLU B N 1
ATOM 2499 C CA . GLU B 1 40 ? 18.125 5.93 -17.547 1 90.81 40 GLU B CA 1
ATOM 2500 C C . GLU B 1 40 ? 18.234 4.574 -18.234 1 90.81 40 GLU B C 1
ATOM 2502 O O . GLU B 1 40 ? 18.578 4.496 -19.422 1 90.81 40 GLU B O 1
ATOM 2507 N N . GLN B 1 41 ? 17.906 3.535 -17.5 1 90.31 41 GLN B N 1
ATOM 2508 C CA . GLN B 1 41 ? 17.984 2.188 -18.062 1 90.31 41 GLN B CA 1
ATOM 2509 C C . GLN B 1 41 ? 16.938 1.983 -19.141 1 90.31 41 GLN B C 1
ATOM 2511 O O . GLN B 1 41 ? 17.172 1.232 -20.094 1 90.31 41 GLN B O 1
ATOM 2516 N N . ALA B 1 42 ? 15.828 2.639 -18.953 1 92.81 42 ALA B N 1
ATOM 2517 C CA . ALA B 1 42 ? 14.742 2.533 -19.922 1 92.81 42 ALA B CA 1
ATOM 2518 C C . ALA B 1 42 ? 15.133 3.195 -21.25 1 92.81 42 ALA B C 1
ATOM 2520 O O . ALA B 1 42 ? 14.664 2.783 -22.312 1 92.81 42 ALA B O 1
ATOM 2521 N N . LEU B 1 43 ? 16.062 4.199 -21.172 1 93.62 43 LEU B N 1
ATOM 2522 C CA . LEU B 1 43 ? 16.359 5.012 -22.344 1 93.62 43 LEU B CA 1
ATOM 2523 C C . LEU B 1 43 ? 17.75 4.684 -22.891 1 93.62 43 LEU B C 1
ATOM 2525 O O . LEU B 1 43 ? 18.312 5.457 -23.672 1 93.62 43 LEU B O 1
ATOM 2529 N N . ARG B 1 44 ? 18.266 3.586 -22.469 1 88.56 44 ARG B N 1
ATOM 2530 C CA . ARG B 1 44 ? 19.578 3.188 -22.969 1 88.56 44 ARG B CA 1
ATOM 2531 C C . ARG B 1 44 ? 19.5 1.884 -23.75 1 88.56 44 ARG B C 1
ATOM 2533 O O . ARG B 1 44 ? 18.688 1.015 -23.438 1 88.56 44 ARG B O 1
ATOM 2540 N N . ASP B 1 45 ? 20.297 1.844 -24.797 1 83.12 45 ASP B N 1
ATOM 2541 C CA . ASP B 1 45 ? 20.359 0.606 -25.562 1 83.12 45 ASP B CA 1
ATOM 2542 C C . ASP B 1 45 ? 21.453 -0.319 -25.016 1 83.12 45 ASP B C 1
ATOM 2544 O O . ASP B 1 45 ? 22 -0.069 -23.953 1 83.12 45 ASP B O 1
ATOM 2548 N N . ALA B 1 46 ? 21.656 -1.467 -25.641 1 78.19 46 ALA B N 1
ATOM 2549 C CA . ALA B 1 46 ? 22.594 -2.486 -25.188 1 78.19 46 ALA B CA 1
ATOM 2550 C C . ALA B 1 46 ? 24.016 -1.931 -25.141 1 78.19 46 ALA B C 1
ATOM 2552 O O . ALA B 1 46 ? 24.844 -2.381 -24.328 1 78.19 46 ALA B O 1
ATOM 2553 N N . SER B 1 47 ? 24.25 -0.921 -25.922 1 80.06 47 SER B N 1
ATOM 2554 C CA . SER B 1 47 ? 25.594 -0.337 -25.984 1 80.06 47 SER B CA 1
ATOM 2555 C C . SER B 1 47 ? 25.75 0.811 -25 1 80.06 47 SER B C 1
ATOM 2557 O O . SER B 1 47 ? 26.828 1.374 -24.859 1 80.06 47 SER B O 1
ATOM 2559 N N . GLY B 1 48 ? 24.688 1.147 -24.297 1 80.88 48 GLY B N 1
ATOM 2560 C CA . GLY B 1 48 ? 24.75 2.186 -23.281 1 80.88 48 GLY B CA 1
ATOM 2561 C C . GLY B 1 48 ? 24.375 3.561 -23.797 1 80.88 48 GLY B C 1
ATOM 2562 O O . GLY B 1 48 ? 24.359 4.535 -23.047 1 80.88 48 GLY B O 1
ATOM 2563 N N . ASN B 1 49 ? 24 3.689 -25.047 1 87.31 49 ASN B N 1
ATOM 2564 C CA . ASN B 1 49 ? 23.625 4.957 -25.656 1 87.31 49 ASN B CA 1
ATOM 2565 C C . ASN B 1 49 ? 22.125 5.242 -25.5 1 87.31 49 ASN B C 1
ATOM 2567 O O . ASN B 1 49 ? 21.328 4.32 -25.312 1 87.31 49 ASN B O 1
ATOM 2571 N N . LEU B 1 50 ? 21.969 6.547 -25.5 1 90.5 50 LEU B N 1
ATOM 2572 C CA . LEU B 1 50 ? 20.578 6.953 -25.438 1 90.5 50 LEU B CA 1
ATOM 2573 C C . LEU B 1 50 ? 19.812 6.457 -26.672 1 90.5 50 LEU B C 1
ATOM 2575 O O . LEU B 1 50 ? 20.297 6.57 -27.797 1 90.5 50 LEU B O 1
ATOM 2579 N N . SER B 1 51 ? 18.781 5.703 -26.453 1 90.88 51 SER B N 1
ATOM 2580 C CA . SER B 1 51 ? 17.984 5.141 -27.547 1 90.88 51 SER B CA 1
ATOM 2581 C C . SER B 1 51 ? 16.531 4.977 -27.156 1 90.88 51 SER B C 1
ATOM 2583 O O . SER B 1 51 ? 16.219 4.805 -25.969 1 90.88 51 SER B O 1
ATOM 2585 N N . LEU B 1 52 ? 15.672 5.109 -28.156 1 92.88 52 LEU B N 1
ATOM 2586 C CA . LEU B 1 52 ? 14.25 4.879 -27.938 1 92.88 52 LEU B CA 1
ATOM 2587 C C . LEU B 1 52 ? 13.82 3.527 -28.5 1 92.88 52 LEU B C 1
ATOM 2589 O O . LEU B 1 52 ? 12.633 3.264 -28.656 1 92.88 52 LEU B O 1
ATOM 2593 N N . GLU B 1 53 ? 14.766 2.701 -28.719 1 92.25 53 GLU B N 1
ATOM 2594 C CA . GLU B 1 53 ? 14.5 1.39 -29.297 1 92.25 53 GLU B CA 1
ATOM 2595 C C . GLU B 1 53 ? 13.617 0.544 -28.391 1 92.25 53 GLU B C 1
ATOM 2597 O O . GLU B 1 53 ? 12.672 -0.098 -28.844 1 92.25 53 GLU B O 1
ATOM 2602 N N . THR B 1 54 ? 13.938 0.583 -27.156 1 94.12 54 THR B N 1
ATOM 2603 C CA . THR B 1 54 ? 13.164 -0.192 -26.188 1 94.12 54 THR B CA 1
ATOM 2604 C C . THR B 1 54 ? 11.727 0.328 -26.109 1 94.12 54 THR B C 1
ATOM 2606 O O . THR B 1 54 ? 10.789 -0.451 -25.938 1 94.12 54 THR B O 1
ATOM 2609 N N . PHE B 1 55 ? 11.609 1.589 -26.25 1 95.31 55 PHE B N 1
ATOM 2610 C CA . PHE B 1 55 ? 10.281 2.193 -26.234 1 95.31 55 PHE B CA 1
ATOM 2611 C C . PHE B 1 55 ? 9.422 1.666 -27.375 1 95.31 55 PHE B C 1
ATOM 2613 O O . PHE B 1 55 ? 8.289 1.238 -27.156 1 95.31 55 PHE B O 1
ATOM 2620 N N . TRP B 1 56 ? 9.938 1.655 -28.5 1 94.31 56 TRP B N 1
ATOM 2621 C CA . TRP B 1 56 ? 9.195 1.198 -29.672 1 94.31 56 TRP B CA 1
ATOM 2622 C C . TRP B 1 56 ? 8.914 -0.298 -29.594 1 94.31 56 TRP B C 1
ATOM 2624 O O . TRP B 1 56 ? 7.844 -0.757 -29.984 1 94.31 56 TRP B O 1
ATOM 2634 N N . GLN B 1 57 ? 9.836 -1.009 -29.078 1 93.62 57 GLN B N 1
ATOM 2635 C CA . GLN B 1 57 ? 9.656 -2.441 -28.875 1 93.62 57 GLN B CA 1
ATOM 2636 C C . GLN B 1 57 ? 8.477 -2.715 -27.938 1 93.62 57 GLN B C 1
ATOM 2638 O O . GLN B 1 57 ? 7.672 -3.611 -28.188 1 93.62 57 GLN B O 1
ATOM 2643 N N . VAL B 1 58 ? 8.398 -1.945 -26.922 1 95.56 58 VAL B N 1
ATOM 2644 C CA . VAL B 1 58 ? 7.371 -2.141 -25.891 1 95.56 58 VAL B CA 1
ATOM 2645 C C . VAL B 1 58 ? 6.008 -1.724 -26.438 1 95.56 58 VAL B C 1
ATOM 2647 O O . VAL B 1 58 ? 5.031 -2.465 -26.312 1 95.56 58 VAL B O 1
ATOM 2650 N N . ILE B 1 59 ? 5.93 -0.6 -27.172 1 95.38 59 ILE B N 1
ATOM 2651 C CA . ILE B 1 59 ? 4.652 -0.053 -27.625 1 95.38 59 ILE B CA 1
ATOM 2652 C C . ILE B 1 59 ? 4.094 -0.905 -28.75 1 95.38 59 ILE B C 1
ATOM 2654 O O . ILE B 1 59 ? 2.881 -0.946 -28.969 1 95.38 59 ILE B O 1
ATOM 2658 N N . ASP B 1 60 ? 4.922 -1.605 -29.438 1 95 60 ASP B N 1
ATOM 2659 C CA . ASP B 1 60 ? 4.5 -2.426 -30.562 1 95 60 ASP B CA 1
ATOM 2660 C C . ASP B 1 60 ? 4.047 -3.809 -30.109 1 95 60 ASP B C 1
ATOM 2662 O O . ASP B 1 60 ? 3.426 -4.551 -30.875 1 95 60 ASP B O 1
ATOM 2666 N N . SER B 1 61 ? 4.281 -4.078 -28.906 1 95.69 61 SER B N 1
ATOM 2667 C CA . SER B 1 61 ? 3.922 -5.387 -28.359 1 95.69 61 SER B CA 1
ATOM 2668 C C . SER B 1 61 ? 2.438 -5.453 -28.016 1 95.69 61 SER B C 1
ATOM 2670 O O . SER B 1 61 ? 1.934 -4.629 -27.25 1 95.69 61 SER B O 1
ATOM 2672 N N . LYS B 1 62 ? 1.756 -6.457 -28.562 1 95.38 62 LYS B N 1
ATOM 2673 C CA . LYS B 1 62 ? 0.346 -6.672 -28.25 1 95.38 62 LYS B CA 1
ATOM 2674 C C . LYS B 1 62 ? 0.153 -6.988 -26.766 1 95.38 62 LYS B C 1
ATOM 2676 O O . LYS B 1 62 ? -0.851 -6.594 -26.172 1 95.38 62 LYS B O 1
ATOM 2681 N N . ARG B 1 63 ? 1.106 -7.648 -26.234 1 94.94 63 ARG B N 1
ATOM 2682 C CA . ARG B 1 63 ? 1.047 -7.992 -24.828 1 94.94 63 ARG B CA 1
ATOM 2683 C C . ARG B 1 63 ? 1.08 -6.738 -23.953 1 94.94 63 ARG B C 1
ATOM 2685 O O . ARG B 1 63 ? 0.361 -6.648 -22.953 1 94.94 63 ARG B O 1
ATOM 2692 N N . PHE B 1 64 ? 1.954 -5.812 -24.406 1 97.06 64 PHE B N 1
ATOM 2693 C CA . PHE B 1 64 ? 2.055 -4.57 -23.656 1 97.06 64 PHE B CA 1
ATOM 2694 C C . PHE B 1 64 ? 0.756 -3.777 -23.75 1 97.06 64 PHE B C 1
ATOM 2696 O O . PHE B 1 64 ? 0.256 -3.277 -22.734 1 97.06 64 PHE B O 1
ATOM 2703 N N . ILE B 1 65 ? 0.184 -3.697 -24.891 1 97.19 65 ILE B N 1
ATOM 2704 C CA . ILE B 1 65 ? -1.045 -2.938 -25.094 1 97.19 65 ILE B CA 1
ATOM 2705 C C . ILE B 1 65 ? -2.178 -3.564 -24.281 1 97.19 65 ILE B C 1
ATOM 2707 O O . ILE B 1 65 ? -2.992 -2.855 -23.688 1 97.19 65 ILE B O 1
ATOM 2711 N N . GLY B 1 66 ? -2.275 -4.871 -24.328 1 96.5 66 GLY B N 1
ATOM 2712 C CA . GLY B 1 66 ? -3.25 -5.562 -23.5 1 96.5 66 GLY B CA 1
ATOM 2713 C C . GLY B 1 66 ? -3.104 -5.246 -22.031 1 96.5 66 GLY B C 1
ATOM 2714 O O . GLY B 1 66 ? -4.094 -4.98 -21.344 1 96.5 66 GLY B O 1
ATOM 2715 N N . ALA B 1 67 ? -1.892 -5.254 -21.516 1 97.25 67 ALA B N 1
ATOM 2716 C CA . ALA B 1 67 ? -1.622 -4.957 -20.109 1 97.25 67 ALA B CA 1
ATOM 2717 C C . ALA B 1 67 ? -1.982 -3.514 -19.781 1 97.25 67 ALA B C 1
ATOM 2719 O O . ALA B 1 67 ? -2.496 -3.232 -18.703 1 97.25 67 ALA B O 1
ATOM 2720 N N . LEU B 1 68 ? -1.64 -2.645 -20.75 1 97.5 68 LEU B N 1
ATOM 2721 C CA . LEU B 1 68 ? -1.971 -1.234 -20.562 1 97.5 68 LEU B CA 1
ATOM 2722 C C . LEU B 1 68 ? -3.48 -1.039 -20.453 1 97.5 68 LEU B C 1
ATOM 2724 O O . LEU B 1 68 ? -3.959 -0.341 -19.562 1 97.5 68 LEU B O 1
ATOM 2728 N N . LEU B 1 69 ? -4.199 -1.65 -21.312 1 97.12 69 LEU B N 1
ATOM 2729 C CA . LEU B 1 69 ? -5.652 -1.521 -21.328 1 97.12 69 LEU B CA 1
ATOM 2730 C C . LEU B 1 69 ? -6.266 -2.156 -20.094 1 97.12 69 LEU B C 1
ATOM 2732 O O . LEU B 1 69 ? -7.219 -1.619 -19.516 1 97.12 69 LEU B O 1
ATOM 2736 N N . ASN B 1 70 ? -5.738 -3.299 -19.688 1 97.5 70 ASN B N 1
ATOM 2737 C CA . ASN B 1 70 ? -6.195 -3.922 -18.453 1 97.5 70 ASN B CA 1
ATOM 2738 C C . ASN B 1 70 ? -5.953 -3.018 -17.25 1 97.5 70 ASN B C 1
ATOM 2740 O O . ASN B 1 70 ? -6.824 -2.875 -16.391 1 97.5 70 ASN B O 1
ATOM 2744 N N . THR B 1 71 ? -4.766 -2.434 -17.203 1 97.69 71 THR B N 1
ATOM 2745 C CA . THR B 1 71 ? -4.422 -1.543 -16.094 1 97.69 71 THR B CA 1
ATOM 2746 C C . THR B 1 71 ? -5.379 -0.354 -16.047 1 97.69 71 THR B C 1
ATOM 2748 O O . THR B 1 71 ? -5.898 -0.016 -14.977 1 97.69 71 THR B O 1
ATOM 2751 N N . LEU B 1 72 ? -5.648 0.186 -17.188 1 97.25 72 LEU B N 1
ATOM 2752 C CA . LEU B 1 72 ? -6.539 1.337 -17.266 1 97.25 72 LEU B CA 1
ATOM 2753 C C . LEU B 1 72 ? -7.961 0.949 -16.875 1 97.25 72 LEU B C 1
ATOM 2755 O O . LEU B 1 72 ? -8.617 1.664 -16.109 1 97.25 72 LEU B O 1
ATOM 2759 N N . GLN B 1 73 ? -8.398 -0.12 -17.391 1 97.31 73 GLN B N 1
ATOM 2760 C CA . GLN B 1 73 ? -9.75 -0.585 -17.094 1 97.31 73 GLN B CA 1
ATOM 2761 C C . GLN B 1 73 ? -9.93 -0.854 -15.602 1 97.31 73 GLN B C 1
ATOM 2763 O O . GLN B 1 73 ? -10.914 -0.419 -15 1 97.31 73 GLN B O 1
ATOM 2768 N N . ILE B 1 74 ? -9.031 -1.532 -15.031 1 97.5 74 ILE B N 1
ATOM 2769 C CA . ILE B 1 74 ? -9.086 -1.857 -13.609 1 97.5 74 ILE B CA 1
ATOM 2770 C C . ILE B 1 74 ? -9.039 -0.574 -12.781 1 97.5 74 ILE B C 1
ATOM 2772 O O . ILE B 1 74 ? -9.852 -0.379 -11.875 1 97.5 74 ILE B O 1
ATOM 2776 N N . ALA B 1 75 ? -8.109 0.27 -13.125 1 97.19 75 ALA B N 1
ATOM 2777 C CA . ALA B 1 75 ? -7.922 1.507 -12.375 1 97.19 75 ALA B CA 1
ATOM 2778 C C . ALA B 1 75 ? -9.188 2.359 -12.398 1 97.19 75 ALA B C 1
ATOM 2780 O O . ALA B 1 75 ? -9.633 2.846 -11.359 1 97.19 75 ALA B O 1
ATOM 2781 N N . VAL B 1 76 ? -9.781 2.502 -13.531 1 96.5 76 VAL B N 1
ATOM 2782 C CA . VAL B 1 76 ? -10.93 3.385 -13.703 1 96.5 76 VAL B CA 1
ATOM 2783 C C . VAL B 1 76 ? -12.148 2.775 -13.016 1 96.5 76 VAL B C 1
ATOM 2785 O O . VAL B 1 76 ? -12.812 3.436 -12.219 1 96.5 76 VAL B O 1
ATOM 2788 N N . PHE B 1 77 ? -12.414 1.543 -13.227 1 97.88 77 PHE B N 1
ATOM 2789 C CA . PHE B 1 77 ? -13.633 0.933 -12.711 1 97.88 77 PHE B CA 1
ATOM 2790 C C . PHE B 1 77 ? -13.516 0.675 -11.219 1 97.88 77 PHE B C 1
ATOM 2792 O O . PHE B 1 77 ? -14.5 0.799 -10.477 1 97.88 77 PHE B O 1
ATOM 2799 N N . ALA B 1 78 ? -12.383 0.252 -10.773 1 97.75 78 ALA B N 1
ATOM 2800 C CA . ALA B 1 78 ? -12.195 0.074 -9.336 1 97.75 78 ALA B CA 1
ATOM 2801 C C . ALA B 1 78 ? -12.336 1.4 -8.602 1 97.75 78 ALA B C 1
ATOM 2803 O O . ALA B 1 78 ? -12.984 1.471 -7.555 1 97.75 78 ALA B O 1
ATOM 2804 N N . THR B 1 79 ? -11.711 2.439 -9.164 1 97 79 THR B N 1
ATOM 2805 C CA . THR B 1 79 ? -11.812 3.754 -8.539 1 97 79 THR B CA 1
ATOM 2806 C C . THR B 1 79 ? -13.258 4.234 -8.523 1 97 79 THR B C 1
ATOM 2808 O O . THR B 1 79 ? -13.742 4.723 -7.504 1 97 79 THR B O 1
ATOM 2811 N N . LEU B 1 80 ? -13.938 4.09 -9.609 1 97.06 80 LEU B N 1
ATOM 2812 C CA . LEU B 1 80 ? -15.344 4.465 -9.68 1 97.06 80 LEU B CA 1
ATOM 2813 C C . LEU B 1 80 ? -16.156 3.678 -8.656 1 97.06 80 LEU B C 1
ATOM 2815 O O . LEU B 1 80 ? -17.031 4.238 -7.992 1 97.06 80 LEU B O 1
ATOM 2819 N N . GLY B 1 81 ? -15.906 2.404 -8.555 1 97.12 81 GLY B N 1
ATOM 2820 C CA . GLY B 1 81 ? -16.578 1.581 -7.562 1 97.12 81 GLY B CA 1
ATOM 2821 C C . GLY B 1 81 ? -16.344 2.037 -6.137 1 97.12 81 GLY B C 1
ATOM 2822 O O . GLY B 1 81 ? -17.266 2.084 -5.328 1 97.12 81 GLY B O 1
ATOM 2823 N N . CYS B 1 82 ? -15.133 2.369 -5.84 1 96.12 82 CYS B N 1
ATOM 2824 C CA . CYS B 1 82 ? -14.781 2.861 -4.508 1 96.12 82 CYS B CA 1
ATOM 2825 C C . CYS B 1 82 ? -15.492 4.176 -4.211 1 96.12 82 CYS B C 1
ATOM 2827 O O . CYS B 1 82 ? -15.961 4.395 -3.092 1 96.12 82 CYS B O 1
ATOM 2829 N N . LEU B 1 83 ? -15.5 5.047 -5.227 1 95.44 83 LEU B N 1
ATOM 2830 C CA . LEU B 1 83 ? -16.141 6.344 -5.047 1 95.44 83 LEU B CA 1
ATOM 2831 C C . LEU B 1 83 ? -17.641 6.176 -4.793 1 95.44 83 LEU B C 1
ATOM 2833 O O . LEU B 1 83 ? -18.203 6.812 -3.898 1 95.44 83 LEU B O 1
ATOM 2837 N N . VAL B 1 84 ? -18.266 5.344 -5.516 1 94.94 84 VAL B N 1
ATOM 2838 C CA . VAL B 1 84 ? -19.703 5.133 -5.383 1 94.94 84 VAL B CA 1
ATOM 2839 C C . VAL B 1 84 ? -20.016 4.438 -4.059 1 94.94 84 VAL B C 1
ATOM 2841 O O . VAL B 1 84 ? -20.797 4.941 -3.246 1 94.94 84 VAL B O 1
ATOM 2844 N N . LEU B 1 85 ? -19.375 3.33 -3.822 1 93.19 85 LEU B N 1
ATOM 2845 C CA . LEU B 1 85 ? -19.641 2.553 -2.615 1 93.19 85 LEU B CA 1
ATOM 2846 C C . LEU B 1 85 ? -19.219 3.328 -1.369 1 93.19 85 LEU B C 1
ATOM 2848 O O . LEU B 1 85 ? -19.969 3.361 -0.381 1 93.19 85 LEU B O 1
ATOM 2852 N N . GLY B 1 86 ? -18 3.885 -1.433 1 92.44 86 GLY B N 1
ATOM 2853 C CA . GLY B 1 86 ? -17.547 4.68 -0.308 1 92.44 86 GLY B CA 1
ATOM 2854 C C . GLY B 1 86 ? -18.453 5.848 0.013 1 92.44 86 GLY B C 1
ATOM 2855 O O . GLY B 1 86 ? -18.703 6.145 1.184 1 92.44 86 GLY B O 1
ATOM 2856 N N . SER B 1 87 ? -18.953 6.508 -1 1 92.12 87 SER B N 1
ATOM 2857 C CA . SER B 1 87 ? -19.859 7.641 -0.811 1 92.12 87 SER B CA 1
ATOM 2858 C C . SER B 1 87 ? -21.172 7.199 -0.195 1 92.12 87 SER B C 1
ATOM 2860 O O . SER B 1 87 ? -21.672 7.82 0.749 1 92.12 87 SER B O 1
ATOM 2862 N N . VAL B 1 88 ? -21.734 6.164 -0.711 1 88.44 88 VAL B N 1
ATOM 2863 C CA . VAL B 1 88 ? -23.016 5.66 -0.218 1 88.44 88 VAL B CA 1
ATOM 2864 C C . VAL B 1 88 ? -22.875 5.234 1.242 1 88.44 88 VAL B C 1
ATOM 2866 O O . VAL B 1 88 ? -23.688 5.621 2.088 1 88.44 88 VAL B O 1
ATOM 2869 N N . LEU B 1 89 ? -21.859 4.539 1.595 1 87.56 89 LEU B N 1
ATOM 2870 C CA . LEU B 1 89 ? -21.656 4.055 2.955 1 87.56 89 LEU B CA 1
ATOM 2871 C C . LEU B 1 89 ? -21.359 5.211 3.906 1 87.56 89 LEU B C 1
ATOM 2873 O O . LEU B 1 89 ? -21.875 5.238 5.027 1 87.56 89 LEU B O 1
ATOM 2877 N N . ALA B 1 90 ? -20.5 6.117 3.434 1 87.5 90 ALA B N 1
ATOM 2878 C CA . ALA B 1 90 ? -20.188 7.27 4.27 1 87.5 90 ALA B CA 1
ATOM 2879 C C . ALA B 1 90 ? -21.438 8.086 4.582 1 87.5 90 ALA B C 1
ATOM 2881 O O . ALA B 1 90 ? -21.625 8.523 5.719 1 87.5 90 ALA B O 1
ATOM 2882 N N . LEU B 1 91 ? -22.281 8.32 3.611 1 84.12 91 LEU B N 1
ATOM 2883 C CA . LEU B 1 91 ? -23.516 9.086 3.787 1 84.12 91 LEU B CA 1
ATOM 2884 C C . LEU B 1 91 ? -24.438 8.398 4.785 1 84.12 91 LEU B C 1
ATOM 2886 O O . LEU B 1 91 ? -25.016 9.055 5.66 1 84.12 91 LEU B O 1
ATOM 2890 N N . ILE B 1 92 ? -24.547 7.172 4.684 1 80.5 92 ILE B N 1
ATOM 2891 C CA . ILE B 1 92 ? -25.438 6.406 5.559 1 80.5 92 ILE B CA 1
ATOM 2892 C C . ILE B 1 92 ? -24.906 6.438 6.988 1 80.5 92 ILE B C 1
ATOM 2894 O O . ILE B 1 92 ? -25.656 6.656 7.934 1 80.5 92 ILE B O 1
ATOM 2898 N N . LEU B 1 93 ? -23.641 6.301 7.109 1 80.88 93 LEU B N 1
ATOM 2899 C CA . LEU B 1 93 ? -23.047 6.172 8.438 1 80.88 93 LEU B CA 1
ATOM 2900 C C . LEU B 1 93 ? -23.016 7.52 9.148 1 80.88 93 LEU B C 1
ATOM 2902 O O . LEU B 1 93 ? -23.109 7.578 10.375 1 80.88 93 LEU B O 1
ATOM 2906 N N . VAL B 1 94 ? -22.844 8.578 8.414 1 80.44 94 VAL B N 1
ATOM 2907 C CA . VAL B 1 94 ? -22.719 9.898 9.023 1 80.44 94 VAL B CA 1
ATOM 2908 C C . VAL B 1 94 ? -24.109 10.445 9.359 1 80.44 94 VAL B C 1
ATOM 2910 O O . VAL B 1 94 ? -24.281 11.109 10.383 1 80.44 94 VAL B O 1
ATOM 2913 N N . PHE B 1 95 ? -25.078 10.305 8.625 1 76.56 95 PHE B N 1
ATOM 2914 C CA . PHE B 1 95 ? -26.359 10.977 8.797 1 76.56 95 PHE B CA 1
ATOM 2915 C C . PHE B 1 95 ? -27.375 10.055 9.461 1 76.56 95 PHE B C 1
ATOM 2917 O O . PHE B 1 95 ? -28.484 10.469 9.766 1 76.56 95 PHE B O 1
ATOM 2924 N N . ILE B 1 96 ? -26.953 8.906 9.695 1 70 96 ILE B N 1
ATOM 2925 C CA . ILE B 1 96 ? -27.797 8.039 10.516 1 70 96 ILE B CA 1
ATOM 2926 C C . ILE B 1 96 ? -27.281 8.023 11.953 1 70 96 ILE B C 1
ATOM 2928 O O . ILE B 1 96 ? -26.109 7.77 12.188 1 70 96 ILE B O 1
ATOM 2932 N N . PRO B 1 97 ? -28 8.586 12.906 1 60.84 97 PRO B N 1
ATOM 2933 C CA . PRO B 1 97 ? -27.578 8.711 14.305 1 60.84 97 PRO B CA 1
ATOM 2934 C C . PRO B 1 97 ? -27.141 7.379 14.906 1 60.84 97 PRO B C 1
ATOM 2936 O O . PRO B 1 97 ? -27.953 6.465 15.055 1 60.84 97 PRO B O 1
ATOM 2939 N N . PHE B 1 98 ? -25.984 6.855 14.664 1 59.88 98 PHE B N 1
ATOM 2940 C CA . PHE B 1 98 ? -25.531 5.598 15.242 1 59.88 98 PHE B CA 1
ATOM 2941 C C . PHE B 1 98 ? -24.391 5.836 16.219 1 59.88 98 PHE B C 1
ATOM 2943 O O . PHE B 1 98 ? -23.469 6.605 15.938 1 59.88 98 PHE B O 1
ATOM 2950 N N . PRO B 1 99 ? -24.578 5.441 17.484 1 58.69 99 PRO B N 1
ATOM 2951 C CA . PRO B 1 99 ? -23.5 5.582 18.469 1 58.69 99 PRO B CA 1
ATOM 2952 C C . PRO B 1 99 ? -22.25 4.801 18.094 1 58.69 99 PRO B C 1
ATOM 2954 O O . PRO B 1 99 ? -21.188 5.02 18.672 1 58.69 99 PRO B O 1
ATOM 2957 N N . GLY B 1 100 ? -22.266 3.932 17.062 1 61.84 100 GLY B N 1
ATOM 2958 C CA . GLY B 1 100 ? -21.125 3.066 16.797 1 61.84 100 GLY B CA 1
ATOM 2959 C C . GLY B 1 100 ? -20.219 3.58 15.695 1 61.84 100 GLY B C 1
ATOM 2960 O O . GLY B 1 100 ? -19.531 2.797 15.031 1 61.84 100 GLY B O 1
ATOM 2961 N N . SER B 1 101 ? -20.312 4.883 15.484 1 65.62 101 SER B N 1
ATOM 2962 C CA . SER B 1 101 ? -19.547 5.48 14.398 1 65.62 101 SER B CA 1
ATOM 2963 C C . SER B 1 101 ? -18.047 5.348 14.656 1 65.62 101 SER B C 1
ATOM 2965 O O . SER B 1 101 ? -17.281 5.078 13.734 1 65.62 101 SER B O 1
ATOM 2967 N N . GLN B 1 102 ? -17.75 5.355 15.867 1 69.56 102 GLN B N 1
ATOM 2968 C CA . GLN B 1 102 ? -16.328 5.227 16.203 1 69.56 102 GLN B CA 1
ATOM 2969 C C . GLN B 1 102 ? -15.836 3.807 15.961 1 69.56 102 GLN B C 1
ATOM 2971 O O . GLN B 1 102 ? -14.703 3.609 15.523 1 69.56 102 GLN B O 1
ATOM 2976 N N . LEU B 1 103 ? -16.688 2.904 16.25 1 71.5 103 LEU B N 1
ATOM 2977 C CA . LEU B 1 103 ? -16.297 1.511 16.047 1 71.5 103 LEU B CA 1
ATOM 2978 C C . LEU B 1 103 ? -16.109 1.213 14.562 1 71.5 103 LEU B C 1
ATOM 2980 O O . LEU B 1 103 ? -15.172 0.513 14.18 1 71.5 103 LEU B O 1
ATOM 2984 N N . VAL B 1 104 ? -16.969 1.811 13.789 1 72.38 104 VAL B N 1
ATOM 2985 C CA . VAL B 1 104 ? -16.906 1.595 12.344 1 72.38 104 VAL B CA 1
ATOM 2986 C C . VAL B 1 104 ? -15.594 2.17 11.797 1 72.38 104 VAL B C 1
ATOM 2988 O O . VAL B 1 104 ? -14.922 1.533 10.977 1 72.38 104 VAL B O 1
ATOM 2991 N N . SER B 1 105 ? -15.266 3.277 12.305 1 72.75 105 SER B N 1
ATOM 2992 C CA . SER B 1 105 ? -14.023 3.912 11.859 1 72.75 105 SER B CA 1
ATOM 2993 C C . SER B 1 105 ? -12.805 3.076 12.234 1 72.75 105 SER B C 1
ATOM 2995 O O . SER B 1 105 ? -11.875 2.939 11.438 1 72.75 105 SER B O 1
ATOM 2997 N N . ARG B 1 106 ? -12.875 2.473 13.336 1 72.06 106 ARG B N 1
ATOM 2998 C CA . ARG B 1 106 ? -11.766 1.642 13.789 1 72.06 106 ARG B CA 1
ATOM 2999 C C . ARG B 1 106 ? -11.633 0.387 12.93 1 72.06 106 ARG B C 1
ATOM 3001 O O . ARG B 1 106 ? -10.523 -0.043 12.617 1 72.06 106 ARG B O 1
ATOM 3008 N N . VAL B 1 107 ? -12.719 -0.125 12.672 1 72.56 107 VAL B N 1
ATOM 3009 C CA . VAL B 1 107 ? -12.742 -1.335 11.859 1 72.56 107 VAL B CA 1
ATOM 3010 C C . VAL B 1 107 ? -12.211 -1.023 10.461 1 72.56 107 VAL B C 1
ATOM 3012 O O . VAL B 1 107 ? -11.414 -1.782 9.906 1 72.56 107 VAL B O 1
ATOM 3015 N N . ILE B 1 108 ? -12.648 0.076 9.984 1 75.25 108 ILE B N 1
ATOM 3016 C CA . ILE B 1 108 ? -12.211 0.509 8.656 1 75.25 108 ILE B CA 1
ATOM 3017 C C . ILE B 1 108 ? -10.703 0.707 8.648 1 75.25 108 ILE B C 1
ATOM 3019 O O . ILE B 1 108 ? -10.016 0.24 7.738 1 75.25 108 ILE B O 1
ATOM 3023 N N . ASP B 1 109 ? -10.203 1.272 9.664 1 72.38 109 ASP B N 1
ATOM 3024 C CA . ASP B 1 109 ? -8.773 1.531 9.766 1 72.38 109 ASP B CA 1
ATOM 3025 C C . ASP B 1 109 ? -7.984 0.227 9.836 1 72.38 109 ASP B C 1
ATOM 3027 O O . ASP B 1 109 ? -6.914 0.108 9.242 1 72.38 109 ASP B O 1
ATOM 3031 N N . THR B 1 110 ? -8.539 -0.66 10.562 1 72.56 110 THR B N 1
ATOM 3032 C CA . THR B 1 110 ? -7.895 -1.961 10.703 1 72.56 110 THR B CA 1
ATOM 3033 C C . THR B 1 110 ? -7.84 -2.684 9.359 1 72.56 110 THR B C 1
ATOM 3035 O O . THR B 1 110 ? -6.828 -3.309 9.023 1 72.56 110 THR B O 1
ATOM 3038 N N . PHE B 1 111 ? -8.852 -2.605 8.633 1 77.19 111 PHE B N 1
ATOM 3039 C CA . PHE B 1 111 ? -8.922 -3.275 7.34 1 77.19 111 PHE B CA 1
ATOM 3040 C C . PHE B 1 111 ? -7.895 -2.707 6.371 1 77.19 111 PHE B C 1
ATOM 3042 O O . PHE B 1 111 ? -7.246 -3.455 5.637 1 77.19 111 PHE B O 1
ATOM 3049 N N . ILE B 1 112 ? -7.777 -1.412 6.391 1 74.75 112 ILE B N 1
ATOM 3050 C CA . ILE B 1 112 ? -6.84 -0.737 5.496 1 74.75 112 ILE B CA 1
ATOM 3051 C C . ILE B 1 112 ? -5.422 -1.233 5.766 1 74.75 112 ILE B C 1
ATOM 3053 O O . ILE B 1 112 ? -4.594 -1.297 4.855 1 74.75 112 ILE B O 1
ATOM 3057 N N . ALA B 1 113 ? -5.258 -1.704 6.945 1 72.62 113 ALA B N 1
ATOM 3058 C CA . ALA B 1 113 ? -3.916 -2.086 7.379 1 72.62 113 ALA B CA 1
ATOM 3059 C C . ALA B 1 113 ? -3.598 -3.523 6.973 1 72.62 113 ALA B C 1
ATOM 3061 O O . ALA B 1 113 ? -2.445 -3.953 7.047 1 72.62 113 ALA B O 1
ATOM 3062 N N . LEU B 1 114 ? -4.531 -4.223 6.535 1 81.56 114 LEU B N 1
ATOM 3063 C CA . LEU B 1 114 ? -4.312 -5.617 6.164 1 81.56 114 LEU B CA 1
ATOM 3064 C C . LEU B 1 114 ? -3.732 -5.719 4.758 1 81.56 114 LEU B C 1
ATOM 3066 O O . LEU B 1 114 ? -4.023 -4.883 3.898 1 81.56 114 LEU B O 1
ATOM 3070 N N . PRO B 1 115 ? -2.889 -6.73 4.496 1 81.44 115 PRO B N 1
ATOM 3071 C CA . PRO B 1 115 ? -2.398 -6.941 3.133 1 81.44 115 PRO B CA 1
ATOM 3072 C C . PRO B 1 115 ? -3.525 -7.164 2.127 1 81.44 115 PRO B C 1
ATOM 3074 O O . PRO B 1 115 ? -4.477 -7.895 2.414 1 81.44 115 PRO B O 1
ATOM 3077 N N . THR B 1 116 ? -3.34 -6.547 1.025 1 85.19 116 THR B N 1
ATOM 3078 C CA . THR B 1 116 ? -4.414 -6.543 0.04 1 85.19 116 THR B CA 1
ATOM 3079 C C . THR B 1 116 ? -4.652 -7.949 -0.511 1 85.19 116 THR B C 1
ATOM 3081 O O . THR B 1 116 ? -5.777 -8.305 -0.862 1 85.19 116 THR B O 1
ATOM 3084 N N . PHE B 1 117 ? -3.623 -8.719 -0.501 1 84.5 117 PHE B N 1
ATOM 3085 C CA . PHE B 1 117 ? -3.736 -10.031 -1.137 1 84.5 117 PHE B CA 1
ATOM 3086 C C . PHE B 1 117 ? -4.609 -10.961 -0.307 1 84.5 117 PHE B C 1
ATOM 3088 O O . PHE B 1 117 ? -5.086 -11.984 -0.806 1 84.5 117 PHE B O 1
ATOM 3095 N N . LEU B 1 118 ? -4.812 -10.664 0.988 1 86.56 118 LEU B N 1
ATOM 3096 C CA . LEU B 1 118 ? -5.629 -11.516 1.848 1 86.56 118 LEU B CA 1
ATOM 3097 C C . LEU B 1 118 ? -7.078 -11.531 1.374 1 86.56 118 LEU B C 1
ATOM 3099 O O . LEU B 1 118 ? -7.781 -12.531 1.541 1 86.56 118 LEU B O 1
ATOM 3103 N N . ILE B 1 119 ? -7.445 -10.445 0.748 1 89.38 119 ILE B N 1
ATOM 3104 C CA . ILE B 1 119 ? -8.812 -10.367 0.257 1 89.38 119 ILE B CA 1
ATOM 3105 C C . ILE B 1 119 ? -9.016 -11.367 -0.875 1 89.38 119 ILE B C 1
ATOM 3107 O O . ILE B 1 119 ? -10.094 -11.953 -1.011 1 89.38 119 ILE B O 1
ATOM 3111 N N . THR B 1 120 ? -8 -11.547 -1.651 1 89.75 120 THR B N 1
ATOM 3112 C CA . THR B 1 120 ? -8.094 -12.5 -2.752 1 89.75 120 THR B CA 1
ATOM 3113 C C . THR B 1 120 ? -8.234 -13.922 -2.227 1 89.75 120 THR B C 1
ATOM 3115 O O . THR B 1 120 ? -8.984 -14.727 -2.785 1 89.75 120 THR B O 1
ATOM 3118 N N . LEU B 1 121 ? -7.488 -14.18 -1.209 1 89.5 121 LEU B N 1
ATOM 3119 C CA . LEU B 1 121 ? -7.605 -15.484 -0.567 1 89.5 121 LEU B CA 1
ATOM 3120 C C . LEU B 1 121 ? -9.023 -15.703 -0.037 1 89.5 121 LEU B C 1
ATOM 3122 O O . LEU B 1 121 ? -9.602 -16.766 -0.229 1 89.5 121 LEU B O 1
ATOM 3126 N N . ALA B 1 122 ? -9.594 -14.75 0.56 1 90 122 ALA B N 1
ATOM 3127 C CA . ALA B 1 122 ? -10.953 -14.836 1.08 1 90 122 ALA B CA 1
ATOM 3128 C C . ALA B 1 122 ? -11.961 -15.023 -0.05 1 90 122 ALA B C 1
ATOM 3130 O O . ALA B 1 122 ? -12.914 -15.797 0.079 1 90 122 ALA B O 1
ATOM 3131 N N . PHE B 1 123 ? -11.758 -14.312 -1.113 1 90.5 123 PHE B N 1
ATOM 3132 C CA . PHE B 1 123 ? -12.664 -14.375 -2.256 1 90.5 123 PHE B CA 1
ATOM 3133 C C . PHE B 1 123 ? -12.688 -15.781 -2.85 1 90.5 123 PHE B C 1
ATOM 3135 O O . PHE B 1 123 ? -13.695 -16.203 -3.404 1 90.5 123 PHE B O 1
ATOM 3142 N N . THR B 1 124 ? -11.562 -16.469 -2.768 1 88.5 124 THR B N 1
ATOM 3143 C CA . THR B 1 124 ? -11.531 -17.844 -3.238 1 88.5 124 THR B CA 1
ATOM 3144 C C . THR B 1 124 ? -12.57 -18.688 -2.504 1 88.5 124 THR B C 1
ATOM 3146 O O . THR B 1 124 ? -13.219 -19.562 -3.105 1 88.5 124 THR B O 1
ATOM 3149 N N . PHE B 1 125 ? -12.844 -18.391 -1.249 1 88.5 125 PHE B N 1
ATOM 3150 C CA . PHE B 1 125 ? -13.781 -19.172 -0.443 1 88.5 125 PHE B CA 1
ATOM 3151 C C . PHE B 1 125 ? -15.211 -18.703 -0.666 1 88.5 125 PHE B C 1
ATOM 3153 O O . PHE B 1 125 ? -16.156 -19.422 -0.352 1 88.5 125 PHE B O 1
ATOM 3160 N N . ILE B 1 126 ? -15.344 -17.547 -1.195 1 88.06 126 ILE B N 1
ATOM 3161 C CA . ILE B 1 126 ? -16.688 -17 -1.419 1 88.06 126 ILE B CA 1
ATOM 3162 C C . ILE B 1 126 ? -17.109 -17.234 -2.867 1 88.06 126 ILE B C 1
ATOM 3164 O O . ILE B 1 126 ? -18.172 -17.797 -3.127 1 88.06 126 ILE B O 1
ATOM 3168 N N . TYR B 1 127 ? -16.203 -16.922 -3.754 1 88.25 127 TYR B N 1
ATOM 3169 C CA . TYR B 1 127 ? -16.578 -16.859 -5.16 1 88.25 127 TYR B CA 1
ATOM 3170 C C . TYR B 1 127 ? -15.883 -17.953 -5.969 1 88.25 127 TYR B C 1
ATOM 3172 O O . TYR B 1 127 ? -16.125 -18.094 -7.168 1 88.25 127 TYR B O 1
ATOM 3180 N N . GLY B 1 128 ? -14.984 -18.688 -5.41 1 85.69 128 GLY B N 1
ATO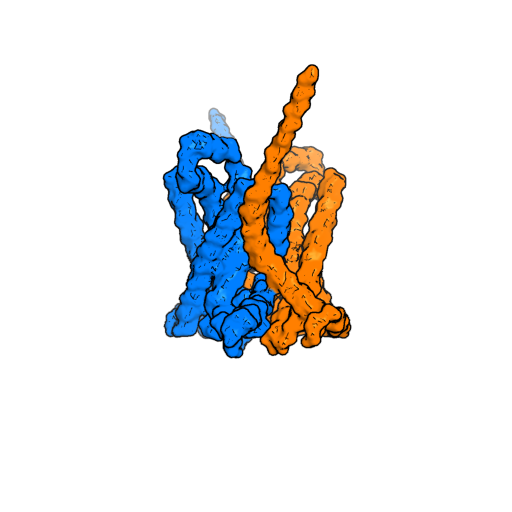M 3181 C CA . GLY B 1 128 ? -14.344 -19.781 -6.117 1 85.69 128 GLY B CA 1
ATOM 3182 C C . GLY B 1 128 ? -15.32 -20.844 -6.574 1 85.69 128 GLY B C 1
ATOM 3183 O O . GLY B 1 128 ? -16.5 -20.797 -6.242 1 85.69 128 GLY B O 1
ATOM 3184 N N . SER B 1 129 ? -14.773 -21.812 -7.352 1 85.38 129 SER B N 1
ATOM 3185 C CA . SER B 1 129 ? -15.617 -22.875 -7.906 1 85.38 129 SER B CA 1
ATOM 3186 C C . SER B 1 129 ? -16.312 -23.656 -6.801 1 85.38 129 SER B C 1
ATOM 3188 O O . SER B 1 129 ? -17.469 -24.047 -6.941 1 85.38 129 SER B O 1
ATOM 3190 N N . ALA B 1 130 ? -15.664 -23.891 -5.738 1 80.75 130 ALA B N 1
ATOM 3191 C CA . ALA B 1 130 ? -16.234 -24.609 -4.602 1 80.75 130 ALA B CA 1
ATOM 3192 C C . ALA B 1 130 ? -16.562 -23.656 -3.457 1 80.75 130 ALA B C 1
ATOM 3194 O O . ALA B 1 130 ? -16.609 -24.062 -2.295 1 80.75 130 ALA B O 1
ATOM 3195 N N . GLY B 1 131 ? -16.75 -22.406 -3.793 1 85.19 131 GLY B N 1
ATOM 3196 C CA . GLY B 1 131 ? -16.969 -21.391 -2.771 1 85.19 131 GLY B CA 1
ATOM 3197 C C . GLY B 1 131 ? -18.406 -21.328 -2.293 1 85.19 131 GLY B C 1
ATOM 3198 O O . GLY B 1 131 ? -19.266 -22.062 -2.795 1 85.19 131 GLY B O 1
ATOM 3199 N N . LEU B 1 132 ? -18.656 -20.516 -1.334 1 84.81 132 LEU B N 1
ATOM 3200 C CA . LEU B 1 132 ? -19.953 -20.391 -0.667 1 84.81 132 LEU B CA 1
ATOM 3201 C C . LEU B 1 132 ? -21.031 -20 -1.662 1 84.81 132 LEU B C 1
ATOM 3203 O O . LEU B 1 132 ? -22.141 -20.562 -1.631 1 84.81 132 LEU B O 1
ATOM 3207 N N . LEU B 1 133 ? -20.719 -19.094 -2.529 1 85.19 133 LEU B N 1
ATOM 3208 C CA . LEU B 1 133 ? -21.703 -18.609 -3.482 1 85.19 133 LEU B CA 1
ATOM 3209 C C . LEU B 1 133 ? -22.109 -19.719 -4.445 1 85.19 133 LEU B C 1
ATOM 3211 O O . LEU B 1 133 ? -23.297 -20.016 -4.594 1 85.19 133 LEU B O 1
ATOM 3215 N N . ASN B 1 134 ? -21.141 -20.281 -5.082 1 85.25 134 ASN B N 1
ATOM 3216 C CA . ASN B 1 134 ? -21.438 -21.359 -6.02 1 85.25 134 ASN B CA 1
ATOM 3217 C C . ASN B 1 134 ? -22.062 -22.562 -5.32 1 85.25 134 ASN B C 1
ATOM 3219 O O . ASN B 1 134 ? -23 -23.172 -5.844 1 85.25 134 ASN B O 1
ATOM 3223 N N . GLY B 1 135 ? -21.609 -22.875 -4.172 1 86.12 135 GLY B N 1
ATOM 3224 C CA . GLY B 1 135 ? -22.203 -23.953 -3.406 1 86.12 135 GLY B CA 1
ATOM 3225 C C . GLY B 1 135 ? -23.672 -23.734 -3.078 1 86.12 135 GLY B C 1
ATOM 3226 O O . GLY B 1 135 ? -24.484 -24.625 -3.242 1 86.12 135 GLY B O 1
ATOM 3227 N N . THR B 1 136 ? -23.953 -22.562 -2.652 1 87.56 136 THR B N 1
ATOM 3228 C CA . THR B 1 136 ? -25.328 -22.219 -2.289 1 87.56 136 THR B CA 1
ATOM 3229 C C . THR B 1 136 ? -26.219 -22.203 -3.521 1 87.56 136 THR B C 1
ATOM 3231 O O . THR B 1 136 ? -27.328 -22.75 -3.488 1 87.56 136 THR B O 1
ATOM 3234 N N . LEU B 1 137 ? -25.734 -21.625 -4.547 1 88.19 137 LEU B N 1
ATOM 3235 C CA . LEU B 1 137 ? -26.516 -21.562 -5.773 1 88.19 137 LEU B CA 1
ATOM 3236 C C . LEU B 1 137 ? -26.75 -22.953 -6.355 1 88.19 137 LEU B C 1
ATOM 3238 O O . LEU B 1 137 ? -27.844 -23.234 -6.852 1 88.19 137 LEU B O 1
ATOM 3242 N N . MET B 1 138 ? -25.734 -23.703 -6.32 1 88.75 138 MET B N 1
ATOM 3243 C CA . MET B 1 138 ? -25.875 -25.078 -6.828 1 88.75 138 MET B CA 1
ATOM 3244 C C . MET B 1 138 ? -26.859 -25.859 -5.992 1 88.75 138 MET B C 1
ATOM 3246 O O . MET B 1 138 ? -27.656 -26.641 -6.535 1 88.75 138 MET B O 1
ATOM 3250 N N . ALA B 1 139 ? -26.875 -25.672 -4.699 1 89.19 139 ALA B N 1
ATOM 3251 C CA . ALA B 1 139 ? -27.797 -26.359 -3.805 1 89.19 139 ALA B CA 1
ATOM 3252 C C . ALA B 1 139 ? -29.234 -25.859 -3.99 1 89.19 139 ALA B C 1
ATOM 3254 O O . ALA B 1 139 ? -30.172 -26.656 -4.004 1 89.19 139 ALA B O 1
ATOM 3255 N N . LEU B 1 140 ? -29.328 -24.609 -4.18 1 90.31 140 LEU B N 1
ATOM 3256 C CA . LEU B 1 140 ? -30.641 -23.984 -4.254 1 90.31 140 LEU B CA 1
ATOM 3257 C C . LEU B 1 140 ? -31.281 -24.219 -5.621 1 90.31 140 LEU B C 1
ATOM 3259 O O . LEU B 1 140 ? -32.5 -24.406 -5.723 1 90.31 140 LEU B O 1
ATOM 3263 N N . PHE B 1 141 ? -30.422 -24.141 -6.598 1 90.94 141 PHE B N 1
ATOM 3264 C CA . PHE B 1 141 ? -31 -24.188 -7.938 1 90.94 141 PHE B CA 1
ATOM 3265 C C . PHE B 1 141 ? -30.625 -25.5 -8.641 1 90.94 141 PHE B C 1
ATOM 3267 O O . PHE B 1 141 ? -30.938 -25.688 -9.812 1 90.94 141 PHE B O 1
ATOM 3274 N N . ALA B 1 142 ? -29.922 -26.359 -8.055 1 88.69 142 ALA B N 1
ATOM 3275 C CA . ALA B 1 142 ? -29.547 -27.688 -8.539 1 88.69 142 ALA B CA 1
ATOM 3276 C C . ALA B 1 142 ? -28.703 -27.578 -9.812 1 88.69 142 ALA B C 1
ATOM 3278 O O . ALA B 1 142 ? -28.984 -28.266 -10.805 1 88.69 142 ALA B O 1
ATOM 3279 N N . PHE B 1 143 ? -27.859 -26.688 -9.773 1 85.88 143 PHE B N 1
ATOM 3280 C CA . PHE B 1 143 ? -26.922 -26.562 -10.875 1 85.88 143 PHE B CA 1
ATOM 3281 C C . PHE B 1 143 ? -25.844 -27.656 -10.789 1 85.88 143 PHE B C 1
ATOM 3283 O O . PHE B 1 143 ? -25.391 -28 -9.695 1 85.88 143 PHE B O 1
ATOM 3290 N N . GLU B 1 144 ? -25.375 -28.203 -11.898 1 85.44 144 GLU B N 1
ATOM 3291 C CA . GLU B 1 144 ? -24.344 -29.234 -11.906 1 85.44 144 GLU B CA 1
ATOM 3292 C C . GLU B 1 144 ? -22.953 -28.641 -11.828 1 85.44 144 GLU B C 1
ATOM 3294 O O . GLU B 1 144 ? -22.047 -29.219 -11.227 1 85.44 144 GLU B O 1
ATOM 3299 N N . LEU B 1 145 ? -22.906 -27.406 -12.508 1 85.62 145 LEU B N 1
ATOM 3300 C CA . LEU B 1 145 ? -21.609 -26.734 -12.523 1 85.62 145 LEU B CA 1
ATOM 3301 C C . LEU B 1 145 ? -21.703 -25.375 -11.836 1 85.62 145 LEU B C 1
ATOM 3303 O O . LEU B 1 145 ? -22.781 -24.781 -11.773 1 85.62 145 LEU B O 1
ATOM 3307 N N . PRO B 1 146 ? -20.609 -25 -11.281 1 85.69 146 PRO B N 1
ATOM 3308 C CA . PRO B 1 146 ? -20.625 -23.672 -10.664 1 85.69 146 PRO B CA 1
ATOM 3309 C C . PRO B 1 146 ? -21.016 -22.562 -11.641 1 85.69 146 PRO B C 1
ATOM 3311 O O . PRO B 1 146 ? -20.359 -22.375 -12.664 1 85.69 146 PRO B O 1
ATOM 3314 N N . PRO B 1 147 ? -22 -21.906 -11.305 1 83.69 147 PRO B N 1
ATOM 3315 C CA . PRO B 1 147 ? -22.547 -20.938 -12.266 1 83.69 147 PRO B CA 1
ATOM 3316 C C . PRO B 1 147 ? -21.75 -19.641 -12.289 1 83.69 147 PRO B C 1
ATOM 3318 O O . PRO B 1 147 ? -21.828 -18.891 -13.266 1 83.69 147 PRO B O 1
ATOM 3321 N N . VAL B 1 148 ? -21.062 -19.391 -11.266 1 84.88 148 VAL B N 1
ATOM 3322 C CA . VAL B 1 148 ? -20.344 -18.125 -11.18 1 84.88 148 VAL B CA 1
ATOM 3323 C C . VAL B 1 148 ? -18.844 -18.375 -11.336 1 84.88 148 VAL B C 1
ATOM 3325 O O . VAL B 1 148 ? -18.266 -19.203 -10.617 1 84.88 148 VAL B O 1
ATOM 3328 N N . ASP B 1 149 ? -18.219 -17.781 -12.414 1 84.81 149 ASP B N 1
ATOM 3329 C CA . ASP B 1 149 ? -16.781 -17.969 -12.633 1 84.81 149 ASP B CA 1
ATOM 3330 C C . ASP B 1 149 ? -16.109 -16.641 -12.953 1 84.81 149 ASP B C 1
ATOM 3332 O O . ASP B 1 149 ? -15.273 -16.562 -13.859 1 84.81 149 ASP B O 1
ATOM 3336 N N . PHE B 1 150 ? -16.438 -15.633 -12.156 1 88.62 150 PHE B N 1
ATOM 3337 C CA . PHE B 1 150 ? -15.906 -14.32 -12.5 1 88.62 150 PHE B CA 1
ATOM 3338 C C . PHE B 1 150 ? -14.664 -14 -11.68 1 88.62 150 PHE B C 1
ATOM 3340 O O . PHE B 1 150 ? -13.922 -13.07 -12 1 88.62 150 PHE B O 1
ATOM 3347 N N . LEU B 1 151 ? -14.398 -14.773 -10.672 1 87.69 151 LEU B N 1
ATOM 3348 C CA . LEU B 1 151 ? -13.305 -14.453 -9.766 1 87.69 151 LEU B CA 1
ATOM 3349 C C . LEU B 1 151 ? -11.977 -14.383 -10.516 1 87.69 151 LEU B C 1
ATOM 3351 O O . LEU B 1 151 ? -11.219 -13.43 -10.344 1 87.69 151 LEU B O 1
ATOM 3355 N N . TYR B 1 152 ? -11.75 -15.312 -11.352 1 89.38 152 TYR B N 1
ATOM 3356 C CA . TYR B 1 152 ? -10.484 -15.375 -12.078 1 89.38 152 TYR B CA 1
ATOM 3357 C C . TYR B 1 152 ? -10.578 -14.633 -13.406 1 89.38 152 TYR B C 1
ATOM 3359 O O . TYR B 1 152 ? -10.273 -15.195 -14.461 1 89.38 152 TYR B O 1
ATOM 3367 N N . SER B 1 153 ? -11.016 -13.453 -13.312 1 93.75 153 SER B N 1
ATOM 3368 C CA . SER B 1 153 ? -11.164 -12.523 -14.422 1 93.75 153 SER B CA 1
ATOM 3369 C C . SER B 1 153 ? -10.875 -11.094 -13.984 1 93.75 153 SER B C 1
ATOM 3371 O O . SER B 1 153 ? -10.555 -10.844 -12.82 1 93.75 153 SER B O 1
ATOM 3373 N N . ILE B 1 154 ? -10.984 -10.195 -14.93 1 95.31 154 ILE B N 1
ATOM 3374 C CA . ILE B 1 154 ? -10.742 -8.781 -14.641 1 95.31 154 ILE B CA 1
ATOM 3375 C C . ILE B 1 154 ? -11.789 -8.266 -13.656 1 95.31 154 ILE B C 1
ATOM 3377 O O . ILE B 1 154 ? -11.484 -7.414 -12.82 1 95.31 154 ILE B O 1
ATOM 3381 N N . ASN B 1 155 ? -12.914 -8.852 -13.672 1 95.31 155 ASN B N 1
ATOM 3382 C CA . ASN B 1 155 ? -13.984 -8.438 -12.766 1 95.31 155 ASN B CA 1
ATOM 3383 C C . ASN B 1 155 ? -13.688 -8.836 -11.32 1 95.31 155 ASN B C 1
ATOM 3385 O O . ASN B 1 155 ? -14.062 -8.117 -10.391 1 95.31 155 ASN B O 1
ATOM 3389 N N . GLY B 1 156 ? -13.086 -10.031 -11.203 1 94.38 156 GLY B N 1
ATOM 3390 C CA . GLY B 1 156 ? -12.664 -10.43 -9.875 1 94.38 156 GLY B CA 1
ATOM 3391 C C . GLY B 1 156 ? -11.633 -9.492 -9.273 1 94.38 156 GLY B C 1
ATOM 3392 O O . GLY B 1 156 ? -11.695 -9.172 -8.078 1 94.38 156 GLY B O 1
ATOM 3393 N N . VAL B 1 157 ? -10.719 -9.016 -10.133 1 95.81 157 VAL B N 1
ATOM 3394 C CA . VAL B 1 157 ? -9.688 -8.086 -9.695 1 95.81 157 VAL B CA 1
ATOM 3395 C C . VAL B 1 157 ? -10.32 -6.758 -9.297 1 95.81 157 VAL B C 1
ATOM 3397 O O . VAL B 1 157 ? -10.008 -6.211 -8.234 1 95.81 157 VAL B O 1
ATOM 3400 N N . ILE B 1 158 ? -11.242 -6.301 -10.078 1 96.94 158 ILE B N 1
ATOM 3401 C CA . ILE B 1 158 ? -11.922 -5.027 -9.836 1 96.94 158 ILE B CA 1
ATOM 3402 C C . ILE B 1 158 ? -12.695 -5.094 -8.523 1 96.94 158 ILE B C 1
ATOM 3404 O O . ILE B 1 158 ? -12.602 -4.188 -7.695 1 96.94 158 ILE B O 1
ATOM 3408 N N . LEU B 1 159 ? -13.383 -6.164 -8.328 1 94.06 159 LEU B N 1
ATOM 3409 C CA . LEU B 1 159 ? -14.164 -6.32 -7.105 1 94.06 159 LEU B CA 1
ATOM 3410 C C . LEU B 1 159 ? -13.258 -6.352 -5.883 1 94.06 159 LEU B C 1
ATOM 3412 O O . LEU B 1 159 ? -13.57 -5.754 -4.852 1 94.06 159 LEU B O 1
ATOM 3416 N N . ALA B 1 160 ? -12.18 -7.121 -5.996 1 93.5 160 ALA B N 1
ATOM 3417 C CA . ALA B 1 160 ? -11.227 -7.207 -4.887 1 93.5 160 ALA B CA 1
ATOM 3418 C C . ALA B 1 160 ? -10.656 -5.836 -4.547 1 93.5 160 ALA B C 1
ATOM 3420 O O . ALA B 1 160 ? -10.562 -5.469 -3.373 1 93.5 160 ALA B O 1
ATOM 3421 N N . GLU B 1 161 ? -10.344 -5.047 -5.539 1 95.06 161 GLU B N 1
ATOM 3422 C CA . GLU B 1 161 ? -9.773 -3.725 -5.316 1 95.06 161 GLU B CA 1
ATOM 3423 C C . GLU B 1 161 ? -10.812 -2.768 -4.734 1 95.06 161 GLU B C 1
ATOM 3425 O O . GLU B 1 161 ? -10.492 -1.941 -3.875 1 95.06 161 GLU B O 1
ATOM 3430 N N . ILE B 1 162 ? -12 -2.867 -5.195 1 94.56 162 ILE B N 1
ATOM 3431 C CA . ILE B 1 162 ? -13.062 -2.055 -4.617 1 94.56 162 ILE B CA 1
ATOM 3432 C C . ILE B 1 162 ? -13.188 -2.35 -3.125 1 94.56 162 ILE B C 1
ATOM 3434 O O . ILE B 1 162 ? -13.289 -1.43 -2.311 1 94.56 162 ILE B O 1
ATOM 3438 N N . THR B 1 163 ? -13.156 -3.592 -2.818 1 91.88 163 THR B N 1
ATOM 3439 C CA . THR B 1 163 ? -13.305 -4.016 -1.431 1 91.88 163 THR B CA 1
ATOM 3440 C C . THR B 1 163 ? -12.172 -3.467 -0.569 1 91.88 163 THR B C 1
ATOM 3442 O O . THR B 1 163 ? -12.406 -2.965 0.532 1 91.88 163 THR B O 1
ATOM 3445 N N . VAL B 1 164 ? -11.008 -3.467 -1.115 1 91.81 164 VAL B N 1
ATOM 3446 C CA . VAL B 1 164 ? -9.82 -3.113 -0.342 1 91.81 164 VAL B CA 1
ATOM 3447 C C . VAL B 1 164 ? -9.703 -1.594 -0.241 1 91.81 164 VAL B C 1
ATOM 3449 O O . VAL B 1 164 ? -9.328 -1.062 0.809 1 91.81 164 VAL B O 1
ATOM 3452 N N . PHE B 1 165 ? -10.102 -0.831 -1.247 1 93.19 165 PHE B N 1
ATOM 3453 C CA . PHE B 1 165 ? -9.734 0.579 -1.304 1 93.19 165 PHE B CA 1
ATOM 3454 C C . PHE B 1 165 ? -10.93 1.466 -0.985 1 93.19 165 PHE B C 1
ATOM 3456 O O . PHE B 1 165 ? -10.781 2.672 -0.786 1 93.19 165 PHE B O 1
ATOM 3463 N N . THR B 1 166 ? -12.07 0.918 -0.821 1 92.81 166 THR B N 1
ATOM 3464 C CA . THR B 1 166 ? -13.266 1.69 -0.498 1 92.81 166 THR B CA 1
ATOM 3465 C C . THR B 1 166 ? -13.07 2.473 0.797 1 92.81 166 THR B C 1
ATOM 3467 O O . THR B 1 166 ? -13.438 3.646 0.881 1 92.81 166 THR B O 1
ATOM 3470 N N . PRO B 1 167 ? -12.477 1.891 1.795 1 89.38 167 PRO B N 1
ATOM 3471 C CA . PRO B 1 167 ? -12.273 2.623 3.049 1 89.38 167 PRO B CA 1
ATOM 3472 C C . PRO B 1 167 ? -11.445 3.895 2.861 1 89.38 167 PRO B C 1
ATOM 3474 O O . PRO B 1 167 ? -11.594 4.848 3.631 1 89.38 167 PRO B O 1
ATOM 3477 N N . LEU B 1 168 ? -10.633 3.965 1.845 1 89.38 168 LEU B N 1
ATOM 3478 C CA . LEU B 1 168 ? -9.781 5.125 1.596 1 89.38 168 LEU B CA 1
ATOM 3479 C C . LEU B 1 168 ? -10.617 6.32 1.144 1 89.38 168 LEU B C 1
ATOM 3481 O O . LEU B 1 168 ? -10.211 7.469 1.34 1 89.38 168 LEU B O 1
ATOM 3485 N N . VAL B 1 169 ? -11.68 6.027 0.564 1 91.5 169 VAL B N 1
ATOM 3486 C CA . VAL B 1 169 ? -12.609 7.078 0.176 1 91.5 169 VAL B CA 1
ATOM 3487 C C . VAL B 1 169 ? -13.523 7.418 1.35 1 91.5 169 VAL B C 1
ATOM 3489 O O . VAL B 1 169 ? -13.82 8.586 1.596 1 91.5 169 VAL B O 1
ATOM 3492 N N . MET B 1 170 ? -13.867 6.41 2.121 1 90.5 170 MET B N 1
ATOM 3493 C CA . MET B 1 170 ? -14.836 6.562 3.199 1 90.5 170 MET B CA 1
ATOM 3494 C C . MET B 1 170 ? -14.273 7.438 4.316 1 90.5 170 MET B C 1
ATOM 3496 O O . MET B 1 170 ? -14.977 8.305 4.844 1 90.5 170 MET B O 1
ATOM 3500 N N . ARG B 1 171 ? -13.047 7.297 4.613 1 87.38 171 ARG B N 1
ATOM 3501 C CA . ARG B 1 171 ? -12.461 7.949 5.781 1 87.38 171 ARG B CA 1
ATOM 3502 C C . ARG B 1 171 ? -12.477 9.469 5.621 1 87.38 171 ARG B C 1
ATOM 3504 O O . ARG B 1 171 ? -13.047 10.18 6.449 1 87.38 171 ARG B O 1
ATOM 3511 N N . PRO B 1 172 ? -11.914 10 4.602 1 86.62 172 PRO B N 1
ATOM 3512 C CA . PRO B 1 172 ? -11.953 11.453 4.461 1 86.62 172 PRO B CA 1
ATOM 3513 C C . PRO B 1 172 ? -13.359 11.984 4.211 1 86.62 172 PRO B C 1
ATOM 3515 O O . PRO B 1 172 ? -13.688 13.102 4.621 1 86.62 172 PRO B O 1
ATOM 3518 N N . LEU B 1 173 ? -14.18 11.219 3.605 1 90.19 173 LEU B N 1
ATOM 3519 C CA . LEU B 1 173 ? -15.547 11.641 3.348 1 90.19 173 LEU B CA 1
ATOM 3520 C C . LEU B 1 173 ? -16.328 11.766 4.648 1 90.19 173 LEU B C 1
ATOM 3522 O O . LEU B 1 173 ? -17.062 12.742 4.852 1 90.19 173 LEU B O 1
ATOM 3526 N N . MET B 1 174 ? -16.25 10.797 5.488 1 88.12 174 MET B N 1
ATOM 3527 C CA . MET B 1 174 ? -16.938 10.844 6.777 1 88.12 174 MET B CA 1
ATOM 3528 C C . MET B 1 174 ? -16.422 12.008 7.621 1 88.12 174 MET B C 1
ATOM 3530 O O . MET B 1 174 ? -17.219 12.703 8.266 1 88.12 174 MET B O 1
ATOM 3534 N N . ALA B 1 175 ? -15.117 12.211 7.559 1 83.62 175 ALA B N 1
ATOM 3535 C CA . ALA B 1 175 ? -14.547 13.344 8.281 1 83.62 175 ALA B CA 1
ATOM 3536 C C . ALA B 1 175 ? -15.094 14.664 7.754 1 83.62 175 ALA B C 1
ATOM 3538 O O . ALA B 1 175 ? -15.414 15.562 8.531 1 83.62 175 ALA B O 1
ATOM 3539 N N . GLY B 1 176 ? -15.242 14.805 6.488 1 85.19 176 GLY B N 1
ATOM 3540 C CA . GLY B 1 176 ? -15.766 16.016 5.875 1 85.19 176 GLY B CA 1
ATOM 3541 C C . GLY B 1 176 ? -17.25 16.219 6.113 1 85.19 176 GLY B C 1
ATOM 3542 O O . GLY B 1 176 ? -17.688 17.328 6.398 1 85.19 176 GLY B O 1
ATOM 3543 N N . LEU B 1 177 ? -17.984 15.211 6.055 1 86.88 177 LEU B N 1
ATOM 3544 C CA . LEU B 1 177 ? -19.422 15.289 6.207 1 86.88 177 LEU B CA 1
ATOM 3545 C C . LEU B 1 177 ? -19.812 15.594 7.652 1 86.88 177 LEU B C 1
ATOM 3547 O O . LEU B 1 177 ? -20.828 16.219 7.91 1 86.88 177 LEU B O 1
ATOM 3551 N N . ARG B 1 178 ? -19 15.148 8.508 1 85.31 178 ARG B N 1
ATOM 3552 C CA . ARG B 1 178 ? -19.266 15.383 9.922 1 85.31 178 ARG B CA 1
ATOM 3553 C C . ARG B 1 178 ? -19.094 16.859 10.273 1 85.31 178 ARG B C 1
ATOM 3555 O O . ARG B 1 178 ? -19.562 17.312 11.32 1 85.31 178 ARG B O 1
ATOM 3562 N N . GLN B 1 179 ? -18.453 17.531 9.406 1 83.19 179 GLN B N 1
ATOM 3563 C CA . GLN B 1 179 ? -18.25 18.953 9.648 1 83.19 179 GLN B CA 1
ATOM 3564 C C . GLN B 1 179 ? -19.5 19.75 9.258 1 83.19 179 GLN B C 1
ATOM 3566 O O . GLN B 1 179 ? -19.609 20.938 9.617 1 83.19 179 GLN B O 1
ATOM 3571 N N . ILE B 1 180 ? -20.391 19.141 8.586 1 83.25 180 ILE B N 1
ATOM 3572 C CA . ILE B 1 180 ? -21.625 19.828 8.172 1 83.25 180 ILE B CA 1
ATOM 3573 C C . ILE B 1 180 ? -22.531 20.016 9.383 1 83.25 180 ILE B C 1
ATOM 3575 O O . ILE B 1 180 ? -22.75 19.078 10.156 1 83.25 180 ILE B O 1
ATOM 3579 N N . ASP B 1 181 ? -22.953 21.25 9.539 1 79.44 181 ASP B N 1
ATOM 3580 C CA . ASP B 1 181 ? -23.891 21.562 10.609 1 79.44 181 ASP B CA 1
ATOM 3581 C C . ASP B 1 181 ? -25.234 20.875 10.375 1 79.44 181 ASP B C 1
ATOM 3583 O O . ASP B 1 181 ? -25.938 21.188 9.414 1 79.44 181 ASP B O 1
ATOM 3587 N N . LYS B 1 182 ? -25.547 20.016 11.203 1 77.12 182 LYS B N 1
ATOM 3588 C CA . LYS B 1 182 ? -26.797 19.281 11.094 1 77.12 182 LYS B CA 1
ATOM 3589 C C . LYS B 1 182 ? -28 20.219 11.148 1 77.12 182 LYS B C 1
ATOM 3591 O O . LYS B 1 182 ? -29.062 19.922 10.586 1 77.12 182 LYS B O 1
ATOM 3596 N N . SER B 1 183 ? -27.75 21.359 11.789 1 79.31 183 SER B N 1
ATOM 3597 C CA . SER B 1 183 ? -28.828 22.344 11.875 1 79.31 183 SER B CA 1
ATOM 3598 C C . SER B 1 183 ? -29.188 22.891 10.5 1 79.31 183 SER B C 1
ATOM 3600 O O . SER B 1 183 ? -30.359 23.156 10.227 1 79.31 183 SER B O 1
ATOM 3602 N N . GLN B 1 184 ? -28.141 22.922 9.68 1 77.31 184 GLN B N 1
ATOM 3603 C CA . GLN B 1 184 ? -28.391 23.391 8.32 1 77.31 184 GLN B CA 1
ATOM 3604 C C . GLN B 1 184 ? -29.219 22.391 7.531 1 77.31 184 GLN B C 1
ATOM 3606 O O . GLN B 1 184 ? -30.094 22.766 6.75 1 77.31 184 GLN B O 1
ATOM 3611 N N . LEU B 1 185 ? -29 21.219 7.836 1 77.81 185 LEU B N 1
ATOM 3612 C CA . LEU B 1 185 ? -29.734 20.156 7.145 1 77.81 185 LEU B CA 1
ATOM 3613 C C . LEU B 1 185 ? -31.172 20.094 7.637 1 77.81 185 LEU B C 1
ATOM 3615 O O . LEU B 1 185 ? -32.094 19.906 6.844 1 77.81 185 LEU B O 1
ATOM 3619 N N . GLU B 1 186 ? -31.297 20.281 8.883 1 77.62 186 GLU B N 1
ATOM 3620 C CA . GLU B 1 186 ? -32.625 20.328 9.469 1 77.62 186 GLU B CA 1
ATOM 3621 C C . GLU B 1 186 ? -33.438 21.516 8.945 1 77.62 186 GLU B C 1
ATOM 3623 O O . GLU B 1 186 ? -34.625 21.391 8.633 1 77.62 186 GLU B O 1
ATOM 3628 N N . ALA B 1 187 ? -32.75 22.547 8.883 1 75.75 187 ALA B N 1
ATOM 3629 C CA . ALA B 1 187 ? -33.375 23.75 8.391 1 75.75 187 ALA B CA 1
ATOM 3630 C C . ALA B 1 187 ? -33.875 23.578 6.953 1 75.75 187 ALA B C 1
ATOM 3632 O O . ALA B 1 187 ? -34.969 24 6.602 1 75.75 187 ALA B O 1
ATOM 3633 N N . ALA B 1 188 ? -33.031 22.938 6.199 1 78.06 188 ALA B N 1
ATOM 3634 C CA . ALA B 1 188 ? -33.406 22.688 4.809 1 78.06 188 ALA B CA 1
ATOM 3635 C C . ALA B 1 188 ? -34.625 21.75 4.715 1 78.06 188 ALA B C 1
ATOM 3637 O O . ALA B 1 188 ? -35.469 21.938 3.855 1 78.06 188 ALA B O 1
ATOM 3638 N N . SER B 1 189 ? -34.688 20.844 5.645 1 77.56 189 SER B N 1
ATOM 3639 C CA . SER B 1 189 ? -35.812 19.922 5.68 1 77.56 189 SER B CA 1
ATOM 3640 C C . SER B 1 189 ? -37.094 20.625 6.094 1 77.56 189 SER B C 1
ATOM 3642 O O . SER B 1 189 ? -38.156 20.359 5.535 1 77.56 189 SER B O 1
ATOM 3644 N N . ILE B 1 190 ? -36.906 21.516 6.98 1 77.56 190 ILE B N 1
ATOM 3645 C CA . ILE B 1 190 ? -38.031 22.281 7.469 1 77.56 190 ILE B CA 1
ATOM 3646 C C . ILE B 1 190 ? -38.594 23.172 6.352 1 77.56 190 ILE B C 1
ATOM 3648 O O . ILE B 1 190 ? -39.812 23.312 6.211 1 77.56 190 ILE B O 1
ATOM 3652 N N . LEU B 1 191 ? -37.719 23.609 5.547 1 82.62 191 LEU B N 1
ATOM 3653 C CA . LEU B 1 191 ? -38.094 24.5 4.449 1 82.62 191 LEU B CA 1
ATOM 3654 C C . LEU B 1 191 ? -38.625 23.703 3.26 1 82.62 191 LEU B C 1
ATOM 3656 O O . LEU B 1 191 ? -39.062 24.281 2.26 1 82.62 191 LEU B O 1
ATOM 3660 N N . GLY B 1 192 ? -38.625 22.391 3.426 1 79.62 192 GLY B N 1
ATOM 3661 C CA . GLY B 1 192 ? -39.188 21.5 2.42 1 79.62 192 GLY B CA 1
ATOM 3662 C C . GLY B 1 192 ? -38.281 21.25 1.248 1 79.62 192 GLY B C 1
ATOM 3663 O O . GLY B 1 192 ? -38.719 21.031 0.124 1 79.62 192 GLY B O 1
ATOM 3664 N N . ALA B 1 193 ? -37.031 21.438 1.482 1 79.81 193 ALA B N 1
ATOM 3665 C CA . ALA B 1 193 ? -36.094 21.234 0.396 1 79.81 193 ALA B CA 1
ATOM 3666 C C . ALA B 1 193 ? -36.062 19.766 -0.032 1 79.81 193 ALA B C 1
ATOM 3668 O O . ALA B 1 193 ? -36.125 18.859 0.809 1 79.81 193 ALA B O 1
ATOM 3669 N N . HIS B 1 194 ? -36.125 19.578 -1.347 1 84.38 194 HIS B N 1
ATOM 3670 C CA . HIS B 1 194 ? -36.031 18.234 -1.9 1 84.38 194 HIS B CA 1
ATOM 3671 C C . HIS B 1 194 ? -34.656 17.609 -1.554 1 84.38 194 HIS B C 1
ATOM 3673 O O . HIS B 1 194 ? -33.656 18.281 -1.572 1 84.38 194 HIS B O 1
ATOM 3679 N N . PRO B 1 195 ? -34.719 16.328 -1.177 1 80.75 195 PRO B N 1
ATOM 3680 C CA . PRO B 1 195 ? -33.469 15.648 -0.784 1 80.75 195 PRO B CA 1
ATOM 3681 C C . PRO B 1 195 ? -32.375 15.773 -1.836 1 80.75 195 PRO B C 1
ATOM 3683 O O . PRO B 1 195 ? -31.188 15.906 -1.491 1 80.75 195 PRO B O 1
ATOM 3686 N N . LEU B 1 196 ? -32.75 15.789 -3.033 1 82.81 196 LEU B N 1
ATOM 3687 C CA . LEU B 1 196 ? -31.75 15.906 -4.102 1 82.81 196 LEU B CA 1
ATOM 3688 C C . LEU B 1 196 ? -31.094 17.281 -4.082 1 82.81 196 LEU B C 1
ATOM 3690 O O . LEU B 1 196 ? -29.906 17.406 -4.414 1 82.81 196 LEU B O 1
ATOM 3694 N N . ARG B 1 197 ? -31.844 18.25 -3.709 1 83.12 197 ARG B N 1
ATOM 3695 C CA . ARG B 1 197 ? -31.297 19.594 -3.621 1 83.12 197 ARG B CA 1
ATOM 3696 C C . ARG B 1 197 ? -30.328 19.719 -2.449 1 83.12 197 ARG B C 1
ATOM 3698 O O . ARG B 1 197 ? -29.297 20.375 -2.561 1 83.12 197 ARG B O 1
ATOM 3705 N N . VAL B 1 198 ? -30.703 19.078 -1.354 1 82.19 198 VAL B N 1
ATOM 3706 C CA . VAL B 1 198 ? -29.844 19.094 -0.179 1 82.19 198 VAL B CA 1
ATOM 3707 C C . VAL B 1 198 ? -28.547 18.375 -0.49 1 82.19 198 VAL B C 1
ATOM 3709 O O . VAL B 1 198 ? -27.453 18.844 -0.136 1 82.19 198 VAL B O 1
ATOM 3712 N N . ILE B 1 199 ? -28.656 17.25 -1.24 1 81.5 199 ILE B N 1
ATOM 3713 C CA . ILE B 1 199 ? -27.5 16.453 -1.601 1 81.5 199 ILE B CA 1
ATOM 3714 C C . ILE B 1 199 ? -26.594 17.25 -2.547 1 81.5 199 ILE B C 1
ATOM 3716 O O . ILE B 1 199 ? -25.391 17.344 -2.336 1 81.5 199 ILE B O 1
ATOM 3720 N N . THR B 1 200 ? -27.125 17.844 -3.49 1 82.94 200 THR B N 1
ATOM 3721 C CA . THR B 1 200 ? -26.344 18.5 -4.531 1 82.94 200 THR B CA 1
ATOM 3722 C C . THR B 1 200 ? -25.812 19.844 -4.039 1 82.94 200 THR B C 1
ATOM 3724 O O . THR B 1 200 ? -24.719 20.281 -4.426 1 82.94 200 THR B O 1
ATOM 3727 N N . GLN B 1 201 ? -26.562 20.531 -3.076 1 82.81 201 GLN B N 1
ATOM 3728 C CA . GLN B 1 201 ? -26.188 21.906 -2.717 1 82.81 201 GLN B CA 1
ATOM 3729 C C . GLN B 1 201 ? -25.438 21.938 -1.391 1 82.81 201 GLN B C 1
ATOM 3731 O O . GLN B 1 201 ? -24.703 22.891 -1.119 1 82.81 201 GLN B O 1
ATOM 3736 N N . VAL B 1 202 ? -25.672 20.984 -0.647 1 81.38 202 VAL B N 1
ATOM 3737 C CA . VAL B 1 202 ? -25.062 21.047 0.675 1 81.38 202 VAL B CA 1
ATOM 3738 C C . VAL B 1 202 ? -24.062 19.906 0.837 1 81.38 202 VAL B C 1
ATOM 3740 O O . VAL B 1 202 ? -22.875 20.156 1.065 1 81.38 202 VAL B O 1
ATOM 3743 N N . ILE B 1 203 ? -24.484 18.719 0.539 1 85.12 203 ILE B N 1
ATOM 3744 C CA . ILE B 1 203 ? -23.688 17.531 0.834 1 85.12 203 ILE B CA 1
ATOM 3745 C C . ILE B 1 203 ? -22.547 17.406 -0.18 1 85.12 203 ILE B C 1
ATOM 3747 O O . ILE B 1 203 ? -21.391 17.234 0.197 1 85.12 203 ILE B O 1
ATOM 3751 N N . PHE B 1 204 ? -22.844 17.562 -1.434 1 85.25 204 PHE B N 1
ATOM 3752 C CA . PHE B 1 204 ? -21.875 17.312 -2.492 1 85.25 204 PHE B CA 1
ATOM 3753 C C . PHE B 1 204 ? -20.734 18.328 -2.434 1 85.25 204 PHE B C 1
ATOM 3755 O O . PHE B 1 204 ? -19.562 17.938 -2.469 1 85.25 204 PHE B O 1
ATOM 3762 N N . PRO B 1 205 ? -21.047 19.594 -2.301 1 82.94 205 PRO B N 1
ATOM 3763 C CA . PRO B 1 205 ? -19.953 20.562 -2.201 1 82.94 205 PRO B CA 1
ATOM 3764 C C . PRO B 1 205 ? -19.078 20.328 -0.976 1 82.94 205 PRO B C 1
ATOM 3766 O O . PRO B 1 205 ? -17.859 20.562 -1.033 1 82.94 205 PRO B O 1
ATOM 3769 N N . ALA B 1 206 ? -19.656 19.906 0.048 1 83.12 206 ALA B N 1
ATOM 3770 C CA . ALA B 1 206 ? -18.906 19.641 1.269 1 83.12 206 ALA B CA 1
ATOM 3771 C C . ALA B 1 206 ? -18.062 18.375 1.127 1 83.12 206 ALA B C 1
ATOM 3773 O O . ALA B 1 206 ? -16.984 18.266 1.727 1 83.12 206 ALA B O 1
ATOM 3774 N N . ALA B 1 207 ? -18.484 17.484 0.285 1 88.75 207 ALA B N 1
ATOM 3775 C CA . ALA B 1 207 ? -17.844 16.172 0.127 1 88.75 207 ALA B CA 1
ATOM 3776 C C . ALA B 1 207 ? -16.781 16.219 -0.968 1 88.75 207 ALA B C 1
ATOM 3778 O O . ALA B 1 207 ? -15.906 15.352 -1.017 1 88.75 207 ALA B O 1
ATOM 3779 N N . LEU B 1 208 ? -16.812 17.172 -1.77 1 88.31 208 LEU B N 1
ATOM 3780 C CA . LEU B 1 208 ? -16.047 17.172 -3.014 1 88.31 208 LEU B CA 1
ATOM 3781 C C . LEU B 1 208 ? -14.555 17.125 -2.732 1 88.31 208 LEU B C 1
ATOM 3783 O O . LEU B 1 208 ? -13.836 16.312 -3.334 1 88.31 208 LEU B O 1
ATOM 3787 N N . PRO B 1 209 ? -14.023 17.922 -1.78 1 85.81 209 PRO B N 1
ATOM 3788 C CA . PRO B 1 209 ? -12.586 17.844 -1.513 1 85.81 209 PRO B CA 1
ATOM 3789 C C . PRO B 1 209 ? -12.156 16.453 -1.041 1 85.81 209 PRO B C 1
ATOM 3791 O O . PRO B 1 209 ? -11.109 15.953 -1.451 1 85.81 209 PRO B O 1
ATOM 3794 N N . ALA B 1 210 ? -12.945 15.891 -0.25 1 88 210 ALA B N 1
ATOM 3795 C CA . ALA B 1 210 ? -12.656 14.555 0.255 1 88 210 ALA B CA 1
ATOM 3796 C C . ALA B 1 210 ? -12.742 13.516 -0.861 1 88 210 ALA B C 1
ATOM 3798 O O . ALA B 1 210 ? -11.93 12.586 -0.92 1 88 210 ALA B O 1
ATOM 3799 N N . LEU B 1 211 ? -13.695 13.688 -1.705 1 90.62 211 LEU B N 1
ATOM 3800 C CA . LEU B 1 211 ? -13.859 12.766 -2.824 1 90.62 211 LEU B CA 1
ATOM 3801 C C . LEU B 1 211 ? -12.68 12.867 -3.791 1 90.62 211 LEU B 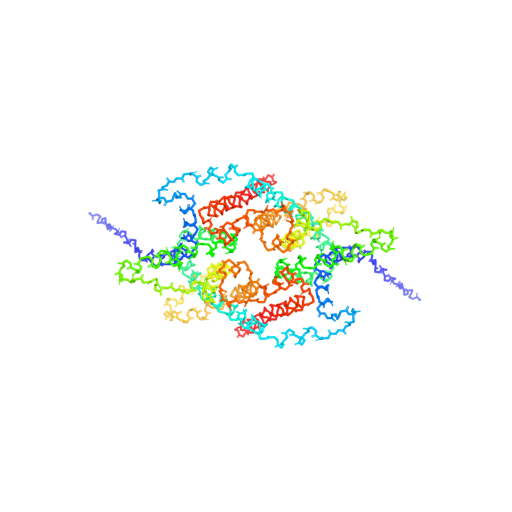C 1
ATOM 3803 O O . LEU B 1 211 ? -12.211 11.852 -4.309 1 90.62 211 LEU B O 1
ATOM 3807 N N . MET B 1 212 ? -12.234 14.031 -3.973 1 88.5 212 MET B N 1
ATOM 3808 C CA . MET B 1 212 ? -11.102 14.234 -4.867 1 88.5 212 MET B CA 1
ATOM 3809 C C . MET B 1 212 ? -9.828 13.641 -4.27 1 88.5 212 MET B C 1
ATOM 3811 O O . MET B 1 212 ? -9.062 12.969 -4.965 1 88.5 212 MET B O 1
ATOM 3815 N N . ALA B 1 213 ? -9.617 13.891 -3.012 1 84.5 213 ALA B N 1
ATOM 3816 C CA . ALA B 1 213 ? -8.422 13.367 -2.346 1 84.5 213 ALA B CA 1
ATOM 3817 C C . ALA B 1 213 ? -8.453 11.844 -2.277 1 84.5 213 ALA B C 1
ATOM 3819 O O . ALA B 1 213 ? -7.496 11.18 -2.672 1 84.5 213 ALA B O 1
ATOM 3820 N N . GLY B 1 214 ? -9.586 11.352 -1.827 1 88.31 214 GLY B N 1
ATOM 3821 C CA . GLY B 1 214 ? -9.742 9.914 -1.733 1 88.31 214 GLY B CA 1
ATOM 3822 C C . GLY B 1 214 ? -9.742 9.227 -3.086 1 88.31 214 GLY B C 1
ATOM 3823 O O . GLY B 1 214 ? -9.125 8.172 -3.254 1 88.31 214 GLY B O 1
ATOM 3824 N N . GLY B 1 215 ? -10.414 9.828 -4.02 1 92.06 215 GLY B N 1
ATOM 3825 C CA . GLY B 1 215 ? -10.484 9.258 -5.355 1 92.06 215 GLY B CA 1
ATOM 3826 C C . GLY B 1 215 ? -9.141 9.227 -6.059 1 92.06 215 GLY B C 1
ATOM 3827 O O . GLY B 1 215 ? -8.797 8.234 -6.711 1 92.06 215 GLY B O 1
ATOM 3828 N N . SER B 1 216 ? -8.406 10.312 -5.953 1 90.06 216 SER B N 1
ATOM 3829 C CA . SER B 1 216 ? -7.094 10.352 -6.59 1 90.06 216 SER B CA 1
ATOM 3830 C C . SER B 1 216 ? -6.152 9.32 -5.977 1 90.06 216 SER B C 1
ATOM 3832 O O . SER B 1 216 ? -5.387 8.672 -6.691 1 90.06 216 SER B O 1
ATOM 3834 N N . LEU B 1 217 ? -6.23 9.211 -4.703 1 87.06 217 LEU B N 1
ATOM 3835 C CA . LEU B 1 217 ? -5.402 8.211 -4.031 1 87.06 217 LEU B CA 1
ATOM 3836 C C . LEU B 1 217 ? -5.785 6.801 -4.469 1 87.06 217 LEU B C 1
ATOM 3838 O O . LEU B 1 217 ? -4.914 5.969 -4.73 1 87.06 217 LEU B O 1
ATOM 3842 N N . CYS B 1 218 ? -7.055 6.559 -4.551 1 92.31 218 CYS B N 1
ATOM 3843 C CA . CYS B 1 218 ? -7.527 5.254 -5 1 92.31 218 CYS B CA 1
ATOM 3844 C C . CYS B 1 218 ? -7.055 4.961 -6.418 1 92.31 218 CYS B C 1
ATOM 3846 O O . CYS B 1 218 ? -6.645 3.842 -6.723 1 92.31 218 CYS B O 1
ATOM 3848 N N . LEU B 1 219 ? -7.188 5.965 -7.23 1 93.25 219 LEU B N 1
ATOM 3849 C CA . LEU B 1 219 ? -6.754 5.805 -8.617 1 93.25 219 LEU B CA 1
ATOM 3850 C C . LEU B 1 219 ? -5.277 5.441 -8.688 1 93.25 219 LEU B C 1
ATOM 3852 O O . LEU B 1 219 ? -4.887 4.555 -9.453 1 93.25 219 LEU B O 1
ATOM 3856 N N . LEU B 1 220 ? -4.535 6.086 -7.938 1 90.44 220 LEU B N 1
ATOM 3857 C CA . LEU B 1 220 ? -3.104 5.82 -7.887 1 90.44 220 LEU B CA 1
ATOM 3858 C C . LEU B 1 220 ? -2.834 4.398 -7.402 1 90.44 220 LEU B C 1
ATOM 3860 O O . LEU B 1 220 ? -2.053 3.666 -8.023 1 90.44 220 LEU B O 1
ATOM 3864 N N . LEU B 1 221 ? -3.469 3.973 -6.391 1 90.62 221 LEU B N 1
ATOM 3865 C CA . LEU B 1 221 ? -3.215 2.674 -5.777 1 90.62 221 LEU B CA 1
ATOM 3866 C C . LEU B 1 221 ? -3.723 1.544 -6.668 1 90.62 221 LEU B C 1
ATOM 3868 O O . LEU B 1 221 ? -3.07 0.505 -6.793 1 90.62 221 LEU B O 1
ATOM 3872 N N . THR B 1 222 ? -4.844 1.766 -7.273 1 94.5 222 THR B N 1
ATOM 3873 C CA . THR B 1 222 ? -5.391 0.747 -8.164 1 94.5 222 THR B CA 1
ATOM 3874 C C . THR B 1 222 ? -4.52 0.59 -9.406 1 94.5 222 THR B C 1
ATOM 3876 O O . THR B 1 222 ? -4.371 -0.516 -9.93 1 94.5 222 THR B O 1
ATOM 3879 N N . THR B 1 223 ? -3.98 1.673 -9.867 1 94.75 223 THR B N 1
ATOM 3880 C CA . THR B 1 223 ? -3.105 1.621 -11.031 1 94.75 223 THR B CA 1
ATOM 3881 C C . THR B 1 223 ? -1.84 0.826 -10.727 1 94.75 223 THR B C 1
ATOM 3883 O O . THR B 1 223 ? -1.318 0.12 -11.594 1 94.75 223 THR B O 1
ATOM 3886 N N . ASN B 1 224 ? -1.445 0.867 -9.523 1 92.56 224 ASN B N 1
ATOM 3887 C CA . ASN B 1 224 ? -0.155 0.29 -9.164 1 92.56 224 ASN B CA 1
ATOM 3888 C C . ASN B 1 224 ? -0.322 -1.009 -8.375 1 92.56 224 ASN B C 1
ATOM 3890 O O . ASN B 1 224 ? 0.66 -1.584 -7.906 1 92.56 224 ASN B O 1
ATOM 3894 N N . GLU B 1 225 ? -1.536 -1.406 -8.25 1 91.56 225 GLU B N 1
ATOM 3895 C CA . GLU B 1 225 ? -1.797 -2.604 -7.453 1 91.56 225 GLU B CA 1
ATOM 3896 C C . GLU B 1 225 ? -1.164 -3.836 -8.094 1 91.56 225 GLU B C 1
ATOM 3898 O O . GLU B 1 225 ? -1.307 -4.062 -9.297 1 91.56 225 GLU B O 1
ATOM 3903 N N . PHE B 1 226 ? -0.475 -4.648 -7.324 1 90.44 226 PHE B N 1
ATOM 3904 C CA . PHE B 1 226 ? 0.286 -5.805 -7.785 1 90.44 226 PHE B CA 1
ATOM 3905 C C . PHE B 1 226 ? -0.172 -7.07 -7.074 1 90.44 226 PHE B C 1
ATOM 3907 O O . PHE B 1 226 ? -0.424 -8.094 -7.715 1 90.44 226 PHE B O 1
ATOM 3914 N N . GLY B 1 227 ? -0.36 -7.012 -5.809 1 89.12 227 GLY B N 1
ATOM 3915 C CA . GLY B 1 227 ? -0.624 -8.18 -4.984 1 89.12 227 GLY B CA 1
ATOM 3916 C C . GLY B 1 227 ? -1.928 -8.875 -5.332 1 89.12 227 GLY B C 1
ATOM 3917 O O . GLY B 1 227 ? -1.965 -10.094 -5.488 1 89.12 227 GLY B O 1
ATOM 3918 N N . ILE B 1 228 ? -2.926 -8.133 -5.5 1 93 228 ILE B N 1
ATOM 3919 C CA . ILE B 1 228 ? -4.238 -8.688 -5.805 1 93 228 ILE B CA 1
ATOM 3920 C C . ILE B 1 228 ? -4.195 -9.414 -7.148 1 93 228 ILE B C 1
ATOM 3922 O O . ILE B 1 228 ? -4.691 -10.539 -7.27 1 93 228 ILE B O 1
ATOM 3926 N N . VAL B 1 229 ? -3.559 -8.812 -8.141 1 93.5 229 VAL B N 1
ATOM 3927 C CA . VAL B 1 229 ? -3.504 -9.383 -9.477 1 93.5 229 VAL B CA 1
ATOM 3928 C C . VAL B 1 229 ? -2.701 -10.68 -9.453 1 93.5 229 VAL B C 1
ATOM 3930 O O . VAL B 1 229 ? -3.107 -11.688 -10.047 1 93.5 229 VAL B O 1
ATOM 3933 N N . LEU B 1 230 ? -1.66 -10.672 -8.773 1 91.81 230 LEU B N 1
ATOM 3934 C CA . LEU B 1 230 ? -0.819 -11.859 -8.68 1 91.81 230 LEU B CA 1
ATOM 3935 C C . LEU B 1 230 ? -1.568 -13.008 -8.016 1 91.81 230 LEU B C 1
ATOM 3937 O O . LEU B 1 230 ? -1.544 -14.141 -8.5 1 91.81 230 LEU B O 1
ATOM 3941 N N . PHE B 1 231 ? -2.266 -12.703 -6.922 1 91.19 231 PHE B N 1
ATOM 3942 C CA . PHE B 1 231 ? -2.904 -13.742 -6.121 1 91.19 231 PHE B CA 1
ATOM 3943 C C . PHE B 1 231 ? -4.117 -14.312 -6.848 1 91.19 231 PHE B C 1
ATOM 3945 O O . PHE B 1 231 ? -4.418 -15.5 -6.727 1 91.19 231 PHE B O 1
ATOM 3952 N N . ILE B 1 232 ? -4.828 -13.445 -7.488 1 90.62 232 ILE B N 1
ATOM 3953 C CA . ILE B 1 232 ? -5.984 -13.93 -8.234 1 90.62 232 ILE B CA 1
ATOM 3954 C C . ILE B 1 232 ? -5.516 -14.781 -9.414 1 90.62 232 ILE B C 1
ATOM 3956 O O . ILE B 1 232 ? -6.133 -15.797 -9.742 1 90.62 232 ILE B O 1
ATOM 3960 N N . GLY B 1 233 ? -4.43 -14.383 -10.039 1 87.94 233 GLY B N 1
ATOM 3961 C CA . GLY B 1 233 ? -3.848 -15.18 -11.109 1 87.94 233 GLY B CA 1
ATOM 3962 C C . GLY B 1 233 ? -4.797 -15.406 -12.266 1 87.94 233 GLY B C 1
ATOM 3963 O O . GLY B 1 233 ? -4.875 -16.516 -12.805 1 87.94 233 GLY B O 1
ATOM 3964 N N . ALA B 1 234 ? -5.531 -14.367 -12.531 1 85.5 234 ALA B N 1
ATOM 3965 C CA . ALA B 1 234 ? -6.477 -14.508 -13.641 1 85.5 234 ALA B CA 1
ATOM 3966 C C . ALA B 1 234 ? -5.742 -14.68 -14.969 1 85.5 234 ALA B C 1
ATOM 3968 O O . ALA B 1 234 ? -4.879 -13.875 -15.32 1 85.5 234 ALA B O 1
ATOM 3969 N N . LYS B 1 235 ? -6.102 -15.805 -15.555 1 85.5 235 LYS B N 1
ATOM 3970 C CA . LYS B 1 235 ? -5.492 -16.062 -16.859 1 85.5 235 LYS B CA 1
ATOM 3971 C C . LYS B 1 235 ? -5.816 -14.938 -17.844 1 85.5 235 LYS B C 1
ATOM 3973 O O . LYS B 1 235 ? -6.973 -14.523 -17.969 1 85.5 235 LYS B O 1
ATOM 3978 N N . GLY B 1 236 ? -4.902 -14.359 -18.438 1 84.94 236 GLY B N 1
ATOM 3979 C CA . GLY B 1 236 ? -5.105 -13.352 -19.469 1 84.94 236 GLY B CA 1
ATOM 3980 C C . GLY B 1 236 ? -5.172 -11.938 -18.922 1 84.94 236 GLY B C 1
ATOM 3981 O O . GLY B 1 236 ? -5.273 -10.977 -19.672 1 84.94 236 GLY B O 1
ATOM 3982 N N . VAL B 1 237 ? -5.25 -11.875 -17.625 1 90.44 237 VAL B N 1
ATOM 3983 C CA . VAL B 1 237 ? -5.301 -10.539 -17.031 1 90.44 237 VAL B CA 1
ATOM 3984 C C . VAL B 1 237 ? -3.906 -10.125 -16.578 1 90.44 237 VAL B C 1
ATOM 3986 O O . VAL B 1 237 ? -3.465 -10.508 -15.492 1 90.44 237 VAL B O 1
ATOM 3989 N N . ASN B 1 238 ? -3.307 -9.406 -17.422 1 94.56 238 ASN B N 1
ATOM 3990 C CA . ASN B 1 238 ? -1.992 -8.852 -17.109 1 94.56 238 ASN B CA 1
ATOM 3991 C C . ASN B 1 238 ? -2.043 -7.336 -16.969 1 94.56 238 ASN B C 1
ATOM 3993 O O . ASN B 1 238 ? -2.818 -6.664 -17.641 1 94.56 238 ASN B O 1
ATOM 3997 N N . THR B 1 239 ? -1.384 -6.828 -15.969 1 96.94 239 THR B N 1
ATOM 3998 C CA . THR B 1 239 ? -1.28 -5.391 -15.75 1 96.94 239 THR B CA 1
ATOM 3999 C C . THR B 1 239 ? 0.166 -4.926 -15.891 1 96.94 239 THR B C 1
ATOM 4001 O O . THR B 1 239 ? 1.082 -5.746 -15.984 1 96.94 239 THR B O 1
ATOM 4004 N N . LEU B 1 240 ? 0.35 -3.639 -15.961 1 97 240 LEU B N 1
ATOM 4005 C CA . LEU B 1 240 ? 1.687 -3.084 -16.141 1 97 240 LEU B CA 1
ATOM 4006 C C . LEU B 1 240 ? 2.594 -3.467 -14.977 1 97 240 LEU B C 1
ATOM 4008 O O . LEU B 1 240 ? 3.715 -3.938 -15.188 1 97 240 LEU B O 1
ATOM 4012 N N . PRO B 1 241 ? 2.115 -3.365 -13.711 1 94.94 241 PRO B N 1
ATOM 4013 C CA . PRO B 1 241 ? 2.973 -3.803 -12.609 1 94.94 241 PRO B CA 1
ATOM 4014 C C . PRO B 1 241 ? 3.365 -5.273 -12.711 1 94.94 241 PRO B C 1
ATOM 4016 O O . PRO B 1 241 ? 4.52 -5.629 -12.461 1 94.94 241 PRO B O 1
ATOM 4019 N N . MET B 1 242 ? 2.463 -6.098 -13.172 1 94.75 242 MET B N 1
ATOM 4020 C CA . MET B 1 242 ? 2.75 -7.52 -13.344 1 94.75 242 MET B CA 1
ATOM 4021 C C . MET B 1 242 ? 3.773 -7.734 -14.453 1 94.75 242 MET B C 1
ATOM 4023 O O . MET B 1 242 ? 4.617 -8.633 -14.359 1 94.75 242 MET B O 1
ATOM 4027 N N . MET B 1 243 ? 3.656 -6.953 -15.453 1 95.94 243 MET B N 1
ATOM 4028 C CA . MET B 1 243 ? 4.59 -7.09 -16.562 1 95.94 243 MET B CA 1
ATOM 4029 C C . MET B 1 243 ? 6 -6.68 -16.141 1 95.94 243 MET B C 1
ATOM 4031 O O . MET B 1 243 ? 6.984 -7.246 -16.625 1 95.94 243 MET B O 1
ATOM 4035 N N . VAL B 1 244 ? 6.105 -5.66 -15.312 1 95.44 244 VAL B N 1
ATOM 4036 C CA . VAL B 1 244 ? 7.41 -5.281 -14.773 1 95.44 244 VAL B CA 1
ATOM 4037 C C . VAL B 1 244 ? 8.023 -6.465 -14.023 1 95.44 244 VAL B C 1
ATOM 4039 O O . VAL B 1 244 ? 9.203 -6.773 -14.203 1 95.44 244 VAL B O 1
ATOM 4042 N N . TYR B 1 245 ? 7.207 -7.145 -13.297 1 92.81 245 TYR B N 1
ATOM 4043 C CA . TYR B 1 245 ? 7.656 -8.312 -12.539 1 92.81 245 TYR B CA 1
ATOM 4044 C C . TYR B 1 245 ? 8.117 -9.422 -13.469 1 92.81 245 TYR B C 1
ATOM 4046 O O . TYR B 1 245 ? 9.203 -9.984 -13.289 1 92.81 245 TYR B O 1
ATOM 4054 N N . SER B 1 246 ? 7.309 -9.711 -14.461 1 94.56 246 SER B N 1
ATOM 4055 C CA . SER B 1 246 ? 7.625 -10.797 -15.383 1 94.56 246 SER B CA 1
ATOM 4056 C C . SER B 1 246 ? 8.906 -10.516 -16.156 1 94.56 246 SER B C 1
ATOM 4058 O O . SER B 1 246 ? 9.789 -11.367 -16.25 1 94.56 246 SER B O 1
ATOM 4060 N N . LYS B 1 247 ? 9.047 -9.328 -16.594 1 95.25 247 LYS B N 1
ATOM 4061 C CA . LYS B 1 247 ? 10.203 -8.984 -17.406 1 95.25 247 LYS B CA 1
ATOM 4062 C C . LYS B 1 247 ? 11.461 -8.852 -16.562 1 95.25 247 LYS B C 1
ATOM 4064 O O . LYS B 1 247 ? 12.539 -9.297 -16.969 1 95.25 247 LYS B O 1
ATOM 4069 N N . ALA B 1 248 ? 11.336 -8.281 -15.375 1 92 248 ALA B N 1
ATOM 4070 C CA . ALA B 1 248 ? 12.508 -8.039 -14.539 1 92 248 ALA B CA 1
ATOM 4071 C C . ALA B 1 248 ? 12.953 -9.312 -13.836 1 92 248 ALA B C 1
ATOM 4073 O O . ALA B 1 248 ? 14.141 -9.656 -13.844 1 92 248 ALA B O 1
ATOM 4074 N N . ILE B 1 249 ? 12.031 -10.055 -13.289 1 87.62 249 ILE B N 1
ATOM 4075 C CA . ILE B 1 249 ? 12.375 -11.125 -12.359 1 87.62 249 ILE B CA 1
ATOM 4076 C C . ILE B 1 249 ? 12.312 -12.469 -13.078 1 87.62 249 ILE B C 1
ATOM 4078 O O . ILE B 1 249 ? 13.234 -13.281 -12.969 1 87.62 249 ILE B O 1
ATOM 4082 N N . LEU B 1 250 ? 11.312 -12.688 -13.883 1 89.88 250 LEU B N 1
ATOM 4083 C CA . LEU B 1 250 ? 11.141 -13.992 -14.516 1 89.88 250 LEU B CA 1
ATOM 4084 C C . LEU B 1 250 ? 11.984 -14.094 -15.781 1 89.88 250 LEU B C 1
ATOM 4086 O O . LEU B 1 250 ? 12.578 -15.141 -16.062 1 89.88 250 LEU B O 1
ATOM 4090 N N . GLU B 1 251 ? 12.156 -12.969 -16.5 1 94.12 251 GLU B N 1
ATOM 4091 C CA . GLU B 1 251 ? 12.836 -13.016 -17.797 1 94.12 251 GLU B CA 1
ATOM 4092 C C . GLU B 1 251 ? 14.188 -12.312 -17.734 1 94.12 251 GLU B C 1
ATOM 4094 O O . GLU B 1 251 ? 15 -12.445 -18.656 1 94.12 251 GLU B O 1
ATOM 4099 N N . SER B 1 252 ? 14.453 -11.57 -16.75 1 91.25 252 SER B N 1
ATOM 4100 C CA . SER B 1 252 ? 15.688 -10.82 -16.578 1 91.25 252 SER B CA 1
ATOM 4101 C C . SER B 1 252 ? 15.93 -9.859 -17.734 1 91.25 252 SER B C 1
ATOM 4103 O O . SER B 1 252 ? 17.062 -9.711 -18.203 1 91.25 252 SER B O 1
ATOM 4105 N N . ASP B 1 253 ? 14.836 -9.406 -18.297 1 93.19 253 ASP B N 1
ATOM 4106 C CA . ASP B 1 253 ? 14.891 -8.336 -19.297 1 93.19 253 ASP B CA 1
ATOM 4107 C C . ASP B 1 253 ? 14.688 -6.973 -18.641 1 93.19 253 ASP B C 1
ATOM 4109 O O . ASP B 1 253 ? 13.602 -6.391 -18.734 1 93.19 253 ASP B O 1
ATOM 4113 N N . TYR B 1 254 ? 15.773 -6.469 -18.172 1 90.75 254 TYR B N 1
ATOM 4114 C CA . TYR B 1 254 ? 15.703 -5.277 -17.328 1 90.75 254 TYR B CA 1
ATOM 4115 C C . TYR B 1 254 ? 15.391 -4.039 -18.172 1 90.75 254 TYR B C 1
ATOM 4117 O O . TYR B 1 254 ? 14.703 -3.129 -17.703 1 90.75 254 TYR B O 1
ATOM 4125 N N . SER B 1 255 ? 15.883 -4.016 -19.344 1 92.56 255 SER B N 1
ATOM 4126 C CA . SER B 1 255 ? 15.633 -2.855 -20.188 1 92.56 255 SER B CA 1
ATOM 4127 C C . SER B 1 255 ? 14.141 -2.68 -20.469 1 92.56 255 SER B C 1
ATOM 4129 O O . SER B 1 255 ? 13.594 -1.593 -20.266 1 92.56 255 SER B O 1
ATOM 4131 N N . VAL B 1 256 ? 13.523 -3.77 -20.844 1 94.88 256 VAL B N 1
ATOM 4132 C CA . VAL B 1 256 ? 12.094 -3.73 -21.125 1 94.88 256 VAL B CA 1
ATOM 4133 C C . VAL B 1 256 ? 11.32 -3.48 -19.828 1 94.88 256 VAL B C 1
ATOM 4135 O O . VAL B 1 256 ? 10.359 -2.703 -19.828 1 94.88 256 VAL B O 1
ATOM 4138 N N . ALA B 1 257 ? 11.766 -4.121 -18.766 1 95.19 257 ALA B N 1
ATOM 4139 C CA . ALA B 1 257 ? 11.117 -3.928 -17.469 1 95.19 257 ALA B CA 1
ATOM 4140 C C . ALA B 1 257 ? 11.156 -2.463 -17.047 1 95.19 257 ALA B C 1
ATOM 4142 O O . ALA B 1 257 ? 10.148 -1.916 -16.594 1 95.19 257 ALA B O 1
ATOM 4143 N N . CYS B 1 258 ? 12.281 -1.843 -17.25 1 94.88 258 CYS B N 1
ATOM 4144 C CA . CYS B 1 258 ? 12.438 -0.447 -16.859 1 94.88 258 CYS B CA 1
ATOM 4145 C C . CYS B 1 258 ? 11.594 0.467 -17.734 1 94.88 258 CYS B C 1
ATOM 4147 O O . CYS B 1 258 ? 11.023 1.445 -17.25 1 94.88 258 CYS B O 1
ATOM 4149 N N . MET B 1 259 ? 11.547 0.139 -18.953 1 96.06 259 MET B N 1
ATOM 4150 C CA . MET B 1 259 ? 10.695 0.932 -19.844 1 96.06 259 MET B CA 1
ATOM 4151 C C . MET B 1 259 ? 9.234 0.829 -19.422 1 96.06 259 MET B C 1
ATOM 4153 O O . MET B 1 259 ? 8.531 1.841 -19.344 1 96.06 259 MET B O 1
ATOM 4157 N N . ILE B 1 260 ? 8.758 -0.357 -19.156 1 96.75 260 ILE B N 1
ATOM 4158 C CA . ILE B 1 260 ? 7.379 -0.557 -18.719 1 96.75 260 ILE B CA 1
ATOM 4159 C C . ILE B 1 260 ? 7.145 0.159 -17.391 1 96.75 260 ILE B C 1
ATOM 4161 O O . ILE B 1 260 ? 6.102 0.787 -17.203 1 96.75 260 ILE B O 1
ATOM 4165 N N . ALA B 1 261 ? 8.102 0.046 -16.516 1 95.38 261 ALA B N 1
ATOM 4166 C CA . ALA B 1 261 ? 8.023 0.732 -15.227 1 95.38 261 ALA B CA 1
ATOM 4167 C C . ALA B 1 261 ? 7.902 2.242 -15.422 1 95.38 261 ALA B C 1
ATOM 4169 O O . ALA B 1 261 ? 7.102 2.896 -14.75 1 95.38 261 ALA B O 1
ATOM 4170 N N . LEU B 1 262 ? 8.695 2.758 -16.281 1 94.12 262 LEU B N 1
ATOM 4171 C CA . LEU B 1 262 ? 8.656 4.191 -16.562 1 94.12 262 LEU B CA 1
ATOM 4172 C C . LEU B 1 262 ? 7.293 4.609 -17.094 1 94.12 262 LEU B C 1
ATOM 4174 O O . LEU B 1 262 ? 6.727 5.609 -16.656 1 94.12 262 LEU B O 1
ATOM 4178 N N . ILE B 1 263 ? 6.793 3.885 -17.984 1 95.75 263 ILE B N 1
ATOM 4179 C CA . ILE B 1 263 ? 5.477 4.176 -18.531 1 95.75 263 ILE B CA 1
ATOM 4180 C C . ILE B 1 263 ? 4.418 4.074 -17.438 1 95.75 263 ILE B C 1
ATOM 4182 O O . ILE B 1 263 ? 3.506 4.898 -17.375 1 95.75 263 ILE B O 1
ATOM 4186 N N . ASN B 1 264 ? 4.516 3.033 -16.656 1 94.62 264 ASN B N 1
ATOM 4187 C CA . ASN B 1 264 ? 3.586 2.857 -15.547 1 94.62 264 ASN B CA 1
ATOM 4188 C C . ASN B 1 264 ? 3.627 4.047 -14.586 1 94.62 264 ASN B C 1
ATOM 4190 O O . ASN B 1 264 ? 2.586 4.496 -14.109 1 94.62 264 ASN B O 1
ATOM 4194 N N . ILE B 1 265 ? 4.809 4.52 -14.289 1 91.69 265 ILE B N 1
ATOM 4195 C CA . ILE B 1 265 ? 4.984 5.68 -13.422 1 91.69 265 ILE B CA 1
ATOM 4196 C C . ILE B 1 265 ? 4.309 6.898 -14.047 1 91.69 265 ILE B C 1
ATOM 4198 O O . ILE B 1 265 ? 3.551 7.602 -13.375 1 91.69 265 ILE B O 1
ATOM 4202 N N . LEU B 1 266 ? 4.555 7.113 -15.281 1 92.44 266 LEU B N 1
ATOM 4203 C CA . LEU B 1 266 ? 3.973 8.25 -15.984 1 92.44 266 LEU B CA 1
ATOM 4204 C C . LEU B 1 266 ? 2.453 8.141 -16.031 1 92.44 266 LEU B C 1
ATOM 4206 O O . LEU B 1 266 ? 1.746 9.141 -15.883 1 92.44 266 LEU B O 1
ATOM 4210 N N . LEU B 1 267 ? 2.004 6.934 -16.25 1 93.62 267 LEU B N 1
ATOM 4211 C CA . LEU B 1 267 ? 0.563 6.703 -16.266 1 93.62 267 LEU B CA 1
ATOM 4212 C C . LEU B 1 267 ? -0.046 7.008 -14.898 1 93.62 267 LEU B C 1
ATOM 4214 O O . LEU B 1 267 ? -1.07 7.691 -14.812 1 93.62 267 LEU B O 1
ATOM 4218 N N . SER B 1 268 ? 0.571 6.48 -13.898 1 91.19 268 SER B N 1
ATOM 4219 C CA . SER B 1 268 ? 0.083 6.672 -12.539 1 91.19 268 SER B CA 1
ATOM 4220 C C . SER B 1 268 ? 0.058 8.148 -12.164 1 91.19 268 SER B C 1
ATOM 4222 O O . SER B 1 268 ? -0.957 8.656 -11.68 1 91.19 268 SER B O 1
ATOM 4224 N N . LEU B 1 269 ? 1.13 8.844 -12.398 1 87.38 269 LEU B N 1
ATOM 4225 C CA . LEU B 1 269 ? 1.223 10.266 -12.078 1 87.38 269 LEU B CA 1
ATOM 4226 C C . LEU B 1 269 ? 0.282 11.086 -12.961 1 87.38 269 LEU B C 1
ATOM 4228 O O . LEU B 1 269 ? -0.329 12.047 -12.492 1 87.38 269 LEU B O 1
ATOM 4232 N N . GLY B 1 270 ? 0.213 10.688 -14.211 1 89.88 270 GLY B N 1
ATOM 4233 C CA . GLY B 1 270 ? -0.698 11.359 -15.117 1 89.88 270 GLY B CA 1
ATOM 4234 C C . GLY B 1 270 ? -2.152 11.25 -14.695 1 89.88 270 GLY B C 1
ATOM 4235 O O . GLY B 1 270 ? -2.871 12.25 -14.656 1 89.88 270 GLY B O 1
ATOM 4236 N N . LEU B 1 271 ? -2.568 10.047 -14.398 1 87.94 271 LEU B N 1
ATOM 4237 C CA . LEU B 1 271 ? -3.943 9.828 -13.969 1 87.94 271 LEU B CA 1
ATOM 4238 C C . LEU B 1 271 ? -4.219 10.562 -12.656 1 87.94 271 LEU B C 1
ATOM 4240 O O . LEU B 1 271 ? -5.289 11.156 -12.484 1 87.94 271 LEU B O 1
ATOM 4244 N N . PHE B 1 272 ? -3.299 10.547 -11.844 1 83 272 PHE B N 1
ATOM 4245 C CA . PHE B 1 272 ? -3.424 11.211 -10.555 1 83 272 PHE B CA 1
ATOM 4246 C C . PHE B 1 272 ? -3.572 12.719 -10.742 1 83 272 PHE B C 1
ATOM 4248 O O . PHE B 1 272 ? -4.465 13.336 -10.156 1 83 272 PHE B O 1
ATOM 4255 N N . MET B 1 273 ? -2.783 13.297 -11.562 1 84.56 273 MET B N 1
ATOM 4256 C CA . MET B 1 273 ? -2.82 14.734 -11.82 1 84.56 273 MET B CA 1
ATOM 4257 C C . MET B 1 273 ? -4.105 15.125 -12.547 1 84.56 273 MET B C 1
ATOM 4259 O O . MET B 1 273 ? -4.703 16.156 -12.242 1 84.56 273 MET B O 1
ATOM 4263 N N . LEU B 1 274 ? -4.422 14.344 -13.469 1 83.94 274 LEU B N 1
ATOM 4264 C CA . LEU B 1 274 ? -5.652 14.602 -14.211 1 83.94 274 LEU B CA 1
ATOM 4265 C C . LEU B 1 274 ? -6.859 14.609 -13.281 1 83.94 274 LEU B C 1
ATOM 4267 O O . LEU B 1 274 ? -7.727 15.477 -13.383 1 83.94 274 LEU B O 1
ATOM 4271 N N . TYR B 1 275 ? -6.867 13.648 -12.438 1 81.44 275 TYR B N 1
ATOM 4272 C CA . TYR B 1 275 ? -7.969 13.578 -11.484 1 81.44 275 TYR B CA 1
ATOM 4273 C C . TYR B 1 275 ? -7.98 14.797 -10.562 1 81.44 275 TYR B C 1
ATOM 4275 O O . TYR B 1 275 ? -9.031 15.391 -10.32 1 81.44 275 TYR B O 1
ATOM 4283 N N . ARG B 1 276 ? -6.902 15.242 -10.109 1 77.88 276 ARG B N 1
ATOM 4284 C CA . ARG B 1 276 ? -6.801 16.375 -9.195 1 77.88 276 ARG B CA 1
ATOM 4285 C C . ARG B 1 276 ? -7.211 17.672 -9.883 1 77.88 276 ARG B C 1
ATOM 4287 O O . ARG B 1 276 ? -7.883 18.516 -9.281 1 77.88 276 ARG B O 1
ATOM 4294 N N . LEU B 1 277 ? -6.77 17.812 -11.117 1 82 277 LEU B N 1
ATOM 4295 C CA . LEU B 1 277 ? -7.102 19.016 -11.875 1 82 277 LEU B CA 1
ATOM 4296 C C . LEU B 1 277 ? -8.594 19.062 -12.188 1 82 277 LEU B C 1
ATOM 4298 O O . LEU B 1 277 ? -9.211 20.125 -12.117 1 82 277 LEU B O 1
ATOM 4302 N N . ALA B 1 278 ? -9.125 17.969 -12.547 1 76.94 278 ALA B N 1
ATOM 4303 C CA . ALA B 1 278 ? -10.555 17.891 -12.82 1 76.94 278 ALA B CA 1
ATOM 4304 C C . ALA B 1 278 ? -11.375 18.203 -11.57 1 76.94 278 ALA B C 1
ATOM 4306 O O . ALA B 1 278 ? -12.383 18.906 -11.641 1 76.94 278 ALA B O 1
ATOM 4307 N N . ALA B 1 279 ? -10.898 17.766 -10.508 1 72.81 279 ALA B N 1
ATOM 4308 C CA . ALA B 1 279 ? -11.602 17.984 -9.242 1 72.81 279 ALA B CA 1
ATOM 4309 C C . ALA B 1 279 ? -11.484 19.438 -8.781 1 72.81 279 ALA B C 1
ATOM 4311 O O . ALA B 1 279 ? -12.414 19.984 -8.195 1 72.81 279 ALA B O 1
ATOM 4312 N N . ALA B 1 280 ? -10.328 20.016 -9 1 69.94 280 ALA B N 1
ATOM 4313 C CA . ALA B 1 280 ? -10.109 21.406 -8.648 1 69.94 280 ALA B CA 1
ATOM 4314 C C . ALA B 1 280 ? -11 22.328 -9.477 1 69.94 280 ALA B C 1
ATOM 4316 O O . ALA B 1 280 ? -11.438 23.375 -8.992 1 69.94 280 ALA B O 1
ATOM 4317 N N . ARG B 1 281 ? -11.211 21.969 -10.617 1 67.94 281 ARG B N 1
ATOM 4318 C CA . ARG B 1 281 ? -12.047 22.781 -11.5 1 67.94 281 ARG B CA 1
ATOM 4319 C C . ARG B 1 281 ? -13.508 22.703 -11.086 1 67.94 281 ARG B C 1
ATOM 4321 O O . ARG B 1 281 ? -14.258 23.672 -11.266 1 67.94 281 ARG B O 1
ATOM 4328 N N . THR B 1 282 ? -13.891 21.594 -10.641 1 61.28 282 THR B N 1
ATOM 4329 C CA . THR B 1 282 ? -15.273 21.469 -10.188 1 61.28 282 THR B CA 1
ATOM 4330 C C . THR B 1 282 ? -15.469 22.188 -8.852 1 61.28 282 THR B C 1
ATOM 4332 O O . THR B 1 282 ? -16.562 22.656 -8.555 1 61.28 282 THR B O 1
ATOM 4335 N N . GLY B 1 283 ? -14.539 22.156 -7.914 1 56.47 283 GLY B N 1
ATOM 4336 C CA . GLY B 1 283 ? -14.641 22.891 -6.664 1 56.47 283 GLY B CA 1
ATOM 4337 C C . GLY B 1 283 ? -14.609 24.406 -6.855 1 56.47 283 GLY B C 1
ATOM 4338 O O . GLY B 1 283 ? -15.125 25.141 -6.02 1 56.47 283 GLY B O 1
ATOM 4339 N N . VAL B 1 284 ? -13.773 24.984 -7.699 1 48.38 284 VAL B N 1
ATOM 4340 C CA . VAL B 1 284 ? -13.711 26.438 -7.891 1 48.38 284 VAL B CA 1
ATOM 4341 C C . VAL B 1 284 ? -15.016 26.938 -8.5 1 48.38 284 VAL B C 1
ATOM 4343 O O . VAL B 1 284 ? -15.383 28.094 -8.328 1 48.38 284 VAL B O 1
ATOM 4346 N N . ARG B 1 285 ? -15.797 26.219 -9.203 1 42.75 285 ARG B N 1
ATOM 4347 C CA . ARG B 1 285 ? -16.938 26.891 -9.812 1 42.75 285 ARG B CA 1
ATOM 4348 C C . ARG B 1 285 ? -18.078 27.031 -8.812 1 42.75 285 ARG B C 1
ATOM 4350 O O . ARG B 1 285 ? -19.109 27.625 -9.125 1 42.75 285 ARG B O 1
ATOM 4357 N N . SER B 1 286 ? -18.031 26.359 -7.699 1 35.34 286 SER B N 1
ATOM 4358 C CA . SER B 1 286 ? -19.125 26.812 -6.863 1 35.34 286 SER B CA 1
ATOM 4359 C C . SER B 1 286 ? -18.719 27.969 -5.977 1 35.34 286 SER B C 1
ATOM 4361 O O . SER B 1 286 ? -17.562 28.047 -5.543 1 35.34 286 SER B O 1
#

Sequence (572 aa):
MAQTLTLARPARNLRPYLWLALPLLVLATLFFYPLLLIAEQALRDASGNLSLETFWQVIDSKRFIGALLNTLQIAVFATLGCLVLGSVLALILVFIPFPGSQLVSRVIDTFIALPTFLITLAFTFIYGSAGLLNGTLMALFAFELPPVDFLYSINGVILAEITVFTPLVMRPLMAGLRQIDKSQLEAASILGAHPLRVITQVIFPAALPALMAGGSLCLLLTTNEFGIVLFIGAKGVNTLPMMVYSKAILESDYSVACMIALINILLSLGLFMLYRLAAARTGVRSMAQTLTLARPARNLRPYLWLALPLLVLATLFFYPLLLIAEQALRDASGNLSLETFWQVIDSKRFIGALLNTLQIAVFATLGCLVLGSVLALILVFIPFPGSQLVSRVIDTFIALPTFLITLAFTFIYGSAGLLNGTLMALFAFELPPVDFLYSINGVILAEITVFTPLVMRPLMAGLRQIDKSQLEAASILGAHPLRVITQVIFPAALPALMAGGSLCLLLTTNEFGIVLFIGAKGVNTLPMMVYSKAILESDYSVACMIALINILLSLGLFMLYRLAAARTGVRS

Nearest PDB structures (foldseek):
  8zx1-assembly1_B  TM=8.135E-01  e=2.570E-09  Escherichia coli
  2onk-assembly2_I  TM=8.342E-01  e=8.365E-09  Archaeoglobus fulgidus
  3d31-assembly1_C  TM=8.718E-01  e=2.188E-08  unclassified
  8y5f-assembly1_C  TM=8.229E-01  e=1.611E-08  Escherichia coli
  7ahd-assembly1_B  TM=6.486E-01  e=1.630E-04  Lactococcus lactis subsp. lactis

=== Feature glossary ===
The record interleaves many kinds of information about one protein. Here is each kind framed as the question it answers.

Q: What does the local fold look like, residue by residue?
A: The Foldseek 3Di string encodes local tertiary geometry as a 20-letter alphabet — one character per residue — derived from the relative positions of nearby Cα atoms. Unlike the amino-acid sequence, 3Di is a direct function of the 3D structure, so two proteins with the same fold have similar 3Di strings even at low sequence identity.

Q: Which residues are in helices, strands, or loops?
A: The SS8 string is DSSP's per-residue secondary-structure call. α-helix (H) means an i→i+4 H-bond ladder; β-strand (E) means the residue participates in a β-sheet; 3₁₀ (G) and π (I) are tighter and wider helices; T/S are turns/bends; '-' is loop.

Q: How big and how compact is the whole molecule?
A: Radius of gyration (Rg) is the root-mean-square distance of Cα atoms from their centroid — a single number for overall size and compactness. A globular domain of N residues has Rg ≈ 2.2·N^0.38 Å; an extended or disordered chain has a much larger Rg. The Cα contact count is the number of residue pairs whose Cα atoms are within 8 Å and are more than four positions apart in sequence — a standard proxy for tertiary packing density. The bounding box is the smallest axis-aligned box enclosing all Cα atoms.

Q: Where is each backbone atom in 3D?
A: Structure coordinates are given as an mmCIF _atom_site loop: one row per atom with element, residue name, chain id, sequence number, and x/y/z position in Å. Only the four main-chain atoms per residue are included here; side chains are omitted to keep the record compact.

Q: What is the amino-acid chain?
A: Primary structure: the covalent order of the twenty standard amino acids along the backbone. Two proteins with the same sequence will (almost always) fold to the same structure; two with 30% identity often share a fold but not the details.

Q: What if only a Cα trace is available?
A: Three-state secondary structure (P-SEA) collapses the eight DSSP classes into helix (a), strand (b), and coil (c). P-SEA assigns these from Cα geometry alone — distances and angles — wi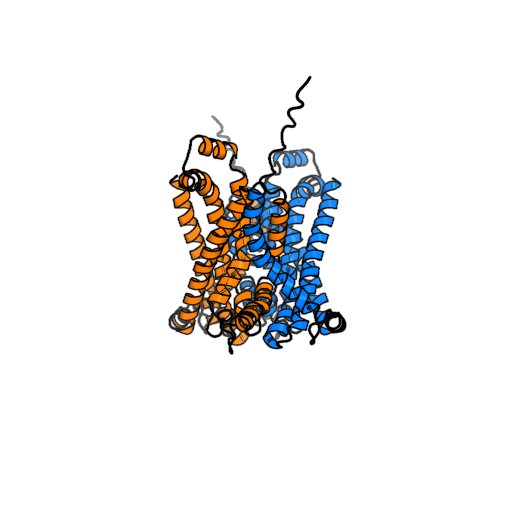thout requiring backbone oxygens, so it works on any Cα trace.

Q: What family and function is it annotated with?
A: Database cross-references. InterPro integrates a dozen domain/family signature databases into unified entries with residue-range hits. GO terms attach function/process/location labels with evidence codes. CATH codes position the fold in a four-level structural taxonomy. Organism is the NCBI-taxonomy species name.

Q: How confident is the AlphaFold model at each residue?
A: pLDDT is the predicted lDDT-Cα score: AlphaFold's confidence that the local environment of each residue (all inter-atomic distances within 15 Å) is correctly placed. It is a per-residue number between 0 and 100, with higher meaning more reliable.

Q: How mobile is each atom in the crystal?
A: B-factor (Debye–Waller factor) reflects atomic displacement in the crystal lattice. It is an experimental observable (units Å²), not a prediction; low values mean the atom is pinned down, high values mean it moves or is heterogeneous across the crystal.

Q: Which residues are buried vs exposed?
A: SASA measures how much of the protein is reachable by solvent. It is computed by rolling a water-sized probe over the atomic surface and summing the exposed area (Å²). Per-residue SASA distinguishes core (buried, low SASA) from surface (exposed, high SASA) residues; total SASA is a whole-molecule size measure.

Q: What do the diagnostic plots show?
A: Plot images: a contact map (which residues are close in 3D, as an N×N binary image), a Ramachandran scatter (backbone torsion angles, revealing secondary-structure composition at a glance), and — for AlphaFold structures — a PAE heatmap (pairwise prediction confidence).

Q: What known structures does this most resemble?
A: The Foldseek neighbor list gives the closest experimentally determined structures in the PDB, ranked by structural alignment. TM-score near 1 means near-identical fold; near 0.3 means only rough topology match. This is how one finds what a novel AlphaFold prediction most resembles in the solved-structure universe.

Q: Are the domains correctly placed relative to each other?
A: Predicted aligned error is AlphaFold's pairwise confidence. Unlike pLDDT (per-residue), PAE is per-residue-pair and captures whether two parts of the structure are correctly placed relative to each other. Units are ångströms of expected positional error.

Q: What do the rendered images show?
A: Structure images are PyMOL renders from six orthogonal camera directions. Cartoon representation draws helices as coils and strands as arrows; sticks shows the backbone as bonds; surface shows the solvent-excluded envelope. Rainbow coloring maps sequence position to hue (blue→red, N→C); chain coloring assigns a distinct color per polypeptide.

Q: What are the backbone torsion angles?
A: φ (phi) and ψ (psi) are the two rotatable backbone dihedrals per residue: φ is the C(i-1)–N–Cα–C torsion, ψ is the N–Cα–C–N(i+1) torsion, both in degrees on (−180°, 180°]. α-helical residues cluster near (−60°, −45°); β-strand residues near (−120°, +130°). A Ramachandran plot is simply a scatter of (φ, ψ) for every residue.